Protein AF-0000000074204822 (afdb_homodimer)

Structure (mmCIF, N/CA/C/O backbone):
data_AF-0000000074204822-model_v1
#
loop_
_entity.id
_entity.type
_entity.pdbx_description
1 polymer 'TrmH family RNA methyltransferase'
#
loop_
_atom_site.group_PDB
_atom_site.id
_atom_site.type_symbol
_atom_site.label_atom_id
_atom_site.label_alt_id
_atom_site.label_comp_id
_atom_site.label_asym_id
_atom_site.label_entity_id
_atom_site.label_seq_id
_atom_site.pdbx_PDB_ins_code
_atom_site.Cartn_x
_atom_site.Cartn_y
_atom_site.Cartn_z
_atom_site.occupancy
_atom_site.B_iso_or_equiv
_atom_site.auth_seq_id
_atom_site.auth_comp_id
_atom_site.auth_asym_id
_atom_site.auth_atom_id
_atom_site.pdbx_PDB_model_num
ATOM 1 N N . MET A 1 1 ? 39.375 0.138 16.141 1 69.75 1 MET A N 1
ATOM 2 C CA . MET A 1 1 ? 38.844 1.223 16.969 1 69.75 1 MET A CA 1
ATOM 3 C C . MET A 1 1 ? 37.719 1.964 16.25 1 69.75 1 MET A C 1
ATOM 5 O O . MET A 1 1 ? 37.75 2.104 15.016 1 69.75 1 MET A O 1
ATOM 9 N N . ALA A 1 2 ? 36.625 2.158 16.969 1 81 2 ALA A N 1
ATOM 10 C CA . ALA A 1 2 ? 35.469 2.803 16.359 1 81 2 ALA A CA 1
ATOM 11 C C . ALA A 1 2 ? 35.656 4.316 16.297 1 81 2 ALA A C 1
ATOM 13 O O . ALA A 1 2 ? 36.188 4.918 17.234 1 81 2 ALA A O 1
ATOM 14 N N . THR A 1 3 ? 35.469 4.945 15.172 1 85.62 3 THR A N 1
ATOM 15 C CA . THR A 1 3 ? 35.406 6.395 15.047 1 85.62 3 THR A CA 1
ATOM 16 C C . THR A 1 3 ? 34.219 6.953 15.836 1 85.62 3 THR A C 1
ATOM 18 O O . THR A 1 3 ? 33.125 6.348 15.867 1 85.62 3 THR A O 1
ATOM 21 N N . ARG A 1 4 ? 34.375 8.094 16.484 1 90.94 4 ARG A N 1
ATOM 22 C CA . ARG A 1 4 ? 33.312 8.703 17.281 1 90.94 4 ARG A CA 1
ATOM 23 C C . ARG A 1 4 ? 32.75 9.945 16.594 1 90.94 4 ARG A C 1
ATOM 25 O O . ARG A 1 4 ? 33.5 10.758 16.062 1 90.94 4 ARG A O 1
ATOM 32 N N . ILE A 1 5 ? 31.438 10.031 16.547 1 92.31 5 ILE A N 1
ATOM 33 C CA . ILE A 1 5 ? 30.766 11.227 16.016 1 92.31 5 ILE A CA 1
ATOM 34 C C . ILE A 1 5 ? 29.766 11.742 17.047 1 92.31 5 ILE A C 1
ATOM 36 O O . ILE A 1 5 ? 28.719 11.125 17.25 1 92.31 5 ILE A O 1
ATOM 40 N N . SER A 1 6 ? 30.062 12.867 17.656 1 91.06 6 SER A N 1
ATOM 41 C CA . SER A 1 6 ? 29.203 13.43 18.703 1 91.06 6 SER A CA 1
ATOM 42 C C . SER A 1 6 ? 28.594 14.758 18.25 1 91.06 6 SER A C 1
ATOM 44 O O . SER A 1 6 ? 27.75 15.32 18.938 1 91.06 6 SER A O 1
ATOM 46 N N . GLN A 1 7 ? 29.141 15.227 17.156 1 92.31 7 GLN A N 1
ATOM 47 C CA . GLN A 1 7 ? 28.609 16.453 16.547 1 92.31 7 GLN A CA 1
ATOM 48 C C . GLN A 1 7 ? 28.484 16.312 15.039 1 92.31 7 GLN A C 1
ATOM 50 O O . GLN A 1 7 ? 29 15.359 14.453 1 92.31 7 GLN A O 1
ATOM 55 N N . ARG A 1 8 ? 27.75 17.297 14.5 1 93.5 8 ARG A N 1
ATOM 56 C CA . ARG A 1 8 ? 27.562 17.312 13.055 1 93.5 8 ARG A CA 1
ATOM 57 C C . ARG A 1 8 ? 28.859 17.672 12.328 1 93.5 8 ARG A C 1
ATOM 59 O O . ARG A 1 8 ? 29.094 18.844 12.008 1 93.5 8 ARG A O 1
ATOM 66 N N . ASN A 1 9 ? 29.625 16.719 12.031 1 94.31 9 ASN A N 1
ATOM 67 C CA . ASN A 1 9 ? 30.875 16.891 11.305 1 94.31 9 ASN A CA 1
ATOM 68 C C . ASN A 1 9 ? 30.734 16.484 9.844 1 94.31 9 ASN A C 1
ATOM 70 O O . ASN A 1 9 ? 29.625 16.25 9.359 1 94.31 9 ASN A O 1
ATOM 74 N N . ALA A 1 10 ? 31.859 16.469 9.156 1 94.19 10 ALA A N 1
ATOM 75 C CA . ALA A 1 10 ? 31.844 16.172 7.727 1 94.19 10 ALA A CA 1
ATOM 76 C C . ALA A 1 10 ? 31.344 14.766 7.453 1 94.19 10 ALA A C 1
ATOM 78 O O . ALA A 1 10 ? 30.578 14.539 6.504 1 94.19 10 ALA A O 1
ATOM 79 N N . ARG A 1 11 ? 31.766 13.922 8.297 1 94.81 11 ARG A N 1
ATOM 80 C CA . ARG A 1 11 ? 31.344 12.531 8.117 1 94.81 11 ARG A CA 1
ATOM 81 C C . ARG A 1 11 ? 29.828 12.383 8.328 1 94.81 11 ARG A C 1
ATOM 83 O O . ARG A 1 11 ? 29.156 11.688 7.562 1 94.81 11 ARG A O 1
ATOM 90 N N . PHE A 1 12 ? 29.297 12.977 9.336 1 96.5 12 PHE A N 1
ATOM 91 C CA . PHE A 1 12 ? 27.859 12.953 9.562 1 96.5 12 PHE A CA 1
ATOM 92 C C . PHE A 1 12 ? 27.109 13.516 8.359 1 96.5 12 PHE A C 1
ATOM 94 O O . PHE A 1 12 ? 26.109 12.953 7.93 1 96.5 12 PHE A O 1
ATOM 101 N N . GLN A 1 13 ? 27.578 14.57 7.84 1 96.44 13 GLN A N 1
ATOM 102 C CA . GLN A 1 13 ? 26.938 15.195 6.688 1 96.44 13 GLN A CA 1
ATOM 103 C C . GLN A 1 13 ? 26.922 14.258 5.488 1 96.44 13 GLN A C 1
ATOM 105 O O . GLN A 1 13 ? 25.938 14.195 4.754 1 96.44 13 GLN A O 1
ATOM 110 N N . GLN A 1 14 ? 28.047 13.586 5.316 1 95.88 14 GLN A N 1
ATOM 111 C CA . GLN A 1 14 ? 28.094 12.594 4.246 1 95.88 14 GLN A CA 1
ATOM 112 C C . GLN A 1 14 ? 27.047 11.516 4.445 1 95.88 14 GLN A C 1
ATOM 114 O O . GLN A 1 14 ? 26.344 11.133 3.5 1 95.88 14 GLN A O 1
ATOM 119 N N . LEU A 1 15 ? 26.891 11.062 5.648 1 96.88 15 LEU A N 1
ATOM 120 C CA . LEU A 1 15 ? 25.906 10.039 5.973 1 96.88 15 LEU A CA 1
ATOM 121 C C . LEU A 1 15 ? 24.5 10.562 5.781 1 96.88 15 LEU A C 1
ATOM 123 O O . LEU A 1 15 ? 23.625 9.852 5.277 1 96.88 15 LEU A O 1
ATOM 127 N N . GLN A 1 16 ? 24.281 11.75 6.156 1 96.81 16 GLN A N 1
ATOM 128 C CA . GLN A 1 16 ? 22.984 12.398 6.027 1 96.81 16 GLN A CA 1
ATOM 129 C C . GLN A 1 16 ? 22.547 12.484 4.566 1 96.81 16 GLN A C 1
ATOM 131 O O . GLN A 1 16 ? 21.375 12.344 4.25 1 96.81 16 GLN A O 1
ATOM 136 N N . THR A 1 17 ? 23.516 12.727 3.656 1 96.69 17 THR A N 1
ATOM 137 C CA . THR A 1 17 ? 23.203 12.82 2.236 1 96.69 17 THR A CA 1
ATOM 138 C C . THR A 1 17 ? 22.734 11.477 1.696 1 96.69 17 THR A C 1
ATOM 140 O O . THR A 1 17 ? 21.938 11.43 0.75 1 96.69 17 THR A O 1
ATOM 143 N N . LEU A 1 18 ? 23.188 10.32 2.23 1 97.12 18 LEU A N 1
ATOM 144 C CA . LEU A 1 18 ? 22.734 9 1.812 1 97.12 18 LEU A CA 1
ATOM 145 C C . LEU A 1 18 ? 21.25 8.828 2.078 1 97.12 18 LEU A C 1
ATOM 147 O O . LEU A 1 18 ? 20.578 8.055 1.394 1 97.12 18 LEU A O 1
ATOM 151 N N . VAL A 1 19 ? 20.703 9.586 3.031 1 96.62 19 VAL A N 1
ATOM 152 C CA . VAL A 1 19 ? 19.312 9.477 3.453 1 96.62 19 VAL A CA 1
ATOM 153 C C . VAL A 1 19 ? 18.453 10.445 2.646 1 96.62 19 VAL A C 1
ATOM 155 O O . VAL A 1 19 ? 17.359 10.086 2.203 1 96.62 19 VAL A O 1
ATOM 158 N N . THR A 1 20 ? 19.016 11.633 2.314 1 96 20 THR A N 1
ATOM 159 C CA . THR A 1 20 ? 18.141 12.719 1.89 1 96 20 THR A CA 1
ATOM 160 C C . THR A 1 20 ? 18.344 13.031 0.409 1 96 20 THR A C 1
ATOM 162 O O . THR A 1 20 ? 17.531 13.719 -0.203 1 96 20 THR A O 1
ATOM 165 N N . ASN A 1 21 ? 19.484 12.508 -0.163 1 97.25 21 ASN A N 1
ATOM 166 C CA . ASN A 1 21 ? 19.844 12.945 -1.509 1 97.25 21 ASN A CA 1
ATOM 167 C C . ASN A 1 21 ? 20.109 11.758 -2.426 1 97.25 21 ASN A C 1
ATOM 169 O O . ASN A 1 21 ? 21.172 11.141 -2.354 1 97.25 21 ASN A O 1
ATOM 173 N N . ARG A 1 22 ? 19.234 11.547 -3.346 1 96.75 22 ARG A N 1
ATOM 174 C CA . ARG A 1 22 ? 19.328 10.422 -4.27 1 96.75 22 ARG A CA 1
ATOM 175 C C . ARG A 1 22 ? 20.609 10.477 -5.086 1 96.75 22 ARG A C 1
ATOM 177 O O . ARG A 1 22 ? 21.312 9.469 -5.215 1 96.75 22 ARG A O 1
ATOM 184 N N . ASN A 1 23 ? 20.875 11.625 -5.625 1 97 23 ASN A N 1
ATOM 185 C CA . ASN A 1 23 ? 22.031 11.75 -6.5 1 97 23 ASN A CA 1
ATOM 186 C C . ASN A 1 23 ? 23.328 11.438 -5.766 1 97 23 ASN A C 1
ATOM 188 O O . ASN A 1 23 ? 24.172 10.703 -6.273 1 97 23 ASN A O 1
ATOM 192 N N . LYS A 1 24 ? 23.531 11.961 -4.656 1 97.25 24 LYS A N 1
ATOM 193 C CA . LYS A 1 24 ? 24.734 11.711 -3.867 1 97.25 24 LYS A CA 1
ATOM 194 C C . LYS A 1 24 ? 24.797 10.258 -3.404 1 97.25 24 LYS A C 1
ATOM 196 O O . LYS A 1 24 ? 25.875 9.664 -3.355 1 97.25 24 LYS A O 1
ATOM 201 N N . ARG A 1 25 ? 23.688 9.672 -3.082 1 97.38 25 ARG A N 1
ATOM 202 C CA . ARG A 1 25 ? 23.594 8.266 -2.709 1 97.38 25 ARG A CA 1
ATOM 203 C C . ARG A 1 25 ? 24.078 7.367 -3.836 1 97.38 25 ARG A C 1
ATOM 205 O O . ARG A 1 25 ? 24.906 6.473 -3.611 1 97.38 25 ARG A O 1
ATOM 212 N N . HIS A 1 26 ? 23.672 7.621 -5.027 1 97.06 26 HIS A N 1
ATOM 213 C CA . HIS A 1 26 ? 24.031 6.785 -6.168 1 97.06 26 HIS A CA 1
ATOM 214 C C . HIS A 1 26 ? 25.484 7.023 -6.582 1 97.06 26 HIS A C 1
ATOM 216 O O . HIS A 1 26 ? 26.172 6.098 -7.031 1 97.06 26 HIS A O 1
ATOM 222 N N . ARG A 1 27 ? 25.922 8.266 -6.48 1 97.38 27 ARG A N 1
ATOM 223 C CA . ARG A 1 27 ? 27.328 8.539 -6.754 1 97.38 27 ARG A CA 1
ATOM 224 C C . ARG A 1 27 ? 28.234 7.777 -5.789 1 97.38 27 ARG A C 1
ATOM 226 O O . ARG A 1 27 ? 29.266 7.227 -6.191 1 97.38 27 ARG A O 1
ATOM 233 N N . ALA A 1 28 ? 27.828 7.746 -4.555 1 97.5 28 ALA A N 1
ATOM 234 C CA . ALA A 1 28 ? 28.609 7.039 -3.533 1 97.5 28 ALA A CA 1
ATOM 235 C C . ALA A 1 28 ? 28.484 5.527 -3.707 1 97.5 28 ALA A C 1
ATOM 237 O O . ALA A 1 28 ? 29.359 4.777 -3.252 1 97.5 28 ALA A O 1
ATOM 238 N N . GLY A 1 29 ? 27.375 5.047 -4.297 1 98.19 29 GLY A N 1
ATOM 239 C CA . GLY A 1 29 ? 27.125 3.623 -4.469 1 98.19 29 GLY A CA 1
ATOM 240 C C . GLY A 1 29 ? 26.797 2.914 -3.168 1 98.19 29 GLY A C 1
ATOM 241 O O . GLY A 1 29 ? 27.156 1.753 -2.977 1 98.19 29 GLY A O 1
ATOM 242 N N . GLU A 1 30 ? 26.203 3.684 -2.254 1 98.19 30 GLU A N 1
ATOM 243 C CA . GLU A 1 30 ? 25.875 3.154 -0.937 1 98.19 30 GLU A CA 1
ATOM 244 C C . GLU A 1 30 ? 24.531 3.705 -0.445 1 98.19 30 GLU A C 1
ATOM 246 O O . GLU A 1 30 ? 24.047 4.715 -0.956 1 98.19 30 GLU A O 1
ATOM 251 N N . PHE A 1 31 ? 23.969 3.035 0.504 1 98.44 31 PHE A N 1
ATOM 252 C CA . PHE A 1 31 ? 22.719 3.496 1.107 1 98.44 31 PHE A CA 1
ATOM 253 C C . PHE A 1 31 ? 22.625 3.043 2.559 1 98.44 31 PHE A C 1
ATOM 255 O O . PHE A 1 31 ? 23.344 2.135 2.982 1 98.44 31 PHE A O 1
ATOM 262 N N . LEU A 1 32 ? 21.828 3.729 3.309 1 97.69 32 LEU A N 1
ATOM 263 C CA . LEU A 1 32 ? 21.688 3.471 4.738 1 97.69 32 LEU A CA 1
ATOM 264 C C . LEU A 1 32 ? 20.531 2.521 5.012 1 97.69 32 LEU A C 1
ATOM 266 O O . LEU A 1 32 ? 19.453 2.674 4.434 1 97.69 32 LEU A O 1
ATOM 270 N N . VAL A 1 33 ? 20.75 1.536 5.84 1 97.5 33 VAL A N 1
ATOM 271 C CA . VAL A 1 33 ? 19.75 0.542 6.203 1 97.5 33 VAL A CA 1
ATOM 272 C C . VAL A 1 33 ? 19.516 0.562 7.711 1 97.5 33 VAL A C 1
ATOM 274 O O . VAL A 1 33 ? 20.469 0.661 8.484 1 97.5 33 VAL A O 1
ATOM 277 N N . GLN A 1 34 ? 18.312 0.535 8.016 1 94.56 34 GLN A N 1
ATOM 278 C CA . GLN A 1 34 ? 17.938 0.514 9.422 1 94.56 34 GLN A CA 1
ATOM 279 C C . GLN A 1 34 ? 17.016 -0.658 9.727 1 94.56 34 GLN A C 1
ATOM 281 O O . GLN A 1 34 ? 16.312 -1.149 8.844 1 94.56 34 GLN A O 1
ATOM 286 N N . GLY A 1 35 ? 17 -1.109 10.984 1 93.12 35 GLY A N 1
ATOM 287 C CA . GLY A 1 35 ? 16.109 -2.15 11.453 1 93.12 35 GLY A CA 1
ATOM 288 C C . GLY A 1 35 ? 16.766 -3.51 11.562 1 93.12 35 GLY A C 1
ATOM 289 O O . GLY A 1 35 ? 17.609 -3.861 10.734 1 93.12 35 GLY A O 1
ATOM 290 N N . VAL A 1 36 ? 16.344 -4.273 12.5 1 93.69 36 VAL A N 1
ATOM 291 C CA . VAL A 1 36 ? 16.953 -5.562 12.812 1 93.69 36 VAL A CA 1
ATOM 292 C C . VAL A 1 36 ? 16.766 -6.52 11.633 1 93.69 36 VAL A C 1
ATOM 294 O O . VAL A 1 36 ? 17.75 -7.086 11.133 1 93.69 36 VAL A O 1
ATOM 297 N N . ARG A 1 37 ? 15.594 -6.598 11.125 1 93.75 37 ARG A N 1
ATOM 298 C CA . ARG A 1 37 ? 15.32 -7.598 10.102 1 93.75 37 ARG A CA 1
ATOM 299 C C . ARG A 1 37 ? 16 -7.234 8.789 1 93.75 37 ARG A C 1
ATOM 301 O O . ARG A 1 37 ? 16.703 -8.062 8.195 1 93.75 37 ARG A O 1
ATOM 308 N N . PRO A 1 38 ? 15.828 -6 8.32 1 95.94 38 PRO A N 1
ATOM 309 C CA . PRO A 1 38 ? 16.516 -5.656 7.078 1 95.94 38 PRO A CA 1
ATOM 310 C C . PRO A 1 38 ? 18.031 -5.863 7.164 1 95.94 38 PRO A C 1
ATOM 312 O O . PRO A 1 38 ? 18.641 -6.387 6.23 1 95.94 38 PRO A O 1
ATOM 315 N N . LEU A 1 39 ? 18.609 -5.535 8.289 1 96.81 39 LEU A N 1
ATOM 316 C CA . LEU A 1 39 ? 20.062 -5.684 8.438 1 96.81 39 LEU A CA 1
ATOM 317 C C . LEU A 1 39 ? 20.438 -7.16 8.484 1 96.81 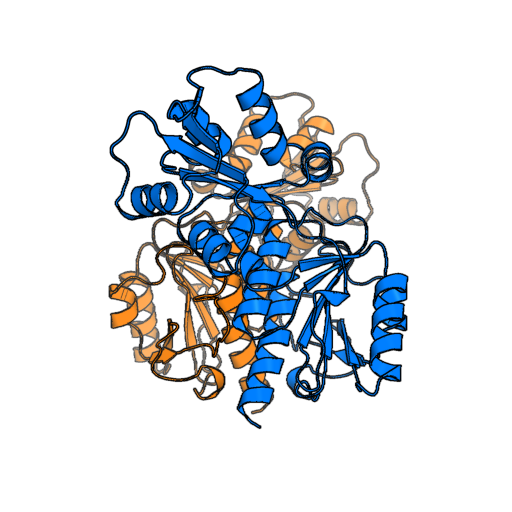39 LEU A C 1
ATOM 319 O O . LEU A 1 39 ? 21.438 -7.562 7.879 1 96.81 39 LEU A O 1
ATOM 323 N N . THR A 1 40 ? 19.688 -7.902 9.18 1 96.62 40 THR A N 1
ATOM 324 C CA . THR A 1 40 ? 19.938 -9.336 9.234 1 96.62 40 THR A CA 1
ATOM 325 C C . THR A 1 40 ? 19.844 -9.953 7.84 1 96.62 40 THR A C 1
ATOM 327 O O . THR A 1 40 ? 20.719 -10.742 7.449 1 96.62 40 THR A O 1
ATOM 330 N N . MET A 1 41 ? 18.859 -9.562 7.082 1 97.25 41 MET A N 1
ATOM 331 C CA . MET A 1 41 ? 18.688 -10.078 5.73 1 97.25 41 MET A CA 1
ATOM 332 C C . MET A 1 41 ? 19.828 -9.648 4.82 1 97.25 41 MET A C 1
ATOM 334 O O . MET A 1 41 ? 20.281 -10.422 3.984 1 97.25 41 MET A O 1
ATOM 338 N N . ALA A 1 42 ? 20.25 -8.414 4.98 1 98 42 ALA A N 1
ATOM 339 C CA . ALA A 1 42 ? 21.375 -7.926 4.18 1 98 42 ALA A CA 1
ATOM 340 C C . ALA A 1 42 ? 22.609 -8.789 4.383 1 98 42 ALA A C 1
ATOM 342 O O . ALA A 1 42 ? 23.25 -9.211 3.418 1 98 42 ALA A O 1
ATOM 343 N N . VAL A 1 43 ? 22.906 -9.07 5.617 1 97.56 43 VAL A N 1
ATOM 344 C CA . VAL A 1 43 ? 24.094 -9.859 5.957 1 97.56 43 VAL A CA 1
ATOM 345 C C . VAL A 1 43 ? 23.906 -11.289 5.461 1 97.56 43 VAL A C 1
ATOM 347 O O . VAL A 1 43 ? 24.812 -11.852 4.828 1 97.56 43 VAL A O 1
ATOM 350 N N . GLU A 1 44 ? 22.766 -11.836 5.734 1 97 44 GLU A N 1
ATOM 351 C CA . GLU A 1 44 ? 22.469 -13.219 5.359 1 97 44 GLU A CA 1
ATOM 352 C C . GLU A 1 44 ? 22.578 -13.414 3.848 1 97 44 GLU A C 1
ATOM 354 O O . GLU A 1 44 ? 22.969 -14.484 3.379 1 97 44 GLU A O 1
ATOM 359 N N . HIS A 1 45 ? 22.234 -12.438 3.092 1 97.5 45 HIS A N 1
ATOM 360 C CA . HIS A 1 45 ? 22.203 -12.562 1.64 1 97.5 45 HIS A CA 1
ATOM 361 C C . HIS A 1 45 ? 23.453 -11.992 1.005 1 97.5 45 HIS A C 1
ATOM 363 O O . HIS A 1 45 ? 23.5 -11.742 -0.202 1 97.5 45 HIS A O 1
ATOM 369 N N . GLY A 1 46 ? 24.422 -11.656 1.8 1 97.44 46 GLY A N 1
ATOM 370 C CA . GLY A 1 46 ? 25.781 -11.414 1.331 1 97.44 46 GLY A CA 1
ATOM 371 C C . GLY A 1 46 ? 25.984 -9.992 0.832 1 97.44 46 GLY A C 1
ATOM 372 O O . GLY A 1 46 ? 26.875 -9.742 0.015 1 97.44 46 GLY A O 1
ATOM 373 N N . TRP A 1 47 ? 25.203 -9.07 1.221 1 98.38 47 TRP A N 1
ATOM 374 C CA . TRP A 1 47 ? 25.453 -7.68 0.855 1 98.38 47 TRP A CA 1
ATOM 375 C C . TRP A 1 47 ? 26.672 -7.133 1.593 1 98.38 47 TRP A C 1
ATOM 377 O O . TRP A 1 47 ? 26.938 -7.516 2.734 1 98.38 47 TRP A O 1
ATOM 387 N N . GLU A 1 48 ? 27.359 -6.289 0.952 1 98.38 48 GLU A N 1
ATOM 388 C CA . GLU A 1 48 ? 28.594 -5.762 1.521 1 98.38 48 GLU A CA 1
ATOM 389 C C . GLU A 1 48 ? 28.312 -4.629 2.506 1 98.38 48 GLU A C 1
ATOM 391 O O . GLU A 1 48 ? 27.797 -3.578 2.119 1 98.38 48 GLU A O 1
ATOM 396 N N . VAL A 1 49 ? 28.688 -4.805 3.727 1 98.38 49 VAL A N 1
ATOM 397 C CA . VAL A 1 49 ? 28.547 -3.791 4.766 1 98.38 49 VAL A CA 1
ATOM 398 C C . VAL A 1 49 ? 29.781 -2.895 4.785 1 98.38 49 VAL A C 1
ATOM 400 O O . VAL A 1 49 ? 30.906 -3.371 4.996 1 98.38 49 VAL A O 1
ATOM 403 N N . ARG A 1 50 ? 29.547 -1.602 4.602 1 98.06 50 ARG A N 1
ATOM 404 C CA . ARG A 1 50 ? 30.656 -0.66 4.496 1 98.06 50 ARG A CA 1
ATOM 405 C C . ARG A 1 50 ? 30.906 0.026 5.832 1 98.06 50 ARG A C 1
ATOM 407 O O . ARG A 1 50 ? 32.062 0.396 6.137 1 98.06 50 ARG A O 1
ATOM 414 N N . ALA A 1 51 ? 29.906 0.236 6.652 1 98.19 51 ALA A N 1
ATOM 415 C CA . ALA A 1 51 ? 30.031 0.872 7.961 1 98.19 51 ALA A CA 1
ATOM 416 C C . ALA A 1 51 ? 28.906 0.454 8.891 1 98.19 51 ALA A C 1
ATOM 418 O O . ALA A 1 51 ? 27.797 0.135 8.43 1 98.19 51 ALA A O 1
ATOM 419 N N . LEU A 1 52 ? 29.172 0.37 10.117 1 98.06 52 LEU A N 1
ATOM 420 C CA . LEU A 1 52 ? 28.203 0.151 11.18 1 98.06 52 LEU A CA 1
ATOM 421 C C . LEU A 1 52 ? 28.156 1.336 12.141 1 98.06 52 LEU A C 1
ATOM 423 O O . LEU A 1 52 ? 29.188 1.691 12.734 1 98.06 52 LEU A O 1
ATOM 427 N N . LEU A 1 53 ? 27 1.996 12.211 1 97.88 53 LEU A N 1
ATOM 428 C CA . LEU A 1 53 ? 26.781 3.139 13.086 1 97.88 53 LEU A CA 1
ATOM 429 C C . LEU A 1 53 ? 25.953 2.736 14.305 1 97.88 53 LEU A C 1
ATOM 431 O O . LEU A 1 53 ? 24.875 2.145 14.164 1 97.88 53 LEU A O 1
ATOM 435 N N . TYR A 1 54 ? 26.359 3.008 15.453 1 96.62 54 TYR A N 1
ATOM 436 C CA . TYR A 1 54 ? 25.625 2.555 16.625 1 96.62 54 TYR A CA 1
ATOM 437 C C . TYR A 1 54 ? 25.688 3.586 17.734 1 96.62 54 TYR A C 1
ATOM 439 O O . TYR A 1 54 ? 26.531 4.48 17.719 1 96.62 54 TYR A O 1
ATOM 447 N N . ASP A 1 55 ? 24.719 3.465 18.547 1 92.06 55 ASP A N 1
ATOM 448 C CA . ASP A 1 55 ? 24.594 4.355 19.703 1 92.06 55 ASP A CA 1
ATOM 449 C C . ASP A 1 55 ? 25.734 4.133 20.688 1 92.06 55 ASP A C 1
ATOM 451 O O . ASP A 1 55 ? 25.891 3.037 21.234 1 92.06 55 ASP A O 1
ATOM 455 N N . GLY A 1 56 ? 26.453 5.172 21.016 1 85.12 56 GLY A N 1
ATOM 456 C CA . GLY A 1 56 ? 27.625 5.086 21.859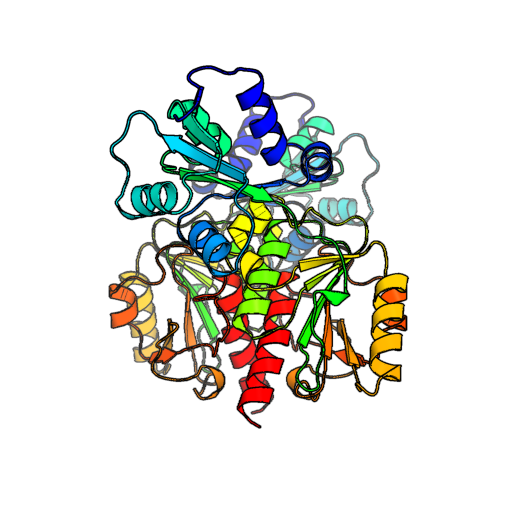 1 85.12 56 GLY A CA 1
ATOM 457 C C . GLY A 1 56 ? 27.297 5.215 23.344 1 85.12 56 GLY A C 1
ATOM 458 O O . GLY A 1 56 ? 28.188 5.059 24.188 1 85.12 56 GLY A O 1
ATOM 459 N N . GLU A 1 57 ? 26.125 5.457 23.594 1 88 57 GLU A N 1
ATOM 460 C CA . GLU A 1 57 ? 25.781 5.781 24.969 1 88 57 GLU A CA 1
ATOM 461 C C . GLU A 1 57 ? 24.891 4.715 25.594 1 88 57 GLU A C 1
ATOM 463 O O . GLU A 1 57 ? 24.578 4.773 26.781 1 88 57 GLU A O 1
ATOM 468 N N . ARG A 1 58 ? 24.469 3.838 24.859 1 88.31 58 ARG A N 1
ATOM 469 C CA . ARG A 1 58 ? 23.578 2.814 25.422 1 88.31 58 ARG A CA 1
ATOM 470 C C . ARG A 1 58 ? 24.203 1.428 25.297 1 88.31 58 ARG A C 1
ATOM 472 O O . ARG A 1 58 ? 25.141 1.229 24.516 1 88.31 58 ARG A O 1
ATOM 479 N N . ARG A 1 59 ? 23.672 0.545 26.266 1 91.25 59 ARG A N 1
ATOM 480 C CA . ARG A 1 59 ? 24.047 -0.86 26.141 1 91.25 59 ARG A CA 1
ATOM 481 C C . ARG A 1 59 ? 23.391 -1.495 24.922 1 91.25 59 ARG A C 1
ATOM 483 O O . ARG A 1 59 ? 22.156 -1.505 24.812 1 91.25 59 ARG A O 1
ATOM 490 N N . LEU A 1 60 ? 24.203 -1.975 24.062 1 94.81 60 LEU A N 1
ATOM 491 C CA . LEU A 1 60 ? 23.719 -2.57 22.828 1 94.81 60 LEU A CA 1
ATOM 492 C C . LEU A 1 60 ? 23.109 -3.945 23.078 1 94.81 60 LEU A C 1
ATOM 494 O O . LEU A 1 60 ? 23.531 -4.645 24.016 1 94.81 60 LEU A O 1
ATOM 498 N N . SER A 1 61 ? 22.125 -4.27 22.328 1 95.75 61 SER A N 1
ATOM 499 C CA . SER A 1 61 ? 21.562 -5.613 22.391 1 95.75 61 SER A CA 1
ATOM 500 C C . SER A 1 61 ? 22.594 -6.664 21.969 1 95.75 61 SER A C 1
ATOM 502 O O . SER A 1 61 ? 23.625 -6.332 21.391 1 95.75 61 SER A O 1
ATOM 504 N N . GLN A 1 62 ? 22.312 -7.895 22.297 1 96.69 62 GLN A N 1
ATOM 505 C CA . GLN A 1 62 ? 23.188 -8.984 21.875 1 96.69 62 GLN A CA 1
ATOM 506 C C . GLN A 1 62 ? 23.281 -9.055 20.359 1 96.69 62 GLN A C 1
ATOM 508 O O . GLN A 1 62 ? 24.375 -9.273 19.812 1 96.69 62 GLN A O 1
ATOM 513 N N . TRP A 1 63 ? 22.203 -8.875 19.672 1 95.75 63 TRP A N 1
ATOM 514 C CA . TRP A 1 63 ? 22.172 -8.867 18.203 1 95.75 63 TRP A CA 1
ATOM 515 C C . TRP A 1 63 ? 23.156 -7.84 17.656 1 95.75 63 TRP A C 1
ATOM 517 O O . TRP A 1 63 ? 23.938 -8.148 16.75 1 95.75 63 TRP A O 1
ATOM 527 N N . ALA A 1 64 ? 23.078 -6.684 18.141 1 96.44 64 ALA A N 1
ATOM 528 C CA . ALA A 1 64 ? 23.938 -5.602 17.672 1 96.44 64 ALA A CA 1
ATOM 529 C C . ALA A 1 64 ? 25.406 -5.918 17.938 1 96.44 64 ALA A C 1
ATOM 531 O O . ALA A 1 64 ? 26.266 -5.703 17.078 1 96.44 64 ALA A O 1
ATOM 532 N N . ARG A 1 65 ? 25.719 -6.441 19.094 1 96.56 65 ARG A N 1
ATOM 533 C CA . ARG A 1 65 ? 27.094 -6.801 19.453 1 96.56 65 ARG A CA 1
ATOM 534 C C . ARG A 1 65 ? 27.625 -7.906 18.531 1 96.56 65 ARG A C 1
ATOM 536 O O . ARG A 1 65 ? 28.766 -7.859 18.094 1 96.56 65 ARG A O 1
ATOM 543 N N . ASP A 1 66 ? 26.75 -8.805 18.312 1 97.12 66 ASP A N 1
ATOM 544 C CA . ASP A 1 66 ? 27.141 -9.898 17.422 1 97.12 66 ASP A CA 1
ATOM 545 C C . ASP A 1 66 ? 27.438 -9.383 16.016 1 97.12 66 ASP A C 1
ATOM 547 O O . ASP A 1 66 ? 28.391 -9.852 15.383 1 97.12 66 ASP A O 1
ATOM 551 N N . LEU A 1 67 ? 26.625 -8.5 15.555 1 97 67 LEU A N 1
ATOM 552 C CA . LEU A 1 67 ? 26.828 -7.941 14.227 1 97 67 LEU A CA 1
ATOM 553 C C . LEU A 1 67 ? 28.156 -7.195 14.141 1 97 67 LEU A C 1
ATOM 555 O O . LEU A 1 67 ? 28.906 -7.348 13.172 1 97 67 LEU A O 1
ATOM 559 N N . LEU A 1 68 ? 28.469 -6.398 15.117 1 96.56 68 LEU A N 1
ATOM 560 C CA . LEU A 1 68 ? 29.75 -5.691 15.172 1 96.56 68 LEU A CA 1
ATOM 561 C C . LEU A 1 68 ? 30.922 -6.668 15.188 1 96.56 68 LEU A C 1
ATOM 563 O O . LEU A 1 68 ? 31.891 -6.492 14.461 1 96.56 68 LEU A O 1
ATOM 567 N N . ALA A 1 69 ? 30.766 -7.652 15.984 1 96.81 69 ALA A N 1
ATOM 568 C CA . ALA A 1 69 ? 31.828 -8.648 16.125 1 96.81 69 ALA A CA 1
ATOM 569 C C . ALA A 1 69 ? 32.031 -9.422 14.828 1 96.81 69 ALA A C 1
ATOM 571 O O . ALA A 1 69 ? 33.156 -9.82 14.516 1 96.81 69 ALA A O 1
ATOM 572 N N . ALA A 1 70 ? 30.984 -9.602 14.141 1 96.94 70 ALA A N 1
ATOM 573 C CA . ALA A 1 70 ? 31.031 -10.375 12.898 1 96.94 70 ALA A CA 1
ATOM 574 C C . ALA A 1 70 ? 31.672 -9.562 11.773 1 96.94 70 ALA A C 1
ATOM 576 O O . ALA A 1 70 ? 32.031 -10.117 10.734 1 96.94 70 ALA A O 1
ATOM 577 N N . HIS A 1 71 ? 31.828 -8.25 11.969 1 97.06 71 HIS A N 1
ATOM 578 C CA . HIS A 1 71 ? 32.375 -7.383 10.938 1 97.06 71 HIS A CA 1
ATOM 579 C C . HIS A 1 71 ? 33.5 -6.516 11.484 1 97.06 71 HIS A C 1
ATOM 581 O O . HIS A 1 71 ? 33.438 -5.285 11.422 1 97.06 71 HIS A O 1
ATOM 587 N N . PRO A 1 72 ? 34.531 -7.094 11.883 1 94.81 72 PRO A N 1
ATOM 588 C CA . PRO A 1 72 ? 35.625 -6.352 12.547 1 94.81 72 PRO A CA 1
ATOM 589 C C . PRO A 1 72 ? 36.375 -5.445 11.594 1 94.81 72 PRO A C 1
ATOM 591 O O . PRO A 1 72 ? 37.031 -4.484 12.031 1 94.81 72 PRO A O 1
ATOM 594 N N . HIS A 1 73 ? 36.312 -5.691 10.375 1 94.38 73 HIS A N 1
ATOM 595 C CA . HIS A 1 73 ? 37.125 -4.949 9.43 1 94.38 73 HIS A CA 1
ATOM 596 C C . HIS A 1 73 ? 36.344 -3.807 8.789 1 94.38 73 HIS A C 1
ATOM 598 O O . HIS A 1 73 ? 36.906 -3.027 8.008 1 94.38 73 HIS A O 1
ATOM 604 N N . THR A 1 74 ? 35.062 -3.736 9.078 1 95.75 74 THR A N 1
ATOM 605 C CA . THR A 1 74 ? 34.219 -2.648 8.594 1 95.75 74 THR A CA 1
ATOM 606 C C . THR A 1 74 ? 34.344 -1.426 9.5 1 95.75 74 THR A C 1
ATOM 608 O O . THR A 1 74 ? 34.75 -1.544 10.656 1 95.75 74 THR A O 1
ATOM 611 N N . GLU A 1 75 ? 34.094 -0.268 8.922 1 96.69 75 GLU A N 1
ATOM 612 C CA . GLU A 1 75 ? 34.094 0.948 9.734 1 96.69 75 GLU A CA 1
ATOM 613 C C . GLU A 1 75 ? 33.062 0.896 10.844 1 96.69 75 GLU A C 1
ATOM 615 O O . GLU A 1 75 ? 31.891 0.621 10.578 1 96.69 75 GLU A O 1
ATOM 620 N N . HIS A 1 76 ? 33.5 1.063 12.016 1 97.12 76 HIS A N 1
ATOM 621 C CA . HIS A 1 76 ? 32.594 1.219 13.156 1 97.12 76 HIS A CA 1
ATOM 622 C C . HIS A 1 76 ? 32.531 2.676 13.602 1 97.12 76 HIS A C 1
ATOM 624 O O . HIS A 1 76 ? 33.562 3.311 13.844 1 97.12 76 HIS A O 1
ATOM 630 N N . VAL A 1 77 ? 31.328 3.184 13.672 1 96.75 77 VAL A N 1
ATOM 631 C CA . VAL A 1 77 ? 31.141 4.574 14.062 1 96.75 77 VAL A CA 1
ATOM 632 C C . VAL A 1 77 ? 30.25 4.645 15.305 1 96.75 77 VAL A C 1
ATOM 634 O O . VAL A 1 77 ? 29.062 4.316 15.242 1 96.75 77 VAL A O 1
ATOM 637 N N . LYS A 1 78 ? 30.828 5.066 16.375 1 96.12 78 LYS A N 1
ATOM 638 C CA . LYS A 1 78 ? 30.062 5.391 17.578 1 96.12 78 LYS A CA 1
ATOM 639 C C . LYS A 1 78 ? 29.453 6.785 17.484 1 96.12 78 LYS A C 1
ATOM 641 O O . LYS A 1 78 ? 30.172 7.781 17.406 1 96.12 78 LYS A O 1
ATOM 646 N N . MET A 1 79 ? 28.125 6.812 17.531 1 95.44 79 MET A N 1
ATOM 647 C CA . MET A 1 79 ? 27.469 8.078 17.234 1 95.44 79 MET A CA 1
ATOM 648 C C . MET A 1 79 ? 26.594 8.523 18.406 1 95.44 79 MET A C 1
ATOM 650 O O . MET A 1 79 ? 26.016 7.691 19.109 1 95.44 79 MET A O 1
ATOM 654 N N . ALA A 1 80 ? 26.484 9.883 18.562 1 95 80 ALA A N 1
ATOM 655 C CA . ALA A 1 80 ? 25.562 10.43 19.547 1 95 80 ALA A CA 1
ATOM 656 C C . ALA A 1 80 ? 24.125 9.984 19.25 1 95 80 ALA A C 1
ATOM 658 O O . ALA A 1 80 ? 23.703 9.938 18.094 1 95 80 ALA A O 1
ATOM 659 N N . PRO A 1 81 ? 23.359 9.727 20.297 1 93.69 81 PRO A N 1
ATOM 660 C CA . PRO A 1 81 ? 22.016 9.172 20.125 1 93.69 81 PRO A CA 1
ATOM 661 C C . PRO A 1 81 ? 21.109 10.055 19.266 1 93.69 81 PRO A C 1
ATOM 663 O O . PRO A 1 81 ? 20.359 9.547 18.422 1 93.69 81 PRO A O 1
ATOM 666 N N . ASP A 1 82 ? 21.172 11.312 19.469 1 93.81 82 ASP A N 1
ATOM 667 C CA . ASP A 1 82 ? 20.312 12.234 18.719 1 93.81 82 ASP A CA 1
ATOM 668 C C . ASP A 1 82 ? 20.672 12.242 17.234 1 93.81 82 ASP A C 1
ATOM 670 O O . ASP A 1 82 ? 19.781 12.344 16.391 1 93.81 82 ASP A O 1
ATOM 674 N N . LEU A 1 83 ? 21.953 12.172 16.969 1 95.5 83 LEU A N 1
ATOM 675 C CA . LEU A 1 83 ? 22.406 12.133 15.586 1 95.5 83 LEU A CA 1
ATOM 676 C C . LEU A 1 83 ? 22 10.828 14.914 1 95.5 83 LEU A C 1
ATOM 678 O O . LEU A 1 83 ? 21.562 10.828 13.758 1 95.5 83 LEU A O 1
ATOM 682 N N . LEU A 1 84 ? 22.156 9.766 15.656 1 96.25 84 LEU A N 1
ATOM 683 C CA . LEU A 1 84 ? 21.75 8.469 15.133 1 96.25 84 LEU A CA 1
ATOM 684 C C . LEU A 1 84 ? 20.25 8.445 14.844 1 96.25 84 LEU A C 1
ATOM 686 O O . LEU A 1 84 ? 19.828 7.957 13.797 1 96.25 84 LEU A O 1
ATOM 690 N N . ALA A 1 85 ? 19.469 8.984 15.734 1 94.56 85 ALA A N 1
ATOM 691 C CA . ALA A 1 85 ? 18.016 9.047 15.578 1 94.56 85 ALA A CA 1
ATOM 692 C C . ALA A 1 85 ? 17.641 9.867 14.352 1 94.56 85 ALA A C 1
ATOM 694 O O . ALA A 1 85 ? 16.672 9.531 13.648 1 94.56 85 ALA A O 1
ATOM 695 N N . GLU A 1 86 ? 18.375 10.891 14.117 1 94.44 86 GLU A N 1
ATOM 696 C CA . GLU A 1 86 ? 18.125 11.742 12.961 1 94.44 86 GLU A CA 1
ATOM 697 C C . GLU A 1 86 ? 18.328 10.977 11.656 1 94.44 86 GLU A C 1
ATOM 699 O O . GLU A 1 86 ? 17.516 11.086 10.734 1 94.44 86 GLU A O 1
ATOM 704 N N . LEU A 1 87 ? 19.438 10.188 11.602 1 95.12 87 LEU A N 1
ATOM 705 C CA . LEU A 1 87 ? 19.703 9.391 10.414 1 95.12 87 LEU A CA 1
ATOM 706 C C . LEU A 1 87 ? 18.641 8.305 10.234 1 95.12 87 LEU A C 1
ATOM 708 O O . LEU A 1 87 ? 18.219 8.023 9.117 1 95.12 87 LEU A O 1
ATOM 712 N N . ALA A 1 88 ? 18.203 7.711 11.289 1 93.25 88 ALA A N 1
ATOM 713 C CA . ALA A 1 88 ? 17.266 6.586 11.281 1 93.25 88 ALA A CA 1
ATOM 714 C C . ALA A 1 88 ? 15.836 7.059 11.094 1 93.25 88 ALA A C 1
ATOM 716 O O . ALA A 1 88 ? 14.945 6.262 10.773 1 93.25 88 ALA A O 1
ATOM 717 N N . GLU A 1 89 ? 15.594 8.25 11.297 1 86.38 89 GLU A N 1
ATOM 718 C CA . GLU A 1 89 ? 14.25 8.805 11.352 1 86.38 89 GLU A CA 1
ATOM 719 C C . GLU A 1 89 ? 13.391 8.07 12.375 1 86.38 89 GLU A C 1
ATOM 721 O O . GLU A 1 89 ? 12.219 7.773 12.117 1 86.38 89 GLU A O 1
ATOM 726 N N . LYS A 1 90 ? 13.992 7.578 13.445 1 83.69 90 LYS A N 1
ATOM 727 C CA . LYS A 1 90 ? 13.375 6.891 14.57 1 83.69 90 LYS A CA 1
ATOM 728 C C . LYS A 1 90 ? 14.156 7.125 15.859 1 83.69 90 LYS A C 1
ATOM 730 O O . LYS A 1 90 ? 15.391 7.098 15.852 1 83.69 90 LYS A O 1
ATOM 735 N N . GLU A 1 91 ? 13.484 7.262 16.906 1 80.06 91 GLU A N 1
ATOM 736 C CA . GLU A 1 91 ? 14.102 7.684 18.156 1 80.06 91 GLU A CA 1
ATOM 737 C C . GLU A 1 91 ? 14.906 6.551 18.797 1 80.06 91 GLU A C 1
ATOM 739 O O . GLU A 1 91 ? 15.93 6.785 19.422 1 80.06 91 GLU A O 1
ATOM 744 N N . ASP A 1 92 ? 14.531 5.289 18.562 1 83.25 92 ASP A N 1
ATOM 745 C CA . ASP A 1 92 ? 15.156 4.234 19.344 1 83.25 92 ASP A CA 1
ATOM 746 C C . ASP A 1 92 ? 16.016 3.324 18.469 1 83.25 92 ASP A C 1
ATOM 748 O O . ASP A 1 92 ? 16.203 2.146 18.781 1 83.25 92 ASP A O 1
ATOM 752 N N . ALA A 1 93 ? 16.562 3.949 17.516 1 89.12 93 ALA A N 1
ATOM 753 C CA . ALA A 1 93 ? 17.438 3.131 16.672 1 89.12 93 ALA A CA 1
ATOM 754 C C . ALA A 1 93 ? 18.719 2.758 17.391 1 89.12 93 ALA A C 1
ATOM 756 O O . ALA A 1 93 ? 19.359 3.611 18.016 1 89.12 93 ALA A O 1
ATOM 757 N N . GLU A 1 94 ? 19.078 1.508 17.328 1 92.31 94 GLU A N 1
ATOM 758 C CA . GLU A 1 94 ? 20.266 1.036 18.031 1 92.31 94 GLU A CA 1
ATOM 759 C C . GLU A 1 94 ? 21.453 0.94 17.078 1 92.31 94 GLU A C 1
ATOM 761 O O . GLU A 1 94 ? 22.609 1.157 17.484 1 92.31 94 GLU A O 1
ATOM 766 N N . LEU A 1 95 ? 21.203 0.584 15.914 1 95.69 95 LEU A N 1
ATOM 767 C CA . LEU A 1 95 ? 22.266 0.31 14.953 1 95.69 95 LEU A CA 1
ATOM 768 C C . LEU A 1 95 ? 21.781 0.525 13.523 1 95.69 95 LEU A C 1
ATOM 770 O O . LEU A 1 95 ? 20.656 0.127 13.18 1 95.69 95 LEU A O 1
ATOM 774 N N . LEU A 1 96 ? 22.609 1.242 12.727 1 97.44 96 LEU A N 1
ATOM 775 C CA . LEU A 1 96 ? 22.422 1.414 11.289 1 97.44 96 LEU A CA 1
ATOM 776 C C . LEU A 1 96 ? 23.594 0.843 10.516 1 97.44 96 LEU A C 1
ATOM 778 O O . LEU A 1 96 ? 24.688 0.682 11.062 1 97.44 96 LEU A O 1
ATOM 782 N N . ALA A 1 97 ? 23.391 0.601 9.312 1 98.12 97 ALA A N 1
ATOM 783 C CA . ALA A 1 97 ? 24.484 0.14 8.461 1 98.12 97 ALA A CA 1
ATOM 784 C C . ALA A 1 97 ? 24.516 0.901 7.141 1 98.12 97 ALA A C 1
ATOM 786 O O . ALA A 1 97 ? 23.469 1.287 6.621 1 98.12 97 ALA A O 1
ATOM 787 N N . VAL A 1 98 ? 25.656 1.168 6.676 1 98.38 98 VAL A N 1
ATOM 788 C CA . VAL A 1 98 ? 25.875 1.599 5.301 1 98.38 98 VAL A CA 1
ATOM 789 C C . VAL A 1 98 ? 26.188 0.387 4.426 1 98.38 98 VAL A C 1
ATOM 791 O O . VAL A 1 98 ? 27.125 -0.362 4.703 1 98.38 98 VAL A O 1
ATOM 794 N N . ILE A 1 99 ? 25.453 0.211 3.393 1 98.69 99 ILE A N 1
ATOM 795 C CA . ILE A 1 99 ? 25.562 -0.979 2.557 1 98.69 99 ILE A CA 1
ATOM 796 C C . ILE A 1 99 ? 25.891 -0.574 1.122 1 98.69 99 ILE A C 1
ATOM 798 O O . ILE A 1 99 ? 25.359 0.417 0.612 1 98.69 99 ILE A O 1
ATOM 802 N N . ALA A 1 100 ? 26.719 -1.354 0.453 1 98.69 100 ALA A N 1
ATOM 803 C CA . ALA A 1 100 ? 27.078 -1.096 -0.935 1 98.69 100 ALA A CA 1
ATOM 804 C C . ALA A 1 100 ? 25.953 -1.479 -1.887 1 98.69 100 ALA A C 1
ATOM 806 O O . ALA A 1 100 ? 25.312 -2.52 -1.715 1 98.69 100 ALA A O 1
ATOM 807 N N . MET A 1 101 ? 25.75 -0.651 -2.871 1 98.44 101 MET A N 1
ATOM 808 C CA . MET A 1 101 ? 24.766 -0.974 -3.896 1 98.44 101 MET A CA 1
ATOM 809 C C . MET A 1 101 ? 25.266 -2.074 -4.82 1 98.44 101 MET A C 1
ATOM 811 O O . MET A 1 101 ? 26.484 -2.234 -4.988 1 98.44 101 MET A O 1
ATOM 815 N N . ARG A 1 102 ? 24.375 -2.793 -5.336 1 98 102 ARG A N 1
ATOM 816 C CA . ARG A 1 102 ? 24.719 -3.764 -6.375 1 98 102 ARG A CA 1
ATOM 817 C C . ARG A 1 102 ? 24.438 -3.191 -7.762 1 98 102 ARG A C 1
ATOM 819 O O . ARG A 1 102 ? 23.625 -2.273 -7.914 1 98 102 ARG A O 1
ATOM 826 N N . PRO A 1 103 ? 25.094 -3.701 -8.766 1 96.88 103 PRO A N 1
ATOM 827 C CA . PRO A 1 103 ? 24.953 -3.137 -10.109 1 96.88 103 PRO A CA 1
ATOM 828 C C . PRO A 1 103 ? 23.547 -3.295 -10.68 1 96.88 103 PRO A C 1
ATOM 830 O O . PRO A 1 103 ? 22.859 -4.266 -10.359 1 96.88 103 PRO A O 1
ATOM 833 N N . ASP A 1 104 ? 23.172 -2.309 -11.477 1 96.06 104 ASP A N 1
ATOM 834 C CA . ASP A 1 104 ? 21.922 -2.404 -12.219 1 96.06 104 ASP A CA 1
ATOM 835 C C . ASP A 1 104 ? 22.094 -3.238 -13.492 1 96.06 104 ASP A C 1
ATOM 837 O O . ASP A 1 104 ? 22.188 -2.691 -14.594 1 96.06 104 ASP A O 1
ATOM 841 N N . ASP A 1 105 ? 22.203 -4.52 -13.305 1 96.62 105 ASP A N 1
ATOM 842 C CA . ASP A 1 105 ? 22.406 -5.52 -14.352 1 96.62 105 ASP A CA 1
ATOM 843 C C . ASP A 1 105 ? 21.25 -6.527 -14.367 1 96.62 105 ASP A C 1
ATOM 845 O O . ASP A 1 105 ? 21.062 -7.27 -13.406 1 96.62 105 ASP A O 1
ATOM 849 N N . LEU A 1 106 ? 20.547 -6.562 -15.5 1 97.56 106 LEU A N 1
ATOM 850 C CA . LEU A 1 106 ? 19.391 -7.453 -15.625 1 97.56 106 LEU A CA 1
ATOM 851 C C . LEU A 1 106 ? 19.812 -8.906 -15.453 1 97.56 106 LEU A C 1
ATOM 853 O O . LEU A 1 106 ? 18.984 -9.766 -15.117 1 97.56 106 LEU A O 1
ATOM 857 N N . ASP A 1 107 ? 21.062 -9.18 -15.594 1 95.62 107 ASP A N 1
ATOM 858 C CA . ASP A 1 107 ? 21.562 -10.547 -15.484 1 95.62 107 ASP A CA 1
ATOM 859 C C . ASP A 1 107 ? 21.562 -11.008 -14.023 1 95.62 107 ASP A C 1
ATOM 861 O O . ASP A 1 107 ? 21.719 -12.195 -13.75 1 95.62 107 ASP A O 1
ATOM 865 N N . ARG A 1 108 ? 21.359 -10.102 -13.125 1 97.5 108 ARG A N 1
ATOM 866 C CA . ARG A 1 108 ? 21.203 -10.469 -11.719 1 97.5 108 ARG A CA 1
ATOM 867 C C . ARG A 1 108 ? 19.875 -11.203 -11.492 1 97.5 108 ARG A C 1
ATOM 869 O O . ARG A 1 108 ? 19.672 -11.812 -10.445 1 97.5 108 ARG A O 1
ATOM 876 N N . ILE A 1 109 ? 18.984 -11.086 -12.391 1 98.25 109 ILE A N 1
ATOM 877 C CA . ILE A 1 109 ? 17.703 -11.773 -12.305 1 98.25 109 ILE A CA 1
ATOM 878 C C . ILE A 1 109 ? 17.766 -13.078 -13.094 1 98.25 109 ILE A C 1
ATOM 880 O O . ILE A 1 109 ? 17.828 -13.07 -14.32 1 98.25 109 ILE A O 1
ATOM 884 N N . GLU A 1 110 ? 17.703 -14.148 -12.383 1 96.75 110 GLU A N 1
ATOM 885 C CA . GLU A 1 110 ? 17.75 -15.461 -13.016 1 96.75 110 GLU A CA 1
ATOM 886 C C . GLU A 1 110 ? 16.391 -15.828 -13.609 1 96.75 110 GLU A C 1
ATOM 888 O O . GLU A 1 110 ? 15.359 -15.734 -12.93 1 96.75 110 GLU A O 1
ATOM 893 N N . ALA A 1 111 ? 16.406 -16.203 -14.875 1 97.38 111 ALA A N 1
ATOM 894 C CA . ALA A 1 111 ? 15.164 -16.547 -15.555 1 97.38 111 ALA A CA 1
ATOM 895 C C . ALA A 1 111 ? 15.203 -17.984 -16.078 1 97.38 111 ALA A C 1
ATOM 897 O O . ALA A 1 111 ? 15.945 -18.281 -17.016 1 97.38 111 ALA A O 1
ATOM 898 N N . GLY A 1 112 ? 14.5 -18.844 -15.398 1 97.38 112 GLY A N 1
ATOM 899 C CA . GLY A 1 112 ? 14.32 -20.219 -15.828 1 97.38 112 GLY A CA 1
ATOM 900 C C . GLY A 1 112 ? 12.875 -20.562 -16.156 1 97.38 112 GLY A C 1
ATOM 901 O O . GLY A 1 112 ? 12.047 -19.672 -16.328 1 97.38 112 GLY A O 1
ATOM 902 N N . PRO A 1 113 ? 12.531 -21.828 -16.234 1 97.19 113 PRO A N 1
ATOM 903 C CA . PRO A 1 113 ? 11.203 -22.266 -16.656 1 97.19 113 PRO A CA 1
ATOM 904 C C . PRO A 1 113 ? 10.102 -21.844 -15.672 1 97.19 113 PRO A C 1
ATOM 906 O O . PRO A 1 113 ? 8.938 -21.75 -16.047 1 97.19 113 PRO A O 1
ATOM 909 N N . ASP A 1 114 ? 10.453 -21.609 -14.453 1 97.19 114 ASP A N 1
ATOM 910 C CA . ASP A 1 114 ? 9.477 -21.203 -13.453 1 97.19 114 ASP A CA 1
ATOM 911 C C . ASP A 1 114 ? 9.562 -19.703 -13.172 1 97.19 114 ASP A C 1
ATOM 913 O O . ASP A 1 114 ? 9.094 -19.234 -12.133 1 97.19 114 ASP A O 1
ATOM 917 N N . PHE A 1 115 ? 10.109 -18.969 -14.109 1 98.62 115 PHE A N 1
ATOM 918 C CA . PHE A 1 115 ? 10.406 -17.547 -13.914 1 98.62 115 PHE A CA 1
ATOM 919 C C . PHE A 1 115 ? 9.133 -16.766 -13.609 1 98.62 115 PHE A C 1
ATOM 921 O O . PHE A 1 115 ? 8.117 -16.953 -14.281 1 98.62 115 PHE A O 1
ATOM 928 N N . LEU A 1 116 ? 9.227 -16.031 -12.609 1 98.75 116 LEU A N 1
ATOM 929 C CA . LEU A 1 116 ? 8.266 -14.992 -12.258 1 98.75 116 LEU A CA 1
ATOM 930 C C . LEU A 1 116 ? 8.977 -13.672 -11.938 1 98.75 116 LEU A C 1
ATOM 932 O O . LEU A 1 116 ? 9.82 -13.617 -11.047 1 98.75 116 LEU A O 1
ATOM 936 N N . GLY A 1 117 ? 8.75 -12.625 -12.719 1 98.81 117 GLY A N 1
ATOM 937 C CA . GLY A 1 117 ? 9.359 -11.32 -12.508 1 98.81 117 GLY A CA 1
ATOM 938 C C . GLY A 1 117 ? 8.359 -10.18 -12.578 1 98.81 117 GLY A C 1
ATOM 939 O O . GLY A 1 117 ? 7.23 -10.367 -13.031 1 98.81 117 GLY A O 1
ATOM 940 N N . VAL A 1 118 ? 8.734 -9.047 -12.117 1 98.81 118 VAL A N 1
ATOM 941 C CA . VAL A 1 118 ? 7.871 -7.871 -12.125 1 98.81 118 VAL A CA 1
ATOM 942 C C . VAL A 1 118 ? 8.633 -6.68 -12.711 1 98.81 118 VAL A C 1
ATOM 944 O O . VAL A 1 118 ? 9.789 -6.445 -12.367 1 98.81 118 VAL A O 1
ATOM 947 N N . VAL A 1 119 ? 8.016 -6.039 -13.586 1 98.81 119 VAL A N 1
ATOM 948 C CA . VAL A 1 119 ? 8.445 -4.703 -13.992 1 98.81 119 VAL A CA 1
ATOM 949 C C . VAL A 1 119 ? 7.52 -3.652 -13.383 1 98.81 119 VAL A C 1
ATOM 951 O O . VAL A 1 119 ? 6.297 -3.742 -13.516 1 98.81 119 VAL A O 1
ATOM 954 N N . PHE A 1 120 ? 8.023 -2.762 -12.68 1 98.44 120 PHE A N 1
ATOM 955 C CA . PHE A 1 120 ? 7.301 -1.59 -12.203 1 98.44 120 PHE A CA 1
ATOM 956 C C . PHE A 1 120 ? 7.727 -0.34 -12.961 1 98.44 120 PHE A C 1
ATOM 958 O O . PHE A 1 120 ? 8.789 0.221 -12.703 1 98.44 120 PHE A O 1
ATOM 965 N N . ASP A 1 121 ? 6.859 0.086 -13.852 1 98.06 121 ASP A N 1
ATOM 966 C CA . ASP A 1 121 ? 7.211 1.156 -14.781 1 98.06 121 ASP A CA 1
ATOM 967 C C . ASP A 1 121 ? 6.953 2.527 -14.156 1 98.06 121 ASP A C 1
ATOM 969 O O . ASP A 1 121 ? 5.816 2.855 -13.812 1 98.06 121 ASP A O 1
ATOM 973 N N . ARG A 1 122 ? 7.98 3.293 -14 1 97.44 122 ARG A N 1
ATOM 974 C CA . ARG A 1 122 ? 8.016 4.68 -13.555 1 97.44 122 ARG A CA 1
ATOM 975 C C . ARG A 1 122 ? 7.25 4.855 -12.242 1 97.44 122 ARG A C 1
ATOM 977 O O . ARG A 1 122 ? 6.406 5.742 -12.125 1 97.44 122 ARG A O 1
ATOM 984 N N . PRO A 1 123 ? 7.57 3.92 -11.281 1 97.94 123 PRO A N 1
ATOM 985 C CA . PRO A 1 123 ? 6.938 4.16 -9.984 1 97.94 123 PRO A CA 1
ATOM 986 C C . PRO A 1 123 ? 7.324 5.504 -9.375 1 97.94 123 PRO A C 1
ATOM 988 O O . PRO A 1 123 ? 8.477 5.934 -9.5 1 97.94 123 PRO A O 1
ATOM 991 N N . THR A 1 124 ? 6.41 6.148 -8.719 1 97.25 124 THR A N 1
ATOM 992 C CA . THR A 1 124 ? 6.684 7.465 -8.156 1 97.25 124 THR A CA 1
ATOM 993 C C . THR A 1 124 ? 6.773 7.391 -6.633 1 97.25 124 THR A C 1
ATOM 995 O O . THR A 1 124 ? 7.355 8.273 -6 1 97.25 124 THR A O 1
ATOM 998 N N . GLN A 1 125 ? 6.211 6.418 -6.031 1 96.69 125 GLN A N 1
ATOM 999 C CA . GLN A 1 125 ? 6.191 6.301 -4.578 1 96.69 125 GLN A CA 1
ATOM 1000 C C . GLN A 1 125 ? 7.156 5.215 -4.102 1 96.69 125 GLN A C 1
ATOM 1002 O O . GLN A 1 125 ? 6.93 4.027 -4.34 1 96.69 125 GLN A O 1
ATOM 1007 N N . PRO A 1 126 ? 8.203 5.582 -3.344 1 97.56 126 PRO A N 1
ATOM 1008 C CA . PRO A 1 126 ? 9.156 4.582 -2.85 1 97.56 126 PRO A CA 1
ATOM 1009 C C . PRO A 1 126 ? 8.484 3.49 -2.02 1 97.56 126 PRO A C 1
ATOM 1011 O O . PRO A 1 126 ? 8.875 2.322 -2.098 1 97.56 126 PRO A O 1
ATOM 1014 N N . GLY A 1 127 ? 7.496 3.842 -1.255 1 97 127 GLY A N 1
ATOM 1015 C CA . GLY A 1 127 ? 6.777 2.861 -0.45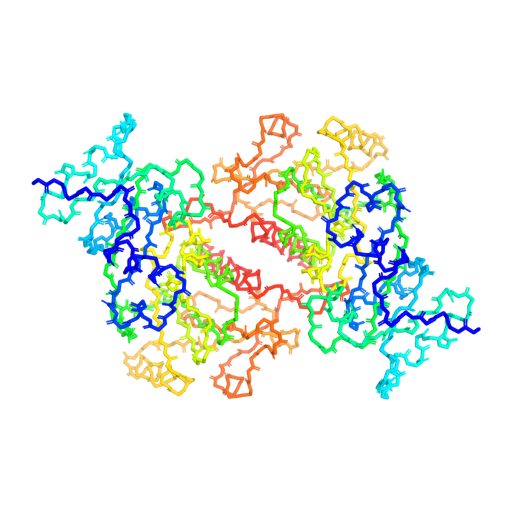8 1 97 127 GLY A CA 1
ATOM 1016 C C . GLY A 1 127 ? 6.152 1.757 -1.29 1 97 127 GLY A C 1
ATOM 1017 O O . GLY A 1 127 ? 6.164 0.59 -0.891 1 97 127 GLY A O 1
ATOM 1018 N N . ASN A 1 128 ? 5.609 2.131 -2.438 1 98 128 ASN A N 1
ATOM 1019 C CA . ASN A 1 128 ? 5.027 1.142 -3.338 1 98 128 ASN A CA 1
ATOM 1020 C C . ASN A 1 128 ? 6.09 0.196 -3.893 1 98 128 ASN A C 1
ATOM 1022 O O . ASN A 1 128 ? 5.832 -0.995 -4.078 1 98 128 ASN A O 1
ATOM 1026 N N . ILE A 1 129 ? 7.254 0.74 -4.172 1 98.56 129 ILE A N 1
ATOM 1027 C CA . ILE A 1 129 ? 8.344 -0.105 -4.641 1 98.56 129 ILE A CA 1
ATOM 1028 C C . ILE A 1 129 ? 8.656 -1.177 -3.596 1 98.56 129 ILE A C 1
ATOM 1030 O O . ILE A 1 129 ? 8.688 -2.367 -3.91 1 98.56 129 ILE A O 1
ATOM 1034 N N . GLY A 1 130 ? 8.828 -0.718 -2.328 1 98.31 130 GLY A N 1
ATOM 1035 C CA . GLY A 1 130 ? 9.094 -1.665 -1.259 1 98.31 130 GLY A CA 1
ATOM 1036 C C . GLY A 1 130 ? 8.008 -2.711 -1.102 1 98.31 130 GLY A C 1
ATOM 1037 O O . GLY A 1 130 ? 8.297 -3.895 -0.917 1 98.31 130 GLY A O 1
ATOM 1038 N N . ALA A 1 131 ? 6.762 -2.283 -1.19 1 98.31 131 ALA A N 1
ATOM 1039 C CA . ALA A 1 131 ? 5.629 -3.193 -1.045 1 98.31 131 ALA A CA 1
ATOM 1040 C C . ALA A 1 131 ? 5.605 -4.227 -2.166 1 98.31 131 ALA A C 1
ATOM 1042 O O . ALA A 1 131 ? 5.32 -5.402 -1.93 1 98.31 131 ALA A O 1
ATOM 1043 N N . VAL A 1 132 ? 5.914 -3.797 -3.381 1 98.75 132 VAL A N 1
ATOM 1044 C CA . VAL A 1 132 ? 5.945 -4.711 -4.52 1 98.75 132 VAL A CA 1
ATOM 1045 C C . VAL A 1 132 ? 7.082 -5.715 -4.344 1 98.75 132 VAL A C 1
ATOM 1047 O O . VAL A 1 132 ? 6.902 -6.91 -4.582 1 98.75 132 VAL A O 1
ATOM 1050 N N . VAL A 1 133 ? 8.234 -5.238 -3.908 1 98.69 133 VAL A N 1
ATOM 1051 C CA . VAL A 1 133 ? 9.375 -6.113 -3.672 1 98.69 133 VAL A CA 1
ATOM 1052 C C . VAL A 1 133 ? 9.023 -7.145 -2.602 1 98.69 133 VAL A C 1
ATOM 1054 O O . VAL A 1 133 ? 9.352 -8.328 -2.744 1 98.69 133 VAL A O 1
ATOM 1057 N N . ARG A 1 134 ? 8.383 -6.656 -1.587 1 98.38 134 ARG A N 1
ATOM 1058 C CA . ARG A 1 134 ? 7.961 -7.539 -0.501 1 98.38 134 ARG A CA 1
ATOM 1059 C C . ARG A 1 134 ? 6.996 -8.609 -1.004 1 98.38 134 ARG A C 1
ATOM 1061 O O . ARG A 1 134 ? 7.148 -9.789 -0.684 1 98.38 134 ARG A O 1
ATOM 1068 N N . SER A 1 135 ? 6.023 -8.258 -1.797 1 98.62 135 SER A N 1
ATOM 1069 C CA . SER A 1 135 ? 5.09 -9.219 -2.389 1 98.62 135 SER A CA 1
ATOM 1070 C C . SER A 1 135 ? 5.805 -10.164 -3.346 1 98.62 135 SER A C 1
ATOM 1072 O O . SER A 1 135 ? 5.508 -11.359 -3.377 1 98.62 135 SER A O 1
ATOM 1074 N N . ALA A 1 136 ? 6.711 -9.609 -4.133 1 98.75 136 ALA A N 1
ATOM 1075 C CA . ALA A 1 136 ? 7.492 -10.43 -5.055 1 98.75 136 ALA A CA 1
ATOM 1076 C C . ALA A 1 136 ? 8.242 -11.531 -4.305 1 98.75 136 ALA A C 1
ATOM 1078 O O . ALA A 1 136 ? 8.172 -12.703 -4.68 1 98.75 136 ALA A O 1
ATOM 1079 N N . ASP A 1 137 ? 8.883 -11.172 -3.26 1 98.38 137 ASP A N 1
ATOM 1080 C CA . ASP A 1 137 ? 9.594 -12.133 -2.418 1 98.38 137 ASP A CA 1
ATOM 1081 C C . ASP A 1 137 ? 8.641 -13.164 -1.834 1 98.38 137 ASP A C 1
ATOM 1083 O O . ASP A 1 137 ? 8.867 -14.367 -1.956 1 98.38 137 ASP A O 1
ATOM 1087 N N . ALA A 1 138 ? 7.547 -12.688 -1.3 1 97.62 138 ALA A N 1
ATOM 1088 C CA . ALA A 1 138 ? 6.586 -13.531 -0.598 1 97.62 138 ALA A CA 1
ATOM 1089 C C . ALA A 1 138 ? 5.988 -14.578 -1.534 1 97.62 138 ALA A C 1
ATOM 1091 O O . ALA A 1 138 ? 5.664 -15.688 -1.107 1 97.62 138 ALA A O 1
ATOM 1092 N N . PHE A 1 139 ? 5.852 -14.211 -2.785 1 98.06 139 PHE A N 1
ATOM 1093 C CA . PHE A 1 139 ? 5.145 -15.109 -3.689 1 98.06 139 PHE A CA 1
ATOM 1094 C C . PHE A 1 139 ? 6.109 -15.773 -4.664 1 98.06 139 PHE A C 1
ATOM 1096 O O . PHE A 1 139 ? 5.688 -16.359 -5.66 1 98.06 139 PHE A O 1
ATOM 1103 N N . GLY A 1 140 ? 7.387 -15.602 -4.438 1 97.38 140 GLY A N 1
ATOM 1104 C CA . GLY A 1 140 ? 8.398 -16.406 -5.102 1 97.38 140 GLY A CA 1
ATOM 1105 C C . GLY A 1 140 ? 8.867 -15.812 -6.414 1 97.38 140 GLY A C 1
ATOM 1106 O O . GLY A 1 140 ? 9.305 -16.547 -7.309 1 97.38 140 GLY A O 1
ATOM 1107 N N . ALA A 1 141 ? 8.688 -14.555 -6.605 1 98.44 141 ALA A N 1
ATOM 1108 C CA . ALA A 1 141 ? 9.227 -13.914 -7.797 1 98.44 141 ALA A CA 1
ATOM 1109 C C . ALA A 1 141 ? 10.75 -13.875 -7.758 1 98.44 141 ALA A C 1
ATOM 1111 O O . ALA A 1 141 ? 11.352 -13.859 -6.68 1 98.44 141 ALA A O 1
ATOM 1112 N N . HIS A 1 142 ? 11.344 -13.773 -8.945 1 98.56 142 HIS A N 1
ATOM 1113 C CA . HIS A 1 142 ? 12.789 -13.922 -9.07 1 98.56 142 HIS A CA 1
ATOM 1114 C C . HIS A 1 142 ? 13.477 -12.57 -9.141 1 98.56 142 HIS A C 1
ATOM 1116 O O . HIS A 1 142 ? 14.703 -12.484 -9.07 1 98.56 142 HIS A O 1
ATOM 1122 N N . GLY A 1 143 ? 12.703 -11.516 -9.297 1 98.62 143 GLY A N 1
ATOM 1123 C CA . GLY A 1 143 ? 13.281 -10.18 -9.328 1 98.62 143 GLY A CA 1
ATOM 1124 C C . GLY A 1 143 ? 12.273 -9.102 -9.68 1 98.62 143 GLY A C 1
ATOM 1125 O O . GLY A 1 143 ? 11.172 -9.398 -10.141 1 98.62 143 GLY A O 1
ATOM 1126 N N . VAL A 1 144 ? 12.664 -7.875 -9.438 1 98.81 144 VAL A N 1
ATOM 1127 C CA . VAL A 1 144 ? 11.875 -6.688 -9.758 1 98.81 144 VAL A CA 1
ATOM 1128 C C . VAL A 1 144 ? 12.727 -5.707 -10.562 1 98.81 144 VAL A C 1
ATOM 1130 O O . VAL A 1 144 ? 13.883 -5.445 -10.219 1 98.81 144 VAL A O 1
ATOM 1133 N N . ILE A 1 145 ? 12.148 -5.219 -11.625 1 98.81 145 ILE A N 1
ATOM 1134 C CA . ILE A 1 145 ? 12.797 -4.223 -12.477 1 98.81 145 ILE A CA 1
ATOM 1135 C C . ILE A 1 145 ? 12.031 -2.902 -12.398 1 98.81 145 ILE A C 1
ATOM 1137 O O . ILE A 1 145 ? 10.82 -2.865 -12.609 1 98.81 145 ILE A O 1
ATOM 1141 N N . THR A 1 146 ? 12.688 -1.859 -12.031 1 98.44 146 THR A N 1
ATOM 1142 C CA . THR A 1 146 ? 12.094 -0.535 -12.164 1 98.44 146 THR A CA 1
ATOM 1143 C C . THR A 1 146 ? 12.594 0.156 -13.43 1 98.44 146 THR A C 1
ATOM 1145 O O . THR A 1 146 ? 13.773 0.047 -13.781 1 98.44 146 THR A O 1
ATOM 1148 N N . THR A 1 147 ? 11.672 0.85 -14.125 1 97.88 147 THR A N 1
ATOM 1149 C CA . THR A 1 147 ? 12.086 1.446 -15.391 1 97.88 147 THR A CA 1
ATOM 1150 C C . THR A 1 147 ? 11.844 2.953 -15.383 1 97.88 147 THR A C 1
ATOM 1152 O O . THR A 1 147 ? 11.023 3.451 -14.602 1 97.88 147 THR A O 1
ATOM 1155 N N . GLY A 1 148 ? 12.625 3.654 -16.219 1 95.12 148 GLY A N 1
ATOM 1156 C CA . GLY A 1 148 ? 12.43 5.07 -16.469 1 95.12 148 GLY A CA 1
ATOM 1157 C C . GLY A 1 148 ? 12.781 5.953 -15.297 1 95.12 148 GLY A C 1
ATOM 1158 O O . GLY A 1 148 ? 13.641 5.598 -14.484 1 95.12 148 GLY A O 1
ATOM 1159 N N . HIS A 1 149 ? 12.219 7.188 -15.297 1 93.56 149 HIS A N 1
ATOM 1160 C CA . HIS A 1 149 ? 12.414 8.094 -14.172 1 93.56 149 HIS A CA 1
ATOM 1161 C C . HIS A 1 149 ? 11.57 7.68 -12.977 1 93.56 149 HIS A C 1
ATOM 1163 O O . HIS A 1 149 ? 10.562 8.32 -12.664 1 93.56 149 HIS A O 1
ATOM 1169 N N . ALA A 1 150 ? 12.023 6.703 -12.305 1 95 150 ALA A N 1
ATOM 1170 C CA . ALA A 1 150 ? 11.312 6.074 -11.195 1 95 150 ALA A CA 1
ATOM 1171 C C . ALA A 1 150 ? 11.812 6.602 -9.852 1 95 150 ALA A C 1
ATOM 1173 O O . ALA A 1 150 ? 12.93 7.109 -9.75 1 95 150 ALA A O 1
ATOM 1174 N N . ALA A 1 151 ? 10.922 6.535 -8.898 1 96.94 151 ALA A N 1
ATOM 1175 C CA . ALA A 1 151 ? 11.406 6.672 -7.523 1 96.94 151 ALA A CA 1
ATOM 1176 C C . ALA A 1 151 ? 12.578 5.73 -7.254 1 96.94 151 ALA A C 1
ATOM 1178 O O . ALA A 1 151 ? 12.742 4.723 -7.949 1 96.94 151 ALA A O 1
ATOM 1179 N N . ASP A 1 152 ? 13.375 6.109 -6.293 1 97.56 152 ASP A N 1
ATOM 1180 C CA . ASP A 1 152 ? 14.625 5.41 -5.992 1 97.56 152 ASP A CA 1
ATOM 1181 C C . ASP A 1 152 ? 14.359 4.156 -5.16 1 97.56 152 ASP A C 1
ATOM 1183 O O . ASP A 1 152 ? 13.891 4.246 -4.023 1 97.56 152 ASP A O 1
ATOM 1187 N N . ALA A 1 153 ? 14.695 2.938 -5.676 1 97.75 153 ALA A N 1
ATOM 1188 C CA . ALA A 1 153 ? 14.516 1.687 -4.945 1 97.75 153 ALA A CA 1
ATOM 1189 C C . ALA A 1 153 ? 15.391 1.654 -3.693 1 97.75 153 ALA A C 1
ATOM 1191 O O . ALA A 1 153 ? 15.07 0.954 -2.729 1 97.75 153 ALA A O 1
ATOM 1192 N N . TYR A 1 154 ? 16.453 2.453 -3.672 1 98.12 154 TYR A N 1
ATOM 1193 C CA . TYR A 1 154 ? 17.391 2.463 -2.557 1 98.12 154 TYR A CA 1
ATOM 1194 C C . TYR A 1 154 ? 17.016 3.545 -1.547 1 98.12 154 TYR A C 1
ATOM 1196 O O . TYR A 1 154 ? 17.719 3.725 -0.542 1 98.12 154 TYR A O 1
ATOM 1204 N N . ASP A 1 155 ? 15.969 4.25 -1.85 1 97.5 155 ASP A N 1
ATOM 1205 C CA . ASP A 1 155 ? 15.438 5.188 -0.861 1 97.5 155 ASP A CA 1
ATOM 1206 C C . ASP A 1 155 ? 15.133 4.484 0.458 1 97.5 155 ASP A C 1
ATOM 1208 O O . ASP A 1 155 ? 14.586 3.381 0.465 1 97.5 155 ASP A O 1
ATOM 1212 N N . PRO A 1 156 ? 15.5 5.141 1.578 1 96 156 PRO A N 1
ATOM 1213 C CA . PRO A 1 156 ? 15.219 4.512 2.873 1 96 156 PRO A CA 1
ATOM 1214 C C . PRO A 1 156 ? 13.766 4.086 3.021 1 96 156 PRO A C 1
ATOM 1216 O O . PRO A 1 156 ? 13.477 3.039 3.607 1 96 156 PRO A O 1
ATOM 1219 N N . LYS A 1 157 ? 12.883 4.832 2.463 1 95.31 157 LYS A N 1
ATOM 1220 C CA . LYS A 1 157 ? 11.461 4.504 2.549 1 95.31 157 LYS A CA 1
ATOM 1221 C C . LYS A 1 157 ? 11.148 3.219 1.786 1 95.31 157 LYS A C 1
ATOM 1223 O O . LYS A 1 157 ? 10.336 2.404 2.236 1 95.31 157 LYS A O 1
ATOM 1228 N N . SER A 1 158 ? 11.742 3.053 0.633 1 97.62 158 SER A N 1
ATOM 1229 C CA . SER A 1 158 ? 11.555 1.839 -0.154 1 97.62 158 SER A CA 1
ATOM 1230 C C . SER A 1 158 ? 12.125 0.621 0.566 1 97.62 158 SER A C 1
ATOM 1232 O O . SER A 1 158 ? 11.453 -0.407 0.683 1 97.62 158 SER A O 1
ATOM 1234 N N . VAL A 1 159 ? 13.297 0.757 1.054 1 97.62 159 VAL A N 1
ATOM 1235 C CA . VAL A 1 159 ? 13.984 -0.335 1.729 1 97.62 159 VAL A CA 1
ATOM 1236 C C . VAL A 1 159 ? 13.219 -0.737 2.986 1 97.62 159 VAL A C 1
ATOM 1238 O O . VAL A 1 159 ? 12.977 -1.924 3.223 1 97.62 159 VAL A O 1
ATOM 1241 N N . ARG A 1 160 ? 12.773 0.233 3.723 1 95.06 160 ARG A N 1
ATOM 1242 C CA . ARG A 1 160 ? 12 -0.038 4.93 1 95.06 160 ARG A CA 1
ATOM 1243 C C . ARG A 1 160 ? 10.688 -0.746 4.598 1 95.06 160 ARG A C 1
ATOM 1245 O O . ARG A 1 160 ? 10.305 -1.7 5.277 1 95.06 160 ARG A O 1
ATOM 1252 N N . ALA A 1 161 ? 10.039 -0.333 3.555 1 95.88 161 ALA A N 1
ATOM 1253 C CA . ALA A 1 161 ? 8.742 -0.883 3.168 1 95.88 161 ALA A CA 1
ATOM 1254 C C . ALA A 1 161 ? 8.875 -2.332 2.709 1 95.88 161 ALA A C 1
ATOM 1256 O O . ALA A 1 161 ? 7.906 -3.094 2.75 1 95.88 161 ALA A O 1
ATOM 1257 N N . SER A 1 162 ? 10.047 -2.746 2.311 1 97.38 162 SER A N 1
ATOM 1258 C CA . SER A 1 162 ? 10.266 -4.113 1.852 1 97.38 162 SER A CA 1
ATOM 1259 C C . SER A 1 162 ? 10.406 -5.078 3.027 1 97.38 162 SER A C 1
ATOM 1261 O O . SER A 1 162 ? 10.328 -6.293 2.852 1 97.38 162 SER A O 1
ATOM 1263 N N . THR A 1 163 ? 10.781 -4.508 4.246 1 95.44 163 THR A N 1
ATOM 1264 C CA . THR A 1 163 ? 10.961 -5.27 5.477 1 95.44 163 THR A CA 1
ATOM 1265 C C . THR A 1 163 ? 11.984 -6.383 5.273 1 95.44 163 THR A C 1
ATOM 1267 O O . THR A 1 163 ? 11.766 -7.52 5.695 1 95.44 163 THR A O 1
ATOM 1270 N N . GLY A 1 164 ? 12.992 -6.059 4.535 1 97.25 164 GLY A N 1
ATOM 1271 C CA . GLY A 1 164 ? 14.086 -7 4.363 1 97.25 164 GLY A CA 1
ATOM 1272 C C . GLY A 1 164 ? 14.047 -7.727 3.031 1 97.25 164 GLY A C 1
ATOM 1273 O O . GLY A 1 164 ? 15.07 -8.227 2.559 1 97.25 164 GLY A O 1
ATOM 1274 N N . SER A 1 165 ? 12.922 -7.809 2.334 1 98.19 165 SER A N 1
ATOM 1275 C CA . SER A 1 165 ? 12.781 -8.523 1.072 1 98.19 165 SER A CA 1
ATOM 1276 C C . SER A 1 165 ? 13.688 -7.938 -0.005 1 98.19 165 SER A C 1
ATOM 1278 O O . SER A 1 165 ? 14.07 -8.633 -0.947 1 98.19 165 SER A O 1
ATOM 1280 N N . PHE A 1 166 ? 14.039 -6.699 0.138 1 98.31 166 PHE A N 1
ATOM 1281 C CA . PHE A 1 166 ? 14.93 -6.012 -0.786 1 98.31 166 PHE A CA 1
ATOM 1282 C C . PHE A 1 166 ? 16.266 -6.738 -0.895 1 98.31 166 PHE A C 1
ATOM 1284 O O . PHE A 1 166 ? 16.891 -6.742 -1.957 1 98.31 166 PHE A O 1
ATOM 1291 N N . PHE A 1 167 ? 16.641 -7.363 0.118 1 98.38 167 PHE A N 1
ATOM 1292 C CA . PHE A 1 167 ? 17.969 -7.969 0.17 1 98.38 167 PHE A CA 1
ATOM 1293 C C . PHE A 1 167 ? 17.922 -9.414 -0.312 1 98.38 167 PHE A C 1
ATOM 1295 O O . PHE A 1 167 ? 18.969 -10 -0.611 1 98.38 167 PHE A O 1
ATOM 1302 N N . ALA A 1 168 ? 16.766 -9.984 -0.401 1 97.75 168 ALA A N 1
ATOM 1303 C CA . ALA A 1 168 ? 16.594 -11.375 -0.806 1 97.75 168 ALA A CA 1
ATOM 1304 C C . ALA A 1 168 ? 16.188 -11.484 -2.271 1 97.75 168 ALA A C 1
ATOM 1306 O O . ALA A 1 168 ? 16.359 -12.523 -2.9 1 97.75 168 ALA A O 1
ATOM 1307 N N . THR A 1 169 ? 15.625 -10.453 -2.811 1 97.75 169 THR A N 1
ATOM 1308 C CA . THR A 1 169 ? 15.102 -10.406 -4.172 1 97.75 169 THR A CA 1
ATOM 1309 C C . THR A 1 169 ? 15.852 -9.375 -5.008 1 97.75 169 THR A C 1
ATOM 1311 O O . THR A 1 169 ? 15.875 -8.188 -4.664 1 97.75 169 THR A O 1
ATOM 1314 N N . PRO A 1 170 ? 16.422 -9.797 -6.129 1 98.38 170 PRO A N 1
ATOM 1315 C CA . PRO A 1 170 ? 17.109 -8.805 -6.965 1 98.38 170 PRO A CA 1
ATOM 1316 C C . PRO A 1 170 ? 16.188 -7.676 -7.418 1 98.38 170 PRO A C 1
ATOM 1318 O O . PRO A 1 170 ? 15.109 -7.934 -7.945 1 98.38 170 PRO A O 1
ATOM 1321 N N . VAL A 1 171 ? 16.594 -6.469 -7.176 1 98.62 171 VAL A N 1
ATOM 1322 C CA . VAL A 1 171 ? 15.953 -5.266 -7.68 1 98.62 171 VAL A CA 1
ATOM 1323 C C . VAL A 1 171 ? 16.906 -4.508 -8.594 1 98.62 171 VAL A C 1
ATOM 1325 O O . VAL A 1 171 ? 17.984 -4.094 -8.164 1 98.62 171 VAL A O 1
ATOM 1328 N N . VAL A 1 172 ? 16.5 -4.344 -9.836 1 98.25 172 VAL A N 1
ATOM 1329 C CA . VAL A 1 172 ? 17.391 -3.756 -10.836 1 98.25 172 VAL A CA 1
ATOM 1330 C C . VAL A 1 172 ? 16.688 -2.594 -11.531 1 98.25 172 VAL A C 1
ATOM 1332 O O . VAL A 1 172 ? 15.492 -2.66 -11.805 1 98.25 172 VAL A O 1
ATOM 1335 N N . ARG A 1 173 ? 17.469 -1.569 -11.773 1 97.38 173 ARG A N 1
ATOM 1336 C CA . ARG A 1 173 ? 16.938 -0.428 -12.516 1 97.38 173 ARG A CA 1
ATOM 1337 C C . ARG A 1 173 ? 17.312 -0.519 -13.992 1 97.38 173 ARG A C 1
ATOM 1339 O O . ARG A 1 173 ? 18.438 -0.911 -14.328 1 97.38 173 ARG A O 1
ATOM 1346 N N . SER A 1 174 ? 16.344 -0.23 -14.805 1 97.06 174 SER A N 1
ATOM 1347 C CA . SER A 1 174 ? 16.562 -0.147 -16.25 1 97.06 174 SER A CA 1
ATOM 1348 C C . SER A 1 174 ? 16.062 1.183 -16.797 1 97.06 174 SER A C 1
ATOM 1350 O O . SER A 1 174 ? 15.016 1.676 -16.406 1 97.06 174 SER A O 1
ATOM 1352 N N . PRO A 1 175 ? 16.812 1.768 -17.719 1 92.5 175 PRO A N 1
ATOM 1353 C CA . PRO A 1 175 ? 16.453 3.113 -18.188 1 92.5 175 PRO A CA 1
ATOM 1354 C C . PRO A 1 175 ? 15.164 3.141 -18.984 1 92.5 175 PRO A C 1
ATOM 1356 O O . PRO A 1 175 ? 14.477 4.164 -19.031 1 92.5 175 PRO A O 1
ATOM 1359 N N . SER A 1 176 ? 14.875 1.943 -19.703 1 90.81 176 SER A N 1
ATOM 1360 C CA . SER A 1 176 ? 13.734 2.066 -20.609 1 90.81 176 SER A CA 1
ATOM 1361 C C . SER A 1 176 ? 13.086 0.713 -20.859 1 90.81 176 SER A C 1
ATOM 1363 O O . SER A 1 176 ? 13.664 -0.33 -20.562 1 90.81 176 SER A O 1
ATOM 1365 N N . THR A 1 177 ? 11.867 0.878 -21.531 1 92.81 177 THR A N 1
ATOM 1366 C CA . THR A 1 177 ? 11.125 -0.285 -21.984 1 92.81 177 THR A CA 1
ATOM 1367 C C . THR A 1 177 ? 11.945 -1.096 -22.984 1 92.81 177 THR A C 1
ATOM 1369 O O . THR A 1 177 ? 11.953 -2.328 -22.938 1 92.81 177 THR A O 1
ATOM 1372 N N . ALA A 1 178 ? 12.695 -0.409 -23.797 1 95.56 178 ALA A N 1
ATOM 1373 C CA . ALA A 1 178 ? 13.453 -1.05 -24.859 1 95.56 178 ALA A CA 1
ATOM 1374 C C . ALA A 1 178 ? 14.508 -1.998 -24.297 1 95.56 178 ALA A C 1
ATOM 1376 O O . ALA A 1 178 ? 14.672 -3.117 -24.797 1 95.56 178 ALA A O 1
ATOM 1377 N N . GLU A 1 179 ? 15.203 -1.544 -23.297 1 96.94 179 GLU A N 1
ATOM 1378 C CA . GLU A 1 179 ? 16.25 -2.359 -22.703 1 96.94 179 GLU A CA 1
ATOM 1379 C C . GLU A 1 179 ? 15.68 -3.623 -22.062 1 96.94 179 GLU A C 1
ATOM 1381 O O . GLU A 1 179 ? 16.25 -4.703 -22.188 1 96.94 179 GLU A O 1
ATOM 1386 N N . VAL A 1 180 ? 14.578 -3.521 -21.422 1 98.25 180 VAL A N 1
ATOM 1387 C CA . VAL A 1 180 ? 13.938 -4.676 -20.797 1 98.25 180 VAL A CA 1
ATOM 1388 C C . VAL A 1 180 ? 13.469 -5.652 -21.875 1 98.25 180 VAL A C 1
ATOM 1390 O O . VAL A 1 180 ? 13.648 -6.863 -21.75 1 98.25 180 VAL A O 1
ATOM 1393 N N . MET A 1 181 ? 12.914 -5.094 -22.953 1 98.25 181 MET A N 1
ATOM 1394 C CA . MET A 1 181 ? 12.398 -5.953 -24.016 1 98.25 181 MET A CA 1
ATOM 1395 C C . MET A 1 181 ? 13.539 -6.637 -24.766 1 98.25 181 MET A C 1
ATOM 1397 O O . MET A 1 181 ? 13.383 -7.758 -25.25 1 98.25 181 MET A O 1
ATOM 1401 N N . GLU A 1 182 ? 14.664 -5.957 -24.875 1 98.06 182 GLU A N 1
ATOM 1402 C CA . GLU A 1 182 ? 15.844 -6.621 -25.422 1 98.06 182 GLU A CA 1
ATOM 1403 C C . GLU A 1 182 ? 16.25 -7.816 -24.562 1 98.06 182 GLU A C 1
ATOM 1405 O O . GLU A 1 182 ? 16.609 -8.875 -25.094 1 98.06 182 GLU A O 1
ATOM 1410 N N . TRP A 1 183 ? 16.234 -7.633 -23.312 1 98.19 183 TRP A N 1
ATOM 1411 C CA . TRP A 1 183 ? 16.516 -8.719 -22.375 1 98.19 183 TRP A CA 1
ATOM 1412 C C . TRP A 1 183 ? 15.523 -9.859 -22.547 1 98.19 183 TRP A C 1
ATOM 1414 O O . TRP A 1 183 ? 15.914 -11.031 -22.594 1 98.19 183 TRP A O 1
ATOM 1424 N N . VAL A 1 184 ? 14.227 -9.57 -22.656 1 98.56 184 VAL A N 1
ATOM 1425 C CA . VAL A 1 184 ? 13.18 -10.555 -22.875 1 98.56 184 VAL A CA 1
ATOM 1426 C C . VAL A 1 184 ? 13.445 -11.32 -24.172 1 98.56 184 VAL A C 1
ATOM 1428 O O . VAL A 1 184 ? 13.383 -12.555 -24.188 1 98.56 184 VAL A O 1
ATOM 1431 N N . THR A 1 185 ? 13.758 -10.555 -25.203 1 98.19 185 THR A N 1
ATOM 1432 C CA . THR A 1 185 ? 14.023 -11.148 -26.516 1 98.19 185 THR A CA 1
ATOM 1433 C C . THR A 1 185 ? 15.195 -12.133 -26.422 1 98.19 185 THR A C 1
ATOM 1435 O O . THR A 1 185 ? 15.141 -13.219 -27 1 98.19 185 THR A O 1
ATOM 1438 N N . ALA A 1 186 ? 16.188 -11.734 -25.734 1 98.12 186 ALA A N 1
ATOM 1439 C CA . ALA A 1 186 ? 17.359 -12.586 -25.578 1 98.12 186 ALA A CA 1
ATOM 1440 C C . ALA A 1 186 ? 17 -13.875 -24.828 1 98.12 186 ALA A C 1
ATOM 1442 O O . ALA A 1 186 ? 17.5 -14.953 -25.172 1 98.12 186 ALA A O 1
ATOM 1443 N N . ARG A 1 187 ? 16.188 -13.82 -23.812 1 98 187 ARG A N 1
ATOM 1444 C CA . ARG A 1 187 ? 15.758 -15 -23.078 1 98 187 ARG A CA 1
ATOM 1445 C C . ARG A 1 187 ? 14.914 -15.922 -23.953 1 98 187 ARG A C 1
ATOM 1447 O O . ARG A 1 187 ? 15.062 -17.141 -23.891 1 98 187 ARG A O 1
ATOM 1454 N N . ARG A 1 188 ? 14.055 -15.305 -24.703 1 98.31 188 ARG A N 1
ATOM 1455 C CA . ARG A 1 188 ? 13.234 -16.078 -25.625 1 98.31 188 ARG A CA 1
ATOM 1456 C C . ARG A 1 188 ? 14.102 -16.797 -26.656 1 98.31 188 ARG A C 1
ATOM 1458 O O . ARG A 1 188 ? 13.891 -17.969 -26.953 1 98.31 188 ARG A O 1
ATOM 1465 N N . ALA A 1 189 ? 15.031 -16.078 -27.156 1 98.25 189 ALA A N 1
ATOM 1466 C CA . ALA A 1 189 ? 15.945 -16.656 -28.141 1 98.25 189 ALA A CA 1
ATOM 1467 C C . ALA A 1 189 ? 16.719 -17.828 -27.547 1 98.25 189 ALA A C 1
ATOM 1469 O O . ALA A 1 189 ? 17.078 -18.766 -28.266 1 98.25 189 ALA A O 1
ATOM 1470 N N . ALA A 1 190 ? 16.938 -17.75 -26.297 1 97.62 190 ALA A N 1
ATOM 1471 C CA . ALA A 1 190 ? 17.672 -18.797 -25.609 1 97.62 190 ALA A CA 1
ATOM 1472 C C . ALA A 1 190 ? 16.75 -19.953 -25.234 1 97.62 190 ALA A C 1
ATOM 1474 O O . ALA A 1 190 ? 17.172 -20.906 -24.578 1 97.62 190 ALA A O 1
ATOM 1475 N N . GLY A 1 191 ? 15.469 -19.844 -25.562 1 98 191 GLY A N 1
ATOM 1476 C CA . GLY A 1 191 ? 14.57 -20.984 -25.422 1 98 191 GLY A CA 1
ATOM 1477 C C . GLY A 1 191 ? 13.57 -20.828 -24.297 1 98 191 GLY A C 1
ATOM 1478 O O . GLY A 1 191 ? 12.828 -21.766 -24 1 98 191 GLY A O 1
ATOM 1479 N N . LEU A 1 192 ? 13.562 -19.734 -23.641 1 98.25 192 LEU A N 1
ATOM 1480 C CA . LEU A 1 192 ? 12.602 -19.5 -22.562 1 98.25 192 LEU A CA 1
ATOM 1481 C C . LEU A 1 192 ? 11.328 -18.859 -23.094 1 98.25 192 LEU A C 1
ATOM 1483 O O . LEU A 1 192 ? 11.352 -17.719 -23.578 1 98.25 192 LEU A O 1
ATOM 1487 N N . PRO A 1 193 ? 10.219 -19.547 -23.016 1 98.19 193 PRO A N 1
ATOM 1488 C CA . PRO A 1 193 ? 8.977 -18.969 -23.516 1 98.19 193 PRO A CA 1
ATOM 1489 C C . PRO A 1 193 ? 8.375 -17.938 -22.562 1 98.19 193 PRO A C 1
ATOM 1491 O O . PRO A 1 193 ? 7.246 -18.109 -22.094 1 98.19 193 PRO A O 1
ATOM 1494 N N . LEU A 1 194 ? 9.062 -16.922 -22.406 1 98.38 194 LEU A N 1
ATOM 1495 C CA . LEU A 1 194 ? 8.703 -15.867 -21.469 1 98.38 194 LEU A CA 1
ATOM 1496 C C . LEU A 1 194 ? 7.531 -15.047 -22 1 98.38 194 LEU A C 1
ATOM 1498 O O . LEU A 1 194 ? 7.555 -14.578 -23.141 1 98.38 194 LEU A O 1
ATOM 1502 N N . VAL A 1 195 ? 6.477 -14.93 -21.188 1 98.44 195 VAL A N 1
ATOM 1503 C CA . VAL A 1 195 ? 5.312 -14.141 -21.562 1 98.44 195 VAL A CA 1
ATOM 1504 C C . VAL A 1 195 ? 5.305 -12.828 -20.781 1 98.44 195 VAL A C 1
ATOM 1506 O O . VAL A 1 195 ? 5.496 -12.82 -19.562 1 98.44 195 VAL A O 1
ATOM 1509 N N . VAL A 1 196 ? 5.129 -11.734 -21.5 1 98.69 196 VAL A N 1
ATOM 1510 C CA . VAL A 1 196 ? 5 -10.414 -20.891 1 98.69 196 VAL A CA 1
ATOM 1511 C C . VAL A 1 196 ? 3.525 -10.094 -20.656 1 98.69 196 VAL A C 1
ATOM 1513 O O . VAL A 1 196 ? 2.738 -10.031 -21.609 1 98.69 196 VAL A O 1
ATOM 1516 N N . VAL A 1 197 ? 3.191 -9.852 -19.391 1 98.38 197 VAL A N 1
ATOM 1517 C CA . VAL A 1 197 ? 1.791 -9.75 -18.984 1 98.38 197 VAL A CA 1
ATOM 1518 C C . VAL A 1 197 ? 1.498 -8.344 -18.469 1 98.38 197 VAL A C 1
ATOM 1520 O O . VAL A 1 197 ? 2.139 -7.879 -17.531 1 98.38 197 VAL A O 1
ATOM 1523 N N . ALA A 1 198 ? 0.58 -7.656 -19.062 1 97.25 198 ALA A N 1
ATOM 1524 C CA . ALA A 1 198 ? 0.056 -6.387 -18.562 1 97.25 198 ALA A CA 1
ATOM 1525 C C . ALA A 1 198 ? -1.27 -6.586 -17.844 1 97.25 198 ALA A C 1
ATOM 1527 O O . ALA A 1 198 ? -1.899 -7.641 -17.953 1 97.25 198 ALA A O 1
ATOM 1528 N N . THR A 1 199 ? -1.619 -5.633 -17.016 1 90.31 199 THR A N 1
ATOM 1529 C CA . THR A 1 199 ? -2.932 -5.645 -16.375 1 90.31 199 THR A CA 1
ATOM 1530 C C . THR A 1 199 ? -3.713 -4.383 -16.719 1 90.31 199 THR A C 1
ATOM 1532 O O . THR A 1 199 ? -3.137 -3.297 -16.828 1 90.31 199 THR A O 1
ATOM 1535 N N . ASP A 1 200 ? -4.918 -4.59 -16.922 1 85.12 200 ASP A N 1
ATOM 1536 C CA . ASP A 1 200 ? -5.848 -3.502 -17.203 1 85.12 200 ASP A CA 1
ATOM 1537 C C . ASP A 1 200 ? -7.281 -3.896 -16.859 1 85.12 200 ASP A C 1
ATOM 1539 O O . ASP A 1 200 ? -7.625 -5.082 -16.875 1 85.12 200 ASP A O 1
ATOM 1543 N N . GLU A 1 201 ? -8.07 -2.9 -16.484 1 78.69 201 GLU A N 1
ATOM 1544 C CA . GLU A 1 201 ? -9.469 -3.178 -16.172 1 78.69 201 GLU A CA 1
ATOM 1545 C C . GLU A 1 201 ? -10.18 -3.852 -17.328 1 78.69 201 GLU A C 1
ATOM 1547 O O . GLU A 1 201 ? -11.086 -4.664 -17.125 1 78.69 201 GLU A O 1
ATOM 1552 N N . HIS A 1 202 ? -9.781 -3.471 -18.547 1 79.31 202 HIS A N 1
ATOM 1553 C CA . HIS A 1 202 ? -10.43 -3.992 -19.75 1 79.31 202 HIS A CA 1
ATOM 1554 C C . HIS A 1 202 ? -9.523 -4.988 -20.469 1 79.31 202 HIS A C 1
ATOM 1556 O O . HIS A 1 202 ? -9.547 -5.074 -21.703 1 79.31 202 HIS A O 1
ATOM 1562 N N . GLY A 1 203 ? -8.867 -5.723 -19.672 1 83.5 203 GLY A N 1
ATOM 1563 C CA . GLY A 1 203 ? -7.926 -6.68 -20.234 1 83.5 203 GLY A CA 1
ATOM 1564 C C . GLY A 1 203 ? -8.602 -7.781 -21.031 1 83.5 203 GLY A C 1
ATOM 1565 O O . GLY A 1 203 ? -9.82 -7.938 -20.984 1 83.5 203 GLY A O 1
ATOM 1566 N N . ASP A 1 204 ? -7.867 -8.57 -21.75 1 83.25 204 ASP A N 1
ATOM 1567 C CA . ASP A 1 204 ? -8.266 -9.617 -22.688 1 83.25 204 ASP A CA 1
ATOM 1568 C C . ASP A 1 204 ? -8.844 -10.82 -21.953 1 83.25 204 ASP A C 1
ATOM 1570 O O . ASP A 1 204 ? -9.656 -11.562 -22.516 1 83.25 204 ASP A O 1
ATOM 1574 N N . ALA A 1 205 ? -8.281 -11.031 -20.797 1 89.25 205 ALA A N 1
ATOM 1575 C CA . ALA A 1 205 ? -8.68 -12.195 -20 1 89.25 205 ALA A CA 1
ATOM 1576 C C . ALA A 1 205 ? -8.609 -11.891 -18.5 1 89.25 205 ALA A C 1
ATOM 1578 O O . ALA A 1 205 ? -7.871 -11 -18.078 1 89.25 205 ALA A O 1
ATOM 1579 N N . ASP A 1 206 ? -9.359 -12.727 -17.797 1 94.19 206 ASP A N 1
ATOM 1580 C CA . ASP A 1 206 ? -9.273 -12.648 -16.344 1 94.19 206 ASP A CA 1
ATOM 1581 C C . ASP A 1 206 ? -7.969 -13.258 -15.828 1 94.19 206 ASP A C 1
ATOM 1583 O O . ASP A 1 206 ? -7.523 -14.289 -16.328 1 94.19 206 ASP A O 1
ATOM 1587 N N . VAL A 1 207 ? -7.418 -12.664 -14.891 1 96.69 207 VAL A N 1
ATOM 1588 C CA . VAL A 1 207 ? -6.133 -13.086 -14.344 1 96.69 207 VAL A CA 1
ATOM 1589 C C . VAL A 1 207 ? -6.219 -14.539 -13.883 1 96.69 207 VAL A C 1
ATOM 1591 O O . VAL A 1 207 ? -5.262 -15.305 -14.039 1 96.69 207 VAL A O 1
ATOM 1594 N N . SER A 1 208 ? -7.375 -14.945 -13.352 1 95.62 208 SER A N 1
ATOM 1595 C CA . SER A 1 208 ? -7.516 -16.297 -12.812 1 95.62 208 SER A CA 1
ATOM 1596 C C . SER A 1 208 ? -7.695 -17.312 -13.93 1 95.62 208 SER A C 1
ATOM 1598 O O . SER A 1 208 ? -7.527 -18.516 -13.711 1 95.62 208 SER A O 1
ATOM 1600 N N . ALA A 1 209 ? -8.039 -16.891 -15.086 1 95.31 209 ALA A N 1
ATOM 1601 C CA . ALA A 1 209 ? -8.305 -17.797 -16.203 1 95.31 209 ALA A CA 1
ATOM 1602 C C . ALA A 1 209 ? -7.07 -17.953 -17.094 1 95.31 209 ALA A C 1
ATOM 1604 O O . ALA A 1 209 ? -7.051 -18.797 -17.984 1 95.31 209 ALA A O 1
ATOM 1605 N N . TYR A 1 210 ? -6.09 -17.156 -16.906 1 96.94 210 TYR A N 1
ATOM 1606 C CA . TYR A 1 210 ? -4.855 -17.219 -17.688 1 96.94 210 TYR A CA 1
ATOM 1607 C C . TYR A 1 210 ? -3.82 -18.109 -17 1 96.94 210 TYR A C 1
ATOM 1609 O O . TYR A 1 210 ? -3.715 -18.109 -15.773 1 96.94 210 TYR A O 1
ATOM 1617 N N . ASP A 1 211 ? -3.023 -18.844 -17.797 1 97.81 211 ASP A N 1
ATOM 1618 C CA . ASP A 1 211 ? -2.008 -19.75 -17.25 1 97.81 211 ASP A CA 1
ATOM 1619 C C . ASP A 1 211 ? -0.779 -18.969 -16.781 1 97.81 211 ASP A C 1
ATOM 1621 O O . ASP A 1 211 ? 0.098 -18.641 -17.594 1 97.81 211 ASP A O 1
ATOM 1625 N N . LEU A 1 212 ? -0.659 -18.812 -15.477 1 98.12 212 LEU A N 1
ATOM 1626 C CA . LEU A 1 212 ? 0.456 -18.062 -14.906 1 98.12 212 LEU A CA 1
ATOM 1627 C C . LEU A 1 212 ? 1.541 -19 -14.398 1 98.12 212 LEU A C 1
ATOM 1629 O O . LEU A 1 212 ? 2.463 -18.578 -13.703 1 98.12 212 LEU A O 1
ATOM 1633 N N . THR A 1 213 ? 1.427 -20.25 -14.742 1 98 213 THR A N 1
ATOM 1634 C CA . THR A 1 213 ? 2.459 -21.203 -14.344 1 98 213 THR A CA 1
ATOM 1635 C C . THR A 1 213 ? 3.627 -21.172 -15.328 1 98 213 THR A C 1
ATOM 1637 O O . THR A 1 213 ? 4.699 -21.703 -15.039 1 98 213 THR A O 1
ATOM 1640 N N . GLN A 1 214 ? 3.439 -20.625 -16.5 1 98.12 214 GLN A N 1
ATOM 1641 C CA . GLN A 1 214 ? 4.523 -20.406 -17.438 1 98.12 214 GLN A CA 1
ATOM 1642 C C . GLN A 1 214 ? 5.449 -19.281 -16.969 1 98.12 214 GLN A C 1
ATOM 1644 O O . GLN A 1 214 ? 5.145 -18.578 -16 1 98.12 214 GLN A O 1
ATOM 1649 N N . PRO A 1 215 ? 6.656 -19.156 -17.641 1 98.75 215 PRO A N 1
ATOM 1650 C CA . PRO A 1 215 ? 7.5 -18.031 -17.266 1 98.75 215 PRO A CA 1
ATOM 1651 C C . PRO A 1 215 ? 6.844 -16.672 -17.562 1 98.75 215 PRO A C 1
ATOM 1653 O O . PRO A 1 215 ? 6.453 -16.422 -18.703 1 98.75 215 PRO A O 1
ATOM 1656 N N . VAL A 1 216 ? 6.789 -15.82 -16.531 1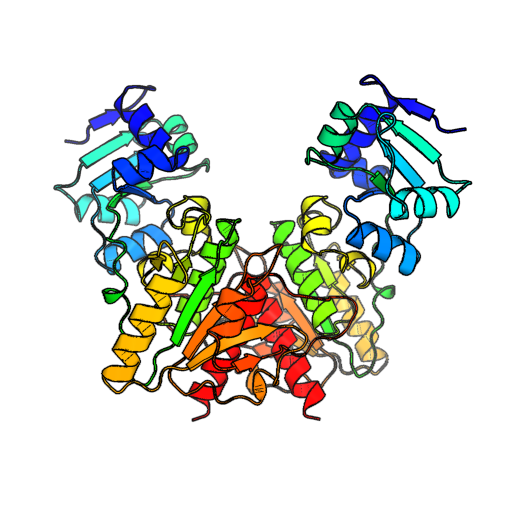 98.81 216 VAL A N 1
ATOM 1657 C CA . VAL A 1 216 ? 5.969 -14.617 -16.656 1 98.81 216 VAL A CA 1
ATOM 1658 C C . VAL A 1 216 ? 6.781 -13.398 -16.219 1 98.81 216 VAL A C 1
ATOM 1660 O O . VAL A 1 216 ? 7.492 -13.445 -15.211 1 98.81 216 VAL A O 1
ATOM 1663 N N . LEU A 1 217 ? 6.734 -12.375 -17 1 98.88 217 LEU A N 1
ATOM 1664 C CA . LEU A 1 217 ? 7.133 -11.023 -16.594 1 98.88 217 LEU A CA 1
ATOM 1665 C C . LEU A 1 217 ? 5.914 -10.109 -16.484 1 98.88 217 LEU A C 1
ATOM 1667 O O . LEU A 1 217 ? 5.305 -9.75 -17.484 1 98.88 217 LEU A O 1
ATOM 1671 N N . LEU A 1 218 ? 5.582 -9.773 -15.289 1 98.81 218 LEU A N 1
ATOM 1672 C CA . LEU A 1 218 ? 4.402 -8.969 -14.992 1 98.81 218 LEU A CA 1
ATOM 1673 C C . LEU A 1 218 ? 4.727 -7.48 -15.094 1 98.81 218 LEU A C 1
ATOM 1675 O O . LEU A 1 218 ? 5.688 -7.008 -14.477 1 98.81 218 LEU A O 1
ATOM 1679 N N . LEU A 1 219 ? 3.922 -6.777 -15.805 1 98.44 219 LEU A N 1
ATOM 1680 C CA . LEU A 1 219 ? 4.074 -5.332 -15.93 1 98.44 219 LEU A CA 1
ATOM 1681 C C . LEU A 1 219 ? 3.139 -4.609 -14.961 1 98.44 219 LEU A C 1
ATOM 1683 O O . LEU A 1 219 ? 1.933 -4.863 -14.953 1 98.44 219 LEU A O 1
ATOM 1687 N N . VAL A 1 220 ? 3.674 -3.771 -14.172 1 96.88 220 VAL A N 1
ATOM 1688 C CA . VAL A 1 220 ? 2.939 -2.865 -13.297 1 96.88 220 VAL A CA 1
ATOM 1689 C C . VAL A 1 220 ? 3.189 -1.42 -13.727 1 96.88 220 VAL A C 1
ATOM 1691 O O . VAL A 1 220 ? 4.34 -0.999 -13.867 1 96.88 220 VAL A O 1
ATOM 1694 N N . GLY A 1 221 ? 2.191 -0.656 -13.93 1 96.06 221 GLY A N 1
ATOM 1695 C CA . GLY A 1 221 ? 2.334 0.69 -14.461 1 96.06 221 GLY A CA 1
ATOM 1696 C C . GLY A 1 221 ? 2.465 1.747 -13.383 1 96.06 221 GLY A C 1
ATOM 1697 O O . GLY A 1 221 ? 2.373 1.44 -12.195 1 96.06 221 GLY A O 1
ATOM 1698 N N . ASN A 1 222 ? 2.652 2.963 -13.867 1 96.12 222 ASN A N 1
ATOM 1699 C CA . ASN A 1 222 ? 2.686 4.141 -13.008 1 96.12 222 ASN A CA 1
ATOM 1700 C C . ASN A 1 222 ? 1.411 4.258 -12.172 1 96.12 222 ASN A C 1
ATOM 1702 O O . ASN A 1 222 ? 0.313 4.008 -12.672 1 96.12 222 ASN A O 1
ATOM 1706 N N . GLU A 1 223 ? 1.521 4.75 -10.922 1 94.12 223 GLU A N 1
ATOM 1707 C CA . GLU A 1 223 ? 0.425 4.793 -9.953 1 94.12 223 GLU A CA 1
ATOM 1708 C C . GLU A 1 223 ? -0.69 5.719 -10.43 1 94.12 223 GLU A C 1
ATOM 1710 O O . GLU A 1 223 ? -1.857 5.52 -10.086 1 94.12 223 GLU A O 1
ATOM 1715 N N . THR A 1 224 ? -0.311 6.723 -11.227 1 90.56 224 THR A N 1
ATOM 1716 C CA . THR A 1 224 ? -1.285 7.711 -11.672 1 90.56 224 THR A CA 1
ATOM 1717 C C . THR A 1 224 ? -1.693 7.457 -13.117 1 90.56 224 THR A C 1
ATOM 1719 O O . THR A 1 224 ? -2.883 7.398 -13.438 1 90.56 224 THR A O 1
ATOM 1722 N N . THR A 1 225 ? -0.716 7.113 -13.992 1 92.81 225 THR A N 1
ATOM 1723 C CA . THR A 1 225 ? -0.978 7.133 -15.43 1 92.81 225 THR A CA 1
ATOM 1724 C C . THR A 1 225 ? -1.066 5.715 -15.984 1 92.81 225 THR A C 1
ATOM 1726 O O . THR A 1 225 ? -1.486 5.512 -17.125 1 92.81 225 THR A O 1
ATOM 1729 N N . GLY A 1 226 ? -0.719 4.699 -15.156 1 94.06 226 GLY A N 1
ATOM 1730 C CA . GLY A 1 226 ? -0.724 3.33 -15.648 1 94.06 226 GLY A CA 1
ATOM 1731 C C . GLY A 1 226 ? 0.376 3.051 -16.656 1 94.06 226 GLY A C 1
ATOM 1732 O O . GLY A 1 226 ? 1.437 3.678 -16.609 1 94.06 226 GLY A O 1
ATOM 1733 N N . LEU A 1 227 ? 0.182 2.061 -17.438 1 95.56 227 LEU A N 1
ATOM 1734 C CA . LEU A 1 227 ? 1.163 1.658 -18.438 1 95.56 227 LEU A CA 1
ATOM 1735 C C . LEU A 1 227 ? 1.072 2.547 -19.688 1 95.56 227 LEU A C 1
ATOM 1737 O O . LEU A 1 227 ? -0.025 2.828 -20.172 1 95.56 227 LEU A O 1
ATOM 1741 N N . PRO A 1 228 ? 2.166 2.979 -20.188 1 95.12 228 PRO A N 1
ATOM 1742 C CA . PRO A 1 228 ? 2.135 3.686 -21.469 1 95.12 228 PRO A CA 1
ATOM 1743 C C . PRO A 1 228 ? 1.874 2.752 -22.641 1 95.12 228 PRO A C 1
ATOM 1745 O O . PRO A 1 228 ? 1.928 1.529 -22.5 1 95.12 228 PRO A O 1
ATOM 1748 N N . GLN A 1 229 ? 1.638 3.303 -23.75 1 95 229 GLN A N 1
ATOM 1749 C CA . GLN A 1 229 ? 1.311 2.535 -24.953 1 95 229 GLN A CA 1
ATOM 1750 C C . GLN A 1 229 ? 2.465 1.618 -25.344 1 95 229 GLN A C 1
ATOM 1752 O O . GLN A 1 229 ? 2.242 0.518 -25.859 1 95 229 GLN A O 1
ATOM 1757 N N . SER A 1 230 ? 3.662 2.039 -25.188 1 95.56 230 SER A N 1
ATOM 1758 C CA . SER A 1 230 ? 4.828 1.238 -25.547 1 95.56 230 SER A CA 1
ATOM 1759 C C . SER A 1 230 ? 4.797 -0.12 -24.844 1 95.56 230 SER A C 1
ATOM 1761 O O . SER A 1 230 ? 5.078 -1.147 -25.469 1 95.56 230 SER A O 1
ATOM 1763 N N . TRP A 1 231 ? 4.449 -0.143 -23.594 1 96.25 231 TRP A N 1
ATOM 1764 C CA . TRP A 1 231 ? 4.359 -1.395 -22.859 1 96.25 231 TRP A CA 1
ATOM 1765 C C . TRP A 1 231 ? 3.15 -2.207 -23.297 1 96.25 231 TRP A C 1
ATOM 1767 O O . TRP A 1 231 ? 3.209 -3.438 -23.359 1 96.25 231 TRP A O 1
ATOM 1777 N N . ARG A 1 232 ? 2.07 -1.541 -23.531 1 94.31 232 ARG A N 1
ATOM 1778 C CA . ARG A 1 232 ? 0.874 -2.234 -24 1 94.31 232 ARG A CA 1
ATOM 1779 C C . ARG A 1 232 ? 1.139 -2.955 -25.312 1 94.31 232 ARG A C 1
ATOM 1781 O O . ARG A 1 232 ? 0.652 -4.07 -25.531 1 94.31 232 ARG A O 1
ATOM 1788 N N . ASP A 1 233 ? 1.921 -2.301 -26.141 1 95.44 233 ASP A N 1
ATOM 1789 C CA . ASP A 1 233 ? 2.291 -2.893 -27.438 1 95.44 233 ASP A CA 1
ATOM 1790 C C . ASP A 1 233 ? 3.25 -4.066 -27.234 1 95.44 233 ASP A C 1
ATOM 1792 O O . ASP A 1 233 ? 3.244 -5.016 -28.031 1 95.44 233 ASP A O 1
ATOM 1796 N N . ALA A 1 234 ? 4.066 -3.992 -26.25 1 96.5 234 ALA A N 1
ATOM 1797 C CA . ALA A 1 234 ? 5.098 -5 -26 1 96.5 234 ALA A CA 1
ATOM 1798 C C . ALA A 1 234 ? 4.516 -6.215 -25.281 1 96.5 234 ALA A C 1
ATOM 1800 O O . ALA A 1 234 ? 5.094 -7.305 -25.328 1 96.5 234 ALA A O 1
ATOM 1801 N N . ALA A 1 235 ? 3.428 -6.027 -24.625 1 97.31 235 ALA A N 1
ATOM 1802 C CA . ALA A 1 235 ? 2.82 -7.102 -23.844 1 97.31 235 ALA A CA 1
ATOM 1803 C C . ALA A 1 235 ? 2.279 -8.203 -24.75 1 97.31 235 ALA A C 1
ATOM 1805 O O . ALA A 1 235 ? 1.757 -7.926 -25.828 1 97.31 235 ALA A O 1
ATOM 1806 N N . ASP A 1 236 ? 2.424 -9.406 -24.297 1 97.56 236 ASP A N 1
ATOM 1807 C CA . ASP A 1 236 ? 1.865 -10.539 -25.031 1 97.56 236 ASP A CA 1
ATOM 1808 C C . ASP A 1 236 ? 0.377 -10.711 -24.734 1 97.56 236 ASP A C 1
ATOM 1810 O O . ASP A 1 236 ? -0.374 -11.227 -25.562 1 97.56 236 ASP A O 1
ATOM 1814 N N . VAL A 1 237 ? -0.022 -10.336 -23.531 1 97.12 237 VAL A N 1
ATOM 1815 C CA . VAL A 1 237 ? -1.411 -10.438 -23.094 1 97.12 237 VAL A CA 1
ATOM 1816 C C . VAL A 1 237 ? -1.714 -9.344 -22.078 1 97.12 237 VAL A C 1
ATOM 1818 O O . VAL A 1 237 ? -0.822 -8.906 -21.344 1 97.12 237 VAL A O 1
ATOM 1821 N N . THR A 1 238 ? -2.912 -8.852 -22.078 1 96.75 238 THR A N 1
ATOM 1822 C CA . THR A 1 238 ? -3.422 -7.945 -21.062 1 96.75 238 THR A CA 1
ATOM 1823 C C . THR A 1 238 ? -4.52 -8.617 -20.234 1 96.75 238 THR A C 1
ATOM 1825 O O . THR A 1 238 ? -5.535 -9.055 -20.797 1 96.75 238 THR A O 1
ATOM 1828 N N . LEU A 1 239 ? -4.227 -8.68 -18.953 1 96.25 239 LEU A N 1
ATOM 1829 C CA . LEU A 1 239 ? -5.164 -9.367 -18.078 1 96.25 239 LEU A CA 1
ATOM 1830 C C . LEU A 1 239 ? -5.965 -8.367 -17.234 1 96.25 239 LEU A C 1
ATOM 1832 O O . LEU A 1 239 ? -5.531 -7.23 -17.047 1 96.25 239 LEU A O 1
ATOM 1836 N N . SER A 1 240 ? -7.086 -8.828 -16.812 1 94.81 240 SER A N 1
ATOM 1837 C CA . SER A 1 240 ? -7.914 -8.016 -15.922 1 94.81 240 SER A CA 1
ATOM 1838 C C . SER A 1 240 ? -8.109 -8.703 -14.57 1 94.81 240 SER A C 1
ATOM 1840 O O . SER A 1 240 ? -8.227 -9.93 -14.5 1 94.81 240 SER A O 1
ATOM 1842 N N . ILE A 1 241 ? -8.023 -7.957 -13.57 1 95.31 241 ILE A N 1
ATOM 1843 C CA . ILE A 1 241 ? -8.461 -8.383 -12.242 1 95.31 241 ILE A CA 1
ATOM 1844 C C . ILE A 1 241 ? -9.953 -8.125 -12.086 1 95.31 241 ILE A C 1
ATOM 1846 O O . ILE A 1 241 ? -10.422 -7.004 -12.297 1 95.31 241 ILE A O 1
ATOM 1850 N N . PRO A 1 242 ? -10.664 -9.086 -11.82 1 91.5 242 PRO A N 1
ATOM 1851 C CA . PRO A 1 242 ? -12.109 -8.867 -11.727 1 91.5 242 PRO A CA 1
ATOM 1852 C C . PRO A 1 242 ? -12.492 -7.922 -10.586 1 91.5 242 PRO A C 1
ATOM 1854 O O . PRO A 1 242 ? -12.297 -8.258 -9.414 1 91.5 242 PRO A O 1
ATOM 1857 N N . MET A 1 243 ? -13.016 -6.832 -10.891 1 92.44 243 MET A N 1
ATOM 1858 C CA . MET A 1 243 ? -13.398 -5.824 -9.914 1 92.44 243 MET A CA 1
ATOM 1859 C C . MET A 1 243 ? -14.883 -5.488 -10.031 1 92.44 243 MET A C 1
ATOM 1861 O O . MET A 1 243 ? -15.523 -5.844 -11.023 1 92.44 243 MET A O 1
ATOM 1865 N N . THR A 1 244 ? -15.352 -4.957 -9.047 1 91.25 244 THR A N 1
ATOM 1866 C CA . THR A 1 244 ? -16.703 -4.422 -8.984 1 91.25 244 THR A CA 1
ATOM 1867 C C . THR A 1 244 ? -16.734 -3.109 -8.211 1 91.25 244 THR A C 1
ATOM 1869 O O . THR A 1 244 ? -15.711 -2.438 -8.078 1 91.25 244 THR A O 1
ATOM 1872 N N . GLY A 1 245 ? -17.859 -2.742 -7.801 1 85.44 245 GLY A N 1
ATOM 1873 C CA . GLY A 1 245 ? -17.984 -1.503 -7.051 1 85.44 245 GLY A CA 1
ATOM 1874 C C . GLY A 1 245 ? -17.719 -0.268 -7.887 1 85.44 245 GLY A C 1
ATOM 1875 O O . GLY A 1 245 ? -18.016 -0.247 -9.086 1 85.44 245 GLY A O 1
ATOM 1876 N N . SER A 1 246 ? -17.219 0.774 -7.148 1 87.12 246 SER A N 1
ATOM 1877 C CA . SER A 1 246 ? -16.969 2.053 -7.809 1 87.12 246 SER A CA 1
ATOM 1878 C C . SER A 1 246 ? -15.5 2.234 -8.148 1 87.12 246 SER A C 1
ATOM 1880 O O . SER A 1 246 ? -15.133 3.162 -8.875 1 87.12 246 SER A O 1
ATOM 1882 N N . ALA A 1 247 ? -14.734 1.314 -7.59 1 84.25 247 ALA A N 1
ATOM 1883 C CA . ALA A 1 247 ? -13.305 1.429 -7.852 1 84.25 247 ALA A CA 1
ATOM 1884 C C . ALA A 1 247 ? -12.984 1.098 -9.305 1 84.25 247 ALA A C 1
ATOM 1886 O O . ALA A 1 247 ? -13.492 0.113 -9.852 1 84.25 247 ALA A O 1
ATOM 1887 N N . SER A 1 248 ? -12.227 1.979 -9.914 1 81.56 248 SER A N 1
ATOM 1888 C CA . SER A 1 248 ? -11.844 1.73 -11.305 1 81.56 248 SER A CA 1
ATOM 1889 C C . SER A 1 248 ? -10.469 1.074 -11.391 1 81.56 248 SER A C 1
ATOM 1891 O O . SER A 1 248 ? -10.07 0.579 -12.445 1 81.56 248 SER A O 1
ATOM 1893 N N . SER A 1 249 ? -9.773 1.126 -10.328 1 90.69 249 SER A N 1
ATOM 1894 C CA . SER A 1 249 ? -8.445 0.511 -10.289 1 90.69 249 SER A CA 1
ATOM 1895 C C . SER A 1 249 ? -8.008 0.248 -8.852 1 90.69 249 SER A C 1
ATOM 1897 O O . SER A 1 249 ? -8.625 0.743 -7.902 1 90.69 249 SER A O 1
ATOM 1899 N N . LEU A 1 250 ? -6.996 -0.542 -8.734 1 95.62 250 LEU A N 1
ATOM 1900 C CA . LEU A 1 250 ? -6.363 -0.824 -7.449 1 95.62 250 LEU A CA 1
ATOM 1901 C C . LEU A 1 250 ? -5.086 -0.011 -7.285 1 95.62 250 LEU A C 1
ATOM 1903 O O . LEU A 1 250 ? -4.57 0.548 -8.258 1 95.62 250 LEU A O 1
ATOM 1907 N N . ASN A 1 251 ? -4.676 0.168 -6.02 1 96 251 ASN A N 1
ATOM 1908 C CA . ASN A 1 251 ? -3.303 0.6 -5.781 1 96 251 ASN A CA 1
ATOM 1909 C C . ASN A 1 251 ? -2.301 -0.275 -6.527 1 96 251 ASN A C 1
ATOM 1911 O O . ASN A 1 251 ? -2.457 -1.497 -6.582 1 96 251 ASN A O 1
ATOM 1915 N N . ALA A 1 252 ? -1.29 0.332 -7.066 1 96.44 252 ALA A N 1
ATOM 1916 C CA . ALA A 1 252 ? -0.355 -0.379 -7.934 1 96.44 252 ALA A CA 1
ATOM 1917 C C . ALA A 1 252 ? 0.246 -1.586 -7.219 1 96.44 252 ALA A C 1
ATOM 1919 O O . ALA A 1 252 ? 0.36 -2.668 -7.805 1 96.44 252 ALA A O 1
ATOM 1920 N N . ALA A 1 253 ? 0.673 -1.384 -5.945 1 98.06 253 ALA A N 1
ATOM 1921 C CA . ALA A 1 253 ? 1.261 -2.49 -5.195 1 98.06 253 ALA A CA 1
ATOM 1922 C C . ALA A 1 253 ? 0.226 -3.576 -4.918 1 98.06 253 ALA A C 1
ATOM 1924 O O . ALA A 1 253 ? 0.547 -4.766 -4.926 1 98.06 253 ALA A O 1
ATOM 1925 N N . ASN A 1 254 ? -1.04 -3.178 -4.656 1 98.12 254 ASN A N 1
ATOM 1926 C CA . ASN A 1 254 ? -2.115 -4.141 -4.453 1 98.12 254 ASN A CA 1
ATOM 1927 C C . ASN A 1 254 ? -2.402 -4.941 -5.723 1 98.12 254 ASN A C 1
ATOM 1929 O O . ASN A 1 254 ? -2.605 -6.152 -5.664 1 98.12 254 ASN A O 1
ATOM 1933 N N . ALA A 1 255 ? -2.426 -4.266 -6.883 1 97.5 255 ALA A N 1
ATOM 1934 C CA . ALA A 1 255 ? -2.658 -4.941 -8.156 1 97.5 255 ALA A CA 1
ATOM 1935 C C . ALA A 1 255 ? -1.566 -5.969 -8.438 1 97.5 255 ALA A C 1
ATOM 1937 O O . ALA A 1 255 ? -1.858 -7.113 -8.797 1 97.5 255 ALA A O 1
ATOM 1938 N N . ALA A 1 256 ? -0.309 -5.527 -8.266 1 98.25 256 ALA A N 1
ATOM 1939 C CA . ALA A 1 256 ? 0.812 -6.449 -8.445 1 98.25 256 ALA A CA 1
ATOM 1940 C C . ALA A 1 256 ? 0.68 -7.656 -7.52 1 98.25 256 ALA A C 1
ATOM 1942 O O . ALA A 1 256 ? 0.899 -8.797 -7.945 1 98.25 256 ALA A O 1
ATOM 1943 N N . THR A 1 257 ? 0.319 -7.418 -6.273 1 98.56 257 THR A N 1
ATOM 1944 C CA . THR A 1 257 ? 0.206 -8.453 -5.254 1 98.56 257 THR A CA 1
ATOM 1945 C C . THR A 1 257 ? -0.851 -9.484 -5.648 1 98.56 257 THR A C 1
ATOM 1947 O O . THR A 1 257 ? -0.646 -10.688 -5.48 1 98.56 257 THR A O 1
ATOM 1950 N N . VAL A 1 258 ? -1.971 -9.047 -6.234 1 98.44 258 VAL A N 1
ATOM 1951 C CA . VAL A 1 258 ? -3.051 -9.93 -6.652 1 98.44 258 VAL A CA 1
ATOM 1952 C C . VAL A 1 258 ? -2.543 -10.891 -7.727 1 98.44 258 VAL A C 1
ATOM 1954 O O . VAL A 1 258 ? -2.768 -12.102 -7.645 1 98.44 258 VAL A O 1
ATOM 1957 N N . VAL A 1 259 ? -1.854 -10.367 -8.695 1 98.56 259 VAL A N 1
ATOM 1958 C CA . VAL A 1 259 ? -1.399 -11.188 -9.812 1 98.56 259 VAL A CA 1
ATOM 1959 C C . VAL A 1 259 ? -0.316 -12.156 -9.328 1 98.56 259 VAL A C 1
ATOM 1961 O O . VAL A 1 259 ? -0.306 -13.328 -9.711 1 98.56 259 VAL A O 1
ATOM 1964 N N . LEU A 1 260 ? 0.559 -11.688 -8.477 1 98.62 260 LEU A N 1
ATOM 1965 C CA . LEU A 1 260 ? 1.6 -12.539 -7.906 1 98.62 260 LEU A CA 1
ATOM 1966 C C . LEU A 1 260 ? 0.991 -13.664 -7.074 1 98.62 260 LEU A C 1
ATOM 1968 O O . LEU A 1 260 ? 1.438 -14.805 -7.148 1 98.62 260 LEU A O 1
ATOM 1972 N N . TYR A 1 261 ? -0.033 -13.328 -6.301 1 98.5 261 TYR A N 1
ATOM 1973 C CA . TYR A 1 261 ? -0.752 -14.328 -5.52 1 98.5 261 TYR A CA 1
ATOM 1974 C C . TYR A 1 261 ? -1.375 -15.383 -6.426 1 98.5 261 TYR A C 1
ATOM 1976 O O . TYR A 1 261 ? -1.248 -16.578 -6.172 1 98.5 261 TYR A O 1
ATOM 1984 N N . GLU A 1 262 ? -2.043 -14.883 -7.469 1 98.38 262 GLU A N 1
ATOM 1985 C CA . GLU A 1 262 ? -2.691 -15.805 -8.398 1 98.38 262 GLU A CA 1
ATOM 1986 C C . GLU A 1 262 ? -1.675 -16.734 -9.062 1 98.38 262 GLU A C 1
ATOM 1988 O O . GLU A 1 262 ? -1.926 -17.922 -9.219 1 98.38 262 GLU A O 1
ATOM 1993 N N . ALA A 1 263 ? -0.542 -16.172 -9.461 1 98.31 263 ALA A N 1
ATOM 1994 C CA . ALA A 1 263 ? 0.525 -16.984 -10.039 1 98.31 263 ALA A CA 1
ATOM 1995 C C . ALA A 1 263 ? 0.972 -18.078 -9.062 1 98.31 263 ALA A C 1
ATOM 1997 O O . ALA A 1 263 ? 1.114 -19.234 -9.438 1 98.31 263 ALA A O 1
ATOM 1998 N N . ARG A 1 264 ? 1.17 -17.688 -7.805 1 97.31 264 ARG A N 1
ATOM 1999 C CA . ARG A 1 264 ? 1.596 -18.641 -6.785 1 97.31 264 ARG A CA 1
ATOM 2000 C C . ARG A 1 264 ? 0.536 -19.703 -6.562 1 97.31 264 ARG A C 1
ATOM 2002 O O . ARG A 1 264 ? 0.855 -20.891 -6.484 1 97.31 264 ARG A O 1
ATOM 2009 N N . ARG A 1 265 ? -0.665 -19.281 -6.434 1 96.88 265 ARG A N 1
ATOM 2010 C CA . ARG A 1 265 ? -1.774 -20.203 -6.23 1 96.88 265 ARG A CA 1
ATOM 2011 C C . ARG A 1 265 ? -1.826 -21.266 -7.336 1 96.88 265 ARG A C 1
ATOM 2013 O O . ARG A 1 265 ? -1.958 -22.453 -7.062 1 96.88 265 ARG A O 1
ATOM 2020 N N . GLN A 1 266 ? -1.69 -20.812 -8.57 1 97.5 266 GLN A N 1
ATOM 2021 C CA . GLN A 1 266 ? -1.728 -21.719 -9.719 1 97.5 266 GLN A CA 1
ATOM 2022 C C . GLN A 1 266 ? -0.534 -22.672 -9.703 1 97.5 266 GLN A C 1
ATOM 2024 O O . GLN A 1 266 ? -0.675 -23.844 -10 1 97.5 266 GLN A O 1
ATOM 2029 N N . ARG A 1 267 ? 0.588 -22.203 -9.336 1 96.75 267 ARG A N 1
ATOM 2030 C CA . ARG A 1 267 ? 1.818 -22.984 -9.352 1 96.75 267 ARG A CA 1
ATOM 2031 C C . ARG A 1 267 ? 1.805 -24.047 -8.258 1 96.75 267 ARG A C 1
ATOM 2033 O O . ARG A 1 267 ? 2.418 -25.094 -8.406 1 96.75 267 ARG A O 1
ATOM 2040 N N . LEU A 1 268 ? 1.091 -23.766 -7.168 1 94.62 268 LEU A N 1
ATOM 2041 C CA . LEU A 1 268 ? 0.971 -24.719 -6.078 1 94.62 268 LEU A CA 1
ATOM 2042 C C . LEU A 1 268 ? -0.057 -25.797 -6.414 1 94.62 268 LEU A C 1
ATOM 2044 O O . LEU A 1 268 ? 0.008 -26.906 -5.883 1 94.62 268 LEU A O 1
ATOM 2048 N N . ALA A 1 269 ? -1.045 -25.438 -7.223 1 90.06 269 ALA A N 1
ATOM 2049 C CA . ALA A 1 269 ? -2.09 -26.391 -7.609 1 90.06 269 ALA A CA 1
ATOM 2050 C C . ALA A 1 269 ? -1.585 -27.359 -8.664 1 90.06 269 ALA A C 1
ATOM 2052 O O . ALA A 1 269 ? -2.164 -28.438 -8.852 1 90.06 269 ALA A O 1
ATOM 2053 N N . LYS A 1 270 ? -0.496 -27.062 -9.32 1 78.81 270 LYS A N 1
ATOM 2054 C CA . LYS A 1 270 ? 0.082 -27.953 -10.312 1 78.81 270 LYS A CA 1
ATOM 2055 C C . LYS A 1 270 ? 1.069 -28.922 -9.672 1 78.81 270 LYS A C 1
ATOM 2057 O O . LYS A 1 270 ? 1.95 -28.516 -8.914 1 78.81 270 LYS A O 1
ATOM 2062 N N . MET B 1 1 ? -23.547 34.656 -2.734 1 70.75 1 MET B N 1
ATOM 2063 C CA . MET B 1 1 ? -22.281 35.344 -2.887 1 70.75 1 MET B CA 1
ATOM 2064 C C . MET B 1 1 ? -21.156 34.594 -2.193 1 70.75 1 MET B C 1
ATOM 2066 O O . MET B 1 1 ? -21.375 33.969 -1.158 1 70.75 1 MET B O 1
ATOM 2070 N N . ALA B 1 2 ? -20.016 34.344 -2.955 1 80.81 2 ALA B N 1
ATOM 2071 C CA . ALA B 1 2 ? -18.906 33.562 -2.396 1 80.81 2 ALA B CA 1
ATOM 2072 C C . ALA B 1 2 ? -18.078 34.406 -1.438 1 80.81 2 ALA B C 1
ATOM 2074 O O . ALA B 1 2 ? -17.859 35.594 -1.682 1 80.81 2 ALA B O 1
ATOM 2075 N N . THR B 1 3 ? -17.812 33.969 -0.234 1 85.5 3 THR B N 1
ATOM 2076 C CA . THR B 1 3 ? -16.859 34.562 0.679 1 85.5 3 THR B CA 1
ATOM 2077 C C . THR B 1 3 ? -15.453 34.531 0.095 1 85.5 3 THR B C 1
ATOM 2079 O O . THR B 1 3 ? -15.062 33.531 -0.534 1 85.5 3 THR B O 1
ATOM 2082 N N . ARG B 1 4 ? -14.664 35.594 0.288 1 91.06 4 ARG B N 1
ATOM 2083 C CA . ARG B 1 4 ? -13.312 35.656 -0.248 1 91.06 4 ARG B CA 1
ATOM 2084 C C . ARG B 1 4 ? -12.273 35.531 0.863 1 91.06 4 ARG B C 1
ATOM 2086 O O . ARG B 1 4 ? -12.422 36.125 1.931 1 91.06 4 ARG B O 1
ATOM 2093 N N . ILE B 1 5 ? -11.273 34.688 0.64 1 92.25 5 ILE B N 1
ATOM 2094 C CA . ILE B 1 5 ? -10.164 34.531 1.569 1 92.25 5 ILE B CA 1
ATOM 2095 C C . ILE B 1 5 ? -8.844 34.719 0.823 1 92.25 5 ILE B C 1
ATOM 2097 O O . ILE B 1 5 ? -8.43 33.875 0.043 1 92.25 5 ILE B O 1
ATOM 2101 N N . SER B 1 6 ? -8.188 35.844 1.057 1 91.06 6 SER B N 1
ATOM 2102 C CA . SER B 1 6 ? -6.945 36.156 0.364 1 91.06 6 SER B CA 1
ATOM 2103 C C . SER B 1 6 ? -5.762 36.156 1.323 1 91.06 6 SER B C 1
ATOM 2105 O O . SER B 1 6 ? -4.609 36.281 0.897 1 91.06 6 SER B O 1
ATOM 2107 N N . GLN B 1 7 ? -6.133 36.125 2.584 1 92.38 7 GLN B N 1
ATOM 2108 C CA . GLN B 1 7 ? -5.109 36.062 3.621 1 92.38 7 GLN B CA 1
ATOM 2109 C C . GLN B 1 7 ? -5.48 35.031 4.688 1 92.38 7 GLN B C 1
ATOM 2111 O O . GLN B 1 7 ? -6.625 34.562 4.742 1 92.38 7 GLN B O 1
ATOM 2116 N N . ARG B 1 8 ? -4.445 34.75 5.496 1 93.56 8 ARG B N 1
ATOM 2117 C CA . ARG B 1 8 ? -4.664 33.781 6.586 1 93.56 8 ARG B CA 1
ATOM 2118 C C . ARG B 1 8 ? -5.543 34.406 7.676 1 93.56 8 ARG B C 1
ATOM 2120 O O . ARG B 1 8 ? -5.035 35 8.617 1 93.56 8 ARG B O 1
ATOM 2127 N N . ASN B 1 9 ? -6.789 34.219 7.566 1 94.31 9 ASN B N 1
ATOM 2128 C CA . ASN B 1 9 ? -7.754 34.688 8.547 1 94.31 9 ASN B CA 1
ATOM 2129 C C . ASN B 1 9 ? -8.297 33.562 9.406 1 94.31 9 ASN B C 1
ATOM 2131 O O . ASN B 1 9 ? -7.77 32.438 9.367 1 94.31 9 ASN B O 1
ATOM 2135 N N . ALA B 1 10 ? -9.273 33.875 10.203 1 94.25 10 ALA B N 1
ATOM 2136 C CA . ALA B 1 10 ? -9.812 32.906 11.148 1 94.25 10 ALA B CA 1
ATOM 2137 C C . ALA B 1 10 ? -10.43 31.719 10.414 1 94.25 10 ALA B C 1
ATOM 2139 O O . ALA B 1 10 ? -10.273 30.578 10.836 1 94.25 10 ALA B O 1
ATOM 2140 N N . ARG B 1 11 ? -11.078 32.062 9.375 1 94.88 11 ARG B N 1
ATOM 2141 C CA . ARG B 1 11 ? -11.719 31 8.602 1 94.88 11 ARG B CA 1
ATOM 2142 C C . ARG B 1 11 ? -10.68 30.078 7.98 1 94.88 11 ARG B C 1
ATOM 2144 O O . ARG B 1 11 ? -10.836 28.844 7.996 1 94.88 11 ARG B O 1
ATOM 2151 N N . PHE B 1 12 ? -9.648 30.609 7.402 1 96.5 12 PHE B N 1
ATOM 2152 C CA . PHE B 1 12 ? -8.57 29.797 6.855 1 96.5 12 PHE B CA 1
ATOM 2153 C C . PHE B 1 12 ? -7.977 28.891 7.926 1 96.5 12 PHE B C 1
ATOM 2155 O O . PHE B 1 12 ? -7.723 27.703 7.68 1 96.5 12 PHE B O 1
ATOM 2162 N N . GLN B 1 13 ? -7.766 29.406 9.062 1 96.5 13 GLN B N 1
ATOM 2163 C CA . GLN B 1 13 ? -7.188 28.641 10.156 1 96.5 13 GLN B CA 1
ATOM 2164 C C . GLN B 1 13 ? -8.086 27.469 10.539 1 96.5 13 GLN B C 1
ATOM 2166 O O . GLN B 1 13 ? -7.594 26.375 10.828 1 96.5 13 GLN B O 1
ATOM 2171 N N . GLN B 1 14 ? -9.367 27.766 10.57 1 95.94 14 GLN B N 1
ATOM 2172 C CA . GLN B 1 14 ? -10.312 26.688 10.836 1 95.94 14 GLN B CA 1
ATOM 2173 C C . GLN B 1 14 ? -10.203 25.578 9.797 1 95.94 14 GLN B C 1
ATOM 2175 O O . GLN B 1 14 ? -10.188 24.391 10.133 1 95.94 14 GLN B O 1
ATOM 2180 N N . LEU B 1 15 ? -10.094 25.953 8.555 1 96.94 15 LEU B N 1
ATOM 2181 C CA . LEU B 1 15 ? -9.961 24.984 7.465 1 96.94 15 LEU B CA 1
ATOM 2182 C C . LEU B 1 15 ? -8.648 24.234 7.57 1 96.94 15 LEU B C 1
ATOM 2184 O O . LEU B 1 15 ? -8.609 23.016 7.328 1 96.94 15 LEU B O 1
ATOM 2188 N N . GLN B 1 16 ? -7.633 24.906 7.906 1 96.88 16 GLN B N 1
ATOM 2189 C CA . GLN B 1 16 ? -6.309 24.312 8.062 1 96.88 16 GLN B CA 1
ATOM 2190 C C . GLN B 1 16 ? -6.312 23.234 9.141 1 96.88 16 GLN B C 1
ATOM 2192 O O . GLN B 1 16 ? -5.633 22.203 9.016 1 96.88 16 GLN B O 1
ATOM 2197 N N . THR B 1 17 ? -7.082 23.453 10.234 1 96.75 17 THR B N 1
ATOM 2198 C CA . THR B 1 17 ? -7.145 22.484 11.312 1 96.75 17 THR B CA 1
ATOM 2199 C C . THR B 1 17 ? -7.812 21.188 10.836 1 96.75 17 THR B C 1
ATOM 2201 O O . THR B 1 17 ? -7.516 20.109 11.344 1 96.75 17 THR B O 1
ATOM 2204 N N . LEU B 1 18 ? -8.758 21.219 9.875 1 97.12 18 LEU B N 1
ATOM 2205 C CA . LEU B 1 18 ? -9.398 20.031 9.32 1 97.12 18 LEU B CA 1
ATOM 2206 C C . LEU B 1 18 ? -8.367 19.141 8.648 1 97.12 18 LEU B C 1
ATOM 2208 O O . LEU B 1 18 ? -8.562 17.922 8.57 1 97.12 18 LEU B O 1
ATOM 2212 N N . VAL B 1 19 ? -7.258 19.719 8.211 1 96.62 19 VAL B N 1
ATOM 2213 C CA . VAL B 1 19 ? -6.223 19 7.473 1 96.62 19 VAL B CA 1
ATOM 2214 C C . VAL B 1 19 ? -5.176 18.453 8.445 1 96.62 19 VAL B C 1
ATOM 2216 O O . VAL B 1 19 ? -4.734 17.312 8.32 1 96.62 19 VAL B O 1
ATOM 2219 N N . THR B 1 20 ? -4.891 19.234 9.516 1 96 20 THR B N 1
ATOM 2220 C CA . THR B 1 20 ? -3.664 18.969 10.258 1 96 20 THR B CA 1
ATOM 2221 C C . THR B 1 20 ? -3.979 18.391 11.633 1 96 20 THR B C 1
ATOM 2223 O O . THR B 1 20 ? -3.094 17.844 12.305 1 96 20 THR B O 1
ATOM 2226 N N . ASN B 1 21 ? -5.27 18.531 12.062 1 97.19 21 ASN B N 1
ATOM 2227 C CA . ASN B 1 21 ? -5.582 18.203 13.445 1 97.19 21 ASN B CA 1
ATOM 2228 C C . ASN B 1 21 ? -6.777 17.266 13.547 1 97.19 21 ASN B C 1
ATOM 2230 O O . ASN B 1 21 ? -7.926 17.688 13.406 1 97.19 21 ASN B O 1
ATOM 2234 N N . ARG B 1 22 ? -6.512 16.062 13.922 1 96.69 22 ARG B N 1
ATOM 2235 C CA . ARG B 1 22 ? -7.535 15.023 14.016 1 96.69 22 ARG B CA 1
ATOM 2236 C C . ARG B 1 22 ? -8.625 15.414 15.008 1 96.69 22 ARG B C 1
ATOM 2238 O O . ARG B 1 22 ? -9.82 15.297 14.703 1 96.69 22 ARG B O 1
ATOM 2245 N N . ASN B 1 23 ? -8.211 15.844 16.156 1 97 23 ASN B N 1
ATOM 2246 C CA . ASN B 1 23 ? -9.172 16.156 17.203 1 97 23 ASN B CA 1
ATOM 2247 C C . ASN B 1 23 ? -10.125 17.266 16.781 1 97 23 ASN B C 1
ATOM 2249 O O . ASN B 1 23 ? -11.336 17.156 16.953 1 97 23 ASN B O 1
ATOM 2253 N N . LYS B 1 24 ? -9.648 18.297 16.266 1 97.31 24 LYS B N 1
ATOM 2254 C CA . LYS B 1 24 ? -10.477 19.406 15.812 1 97.31 24 LYS B CA 1
ATOM 2255 C C . LYS B 1 24 ? -11.352 18.984 14.633 1 97.31 24 LYS B C 1
ATOM 2257 O O . LYS B 1 24 ? -12.5 19.422 14.516 1 97.31 24 LYS B O 1
ATOM 2262 N N . ARG B 1 25 ? -10.852 18.172 13.766 1 97.38 25 ARG B N 1
ATOM 2263 C CA . ARG B 1 25 ? -11.602 17.625 12.633 1 97.38 25 ARG B CA 1
ATOM 2264 C C . ARG B 1 25 ? -12.82 16.844 13.117 1 97.38 25 ARG B C 1
ATOM 2266 O O . ARG B 1 25 ? -13.938 17.062 12.625 1 97.38 25 ARG B O 1
ATOM 2273 N N . HIS B 1 26 ? -12.656 16.031 14.086 1 97 26 HIS B N 1
ATOM 2274 C CA . HIS B 1 26 ? -13.75 15.188 14.578 1 97 26 HIS B CA 1
ATOM 2275 C C . HIS B 1 26 ? -14.742 16 15.398 1 97 26 HIS B C 1
ATOM 2277 O O . HIS B 1 26 ? -15.938 15.727 15.383 1 97 26 HIS B O 1
ATOM 2283 N N . ARG B 1 27 ? -14.227 16.953 16.156 1 97.38 27 ARG B N 1
ATOM 2284 C CA . ARG B 1 27 ? -15.125 17.844 16.875 1 97.38 27 ARG B CA 1
ATOM 2285 C C . ARG B 1 27 ? -16.031 18.625 15.914 1 97.38 27 ARG B C 1
ATOM 2287 O O . ARG B 1 27 ? -17.219 18.781 16.172 1 97.38 27 ARG B O 1
ATOM 2294 N N . ALA B 1 28 ? -15.445 19.062 14.836 1 97.5 28 ALA B N 1
ATOM 2295 C CA . ALA B 1 28 ? -16.203 19.797 13.828 1 97.5 28 ALA B CA 1
ATOM 2296 C C . ALA B 1 28 ? -17.141 18.875 13.062 1 97.5 28 ALA B C 1
ATOM 2298 O O . ALA B 1 28 ? -18.141 19.328 12.492 1 97.5 28 ALA B O 1
ATOM 2299 N N . GLY B 1 29 ? -16.812 17.562 12.969 1 98.19 29 GLY B N 1
ATOM 2300 C CA . GLY B 1 29 ? -17.609 16.594 12.219 1 98.19 29 GLY B CA 1
ATOM 2301 C C . GLY B 1 29 ? -17.5 16.781 10.719 1 98.19 29 GLY B C 1
ATOM 2302 O O . GLY B 1 29 ? -18.469 16.562 9.992 1 98.19 29 GLY B O 1
ATOM 2303 N N . GLU B 1 30 ? -16.344 17.297 10.297 1 98.19 30 GLU B N 1
ATOM 2304 C CA . GLU B 1 30 ? -16.125 17.578 8.875 1 98.19 30 GLU B CA 1
ATOM 2305 C C . GLU B 1 30 ? -14.68 17.266 8.477 1 98.19 30 GLU B C 1
ATOM 2307 O O . GLU B 1 30 ? -13.805 17.156 9.336 1 98.19 30 GLU B O 1
ATOM 2312 N N . PHE B 1 31 ? -14.469 17.109 7.219 1 98.44 31 PHE B N 1
ATOM 2313 C CA . PHE B 1 31 ? -13.125 16.891 6.703 1 98.44 31 PHE B CA 1
ATOM 2314 C C . PHE B 1 31 ? -12.984 17.438 5.289 1 98.44 31 PHE B C 1
ATOM 2316 O O . PHE B 1 31 ? -13.984 17.703 4.617 1 98.44 31 PHE B O 1
ATOM 2323 N N . LEU B 1 32 ? -11.781 17.688 4.891 1 97.69 32 LEU B N 1
ATOM 2324 C CA . LEU B 1 32 ? -11.492 18.297 3.596 1 97.69 32 LEU B CA 1
ATOM 2325 C C . LEU B 1 32 ? -11.211 17.219 2.547 1 97.69 32 LE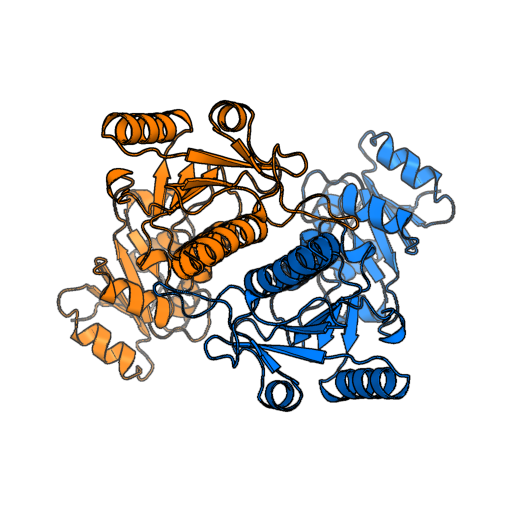U B C 1
ATOM 2327 O O . LEU B 1 32 ? -10.484 16.266 2.811 1 97.69 32 LEU B O 1
ATOM 2331 N N . VAL B 1 33 ? -11.805 17.359 1.398 1 97.5 33 VAL B N 1
ATOM 2332 C CA . VAL B 1 33 ? -11.641 16.422 0.292 1 97.5 33 VAL B CA 1
ATOM 2333 C C . VAL B 1 33 ? -11.086 17.156 -0.927 1 97.5 33 VAL B C 1
ATOM 2335 O O . VAL B 1 33 ? -11.5 18.266 -1.233 1 97.5 33 VAL B O 1
ATOM 2338 N N . GLN B 1 34 ? -10.164 16.531 -1.488 1 94.75 34 GLN B N 1
ATOM 2339 C CA . GLN B 1 34 ? -9.555 17.094 -2.688 1 94.75 34 GLN B CA 1
ATOM 2340 C C . GLN B 1 34 ? -9.57 16.078 -3.834 1 94.75 34 GLN B C 1
ATOM 2342 O O . GLN B 1 34 ? -9.633 14.875 -3.605 1 94.75 34 GLN B O 1
ATOM 2347 N N . GLY B 1 35 ? -9.516 16.562 -5.059 1 93.19 35 GLY B N 1
ATOM 2348 C CA . GLY B 1 35 ? -9.43 15.734 -6.25 1 93.19 35 GLY B CA 1
ATOM 2349 C C . GLY B 1 35 ? -10.766 15.562 -6.953 1 93.19 35 GLY B C 1
ATOM 2350 O O . GLY B 1 35 ? -11.805 15.461 -6.301 1 93.19 35 GLY B O 1
ATOM 2351 N N . VAL B 1 36 ? -10.734 15.453 -8.25 1 93.75 36 VAL B N 1
ATOM 2352 C CA . VAL B 1 36 ? -11.93 15.391 -9.078 1 93.75 36 VAL B CA 1
ATOM 2353 C C . VAL B 1 36 ? -12.719 14.117 -8.75 1 93.75 36 VAL B C 1
ATOM 2355 O O . VAL B 1 36 ? -13.906 14.188 -8.445 1 93.75 36 VAL B O 1
ATOM 2358 N N . ARG B 1 37 ? -12.055 13.016 -8.695 1 93.81 37 ARG B N 1
ATOM 2359 C CA . ARG B 1 37 ? -12.773 11.75 -8.539 1 93.81 37 ARG B CA 1
ATOM 2360 C C . ARG B 1 37 ? -13.352 11.617 -7.133 1 93.81 37 ARG B C 1
ATOM 2362 O O . ARG B 1 37 ? -14.539 11.328 -6.977 1 93.81 37 ARG B O 1
ATOM 2369 N N . PRO B 1 38 ? -12.531 11.852 -6.105 1 95.94 38 PRO B N 1
ATOM 2370 C CA . PRO B 1 38 ? -13.117 11.758 -4.766 1 95.94 38 PRO B CA 1
ATOM 2371 C C . PRO B 1 38 ? -14.312 12.688 -4.578 1 95.94 38 PRO B C 1
ATOM 2373 O O . PRO B 1 38 ? -15.328 12.289 -4 1 95.94 38 PRO B O 1
ATOM 2376 N N . LEU B 1 39 ? -14.234 13.883 -5.113 1 96.88 39 LEU B N 1
ATOM 2377 C CA . LEU B 1 39 ? -15.336 14.828 -4.953 1 96.88 39 LEU B CA 1
ATOM 2378 C C . LEU B 1 39 ? -16.562 14.383 -5.742 1 96.88 39 LEU B C 1
ATOM 2380 O O . LEU B 1 39 ? -17.688 14.477 -5.258 1 96.88 39 LEU B O 1
ATOM 2384 N N . THR B 1 40 ? -16.328 13.922 -6.902 1 96.62 40 THR B N 1
ATOM 2385 C CA . THR B 1 40 ? -17.422 13.398 -7.715 1 96.62 40 THR B CA 1
ATOM 2386 C C . THR B 1 40 ? -18.109 12.234 -7.008 1 96.62 40 THR B C 1
ATOM 2388 O O . THR B 1 40 ? -19.344 12.18 -6.941 1 96.62 40 THR B O 1
ATOM 2391 N N . MET B 1 41 ? -17.359 11.352 -6.441 1 97.25 41 MET B N 1
ATOM 2392 C CA . MET B 1 41 ? -17.891 10.195 -5.73 1 97.25 41 MET B CA 1
ATOM 2393 C C . MET B 1 41 ? -18.656 10.625 -4.484 1 97.25 41 MET B C 1
ATOM 2395 O O . MET B 1 41 ? -19.703 10.062 -4.168 1 97.25 41 MET B O 1
ATOM 2399 N N . ALA B 1 42 ? -18.125 11.609 -3.797 1 98 42 ALA B N 1
ATOM 2400 C CA . ALA B 1 42 ? -18.812 12.117 -2.611 1 98 42 ALA B CA 1
ATOM 2401 C C . ALA B 1 42 ? -20.219 12.609 -2.957 1 98 42 ALA B C 1
ATOM 2403 O O . ALA B 1 42 ? -21.188 12.258 -2.285 1 98 42 ALA B O 1
ATOM 2404 N N . VAL B 1 43 ? -20.297 13.375 -3.998 1 97.56 43 VAL B N 1
ATOM 2405 C CA . VAL B 1 43 ? -21.562 13.945 -4.426 1 97.56 43 VAL B CA 1
ATOM 2406 C C . VAL B 1 43 ? -22.5 12.836 -4.906 1 97.56 43 VAL B C 1
ATOM 2408 O O . VAL B 1 43 ? -23.656 12.773 -4.512 1 97.56 43 VAL B O 1
ATOM 2411 N N . GLU B 1 44 ? -21.953 11.977 -5.73 1 97 44 GLU B N 1
ATOM 2412 C CA . GLU B 1 44 ? -22.75 10.891 -6.309 1 97 44 GLU B CA 1
ATOM 2413 C C . GLU B 1 44 ? -23.328 9.984 -5.223 1 97 44 GLU B C 1
ATOM 2415 O O . GLU B 1 44 ? -24.422 9.445 -5.375 1 97 44 GLU B O 1
ATOM 2420 N N . HIS B 1 45 ? -22.625 9.812 -4.148 1 97.5 45 HIS B N 1
ATOM 2421 C CA . HIS B 1 45 ? -23.047 8.891 -3.104 1 97.5 45 HIS B CA 1
ATOM 2422 C C . HIS B 1 45 ? -23.75 9.625 -1.962 1 97.5 45 HIS B C 1
ATOM 2424 O O . HIS B 1 45 ? -23.906 9.078 -0.868 1 97.5 45 HIS B O 1
ATOM 2430 N N . GLY B 1 46 ? -24.016 10.875 -2.146 1 97.44 46 GLY B N 1
ATOM 2431 C CA . GLY B 1 46 ? -24.938 11.609 -1.299 1 97.44 46 GLY B CA 1
ATOM 2432 C C . GLY B 1 46 ? -24.297 12.156 -0.041 1 97.44 46 GLY B C 1
ATOM 2433 O O . GLY B 1 46 ? -24.969 12.391 0.961 1 97.44 46 GLY B O 1
ATOM 2434 N N . TRP B 1 47 ? -23.047 12.328 -0.001 1 98.38 47 TRP B N 1
ATOM 2435 C CA . TRP B 1 47 ? -22.406 12.969 1.146 1 98.38 47 TRP B CA 1
ATOM 2436 C C . TRP B 1 47 ? -22.734 14.453 1.188 1 98.38 47 TRP B C 1
ATOM 2438 O O . TRP B 1 47 ? -22.891 15.094 0.143 1 98.38 47 TRP B O 1
ATOM 2448 N N . GLU B 1 48 ? -22.844 14.945 2.336 1 98.38 48 GLU B N 1
ATOM 2449 C CA . GLU B 1 48 ? -23.25 16.344 2.504 1 98.38 48 GLU B CA 1
ATOM 2450 C C . GLU B 1 48 ? -22.062 17.281 2.32 1 98.38 48 GLU B C 1
ATOM 2452 O O . GLU B 1 48 ? -21.109 17.25 3.1 1 98.38 48 GLU B O 1
ATOM 2457 N N . VAL B 1 49 ? -22.141 18.156 1.37 1 98.38 49 VAL B N 1
ATOM 2458 C CA . VAL B 1 49 ? -21.125 19.156 1.11 1 98.38 49 VAL B CA 1
ATOM 2459 C C . VAL B 1 49 ? -21.422 20.422 1.922 1 98.38 49 VAL B C 1
ATOM 2461 O O . VAL B 1 49 ? -22.469 21.031 1.76 1 98.38 49 VAL B O 1
ATOM 2464 N N . ARG B 1 50 ? -20.453 20.812 2.748 1 98.06 50 ARG B N 1
ATOM 2465 C CA . ARG B 1 50 ? -20.656 21.938 3.648 1 98.06 50 ARG B CA 1
ATOM 2466 C C . ARG B 1 50 ? -20.062 23.219 3.066 1 98.06 50 ARG B C 1
ATOM 2468 O O . ARG B 1 50 ? -20.578 24.312 3.324 1 98.06 50 ARG B O 1
ATOM 2475 N N . ALA B 1 51 ? -19 23.125 2.301 1 98.19 51 ALA B N 1
ATOM 2476 C CA . ALA B 1 51 ? -18.359 24.281 1.682 1 98.19 51 ALA B CA 1
ATOM 2477 C C . ALA B 1 51 ? -17.578 23.875 0.434 1 98.19 51 ALA B C 1
ATOM 2479 O O . ALA B 1 51 ? -17.109 22.734 0.333 1 98.19 51 ALA B O 1
ATOM 2480 N N . LEU B 1 52 ? -17.531 24.719 -0.506 1 98.06 52 LEU B N 1
ATOM 2481 C CA . LEU B 1 52 ? -16.703 24.578 -1.702 1 98.06 52 LEU B CA 1
ATOM 2482 C C . LEU B 1 52 ? -15.664 25.703 -1.774 1 98.06 52 LEU B C 1
ATOM 2484 O O . LEU B 1 52 ? -16.016 26.875 -1.778 1 98.06 52 LEU B O 1
ATOM 2488 N N . LEU B 1 53 ? -14.391 25.312 -1.743 1 97.81 53 LEU B N 1
ATOM 2489 C CA . LEU B 1 53 ? -13.266 26.234 -1.82 1 97.81 53 LEU B CA 1
ATOM 2490 C C . LEU B 1 53 ? -12.625 26.203 -3.205 1 97.81 53 LEU B C 1
ATOM 2492 O O . LEU B 1 53 ? -12.273 25.125 -3.705 1 97.81 53 LEU B O 1
ATOM 2496 N N . TYR B 1 54 ? -12.469 27.266 -3.83 1 96.62 54 TYR B N 1
ATOM 2497 C CA . TYR B 1 54 ? -11.93 27.234 -5.188 1 96.62 54 TYR B CA 1
ATOM 2498 C C . TYR B 1 54 ? -11.031 28.438 -5.449 1 96.62 54 TYR B C 1
ATOM 2500 O O . TYR B 1 54 ? -11.062 29.422 -4.703 1 96.62 54 TYR B O 1
ATOM 2508 N N . ASP B 1 55 ? -10.211 28.219 -6.395 1 92.06 55 ASP B N 1
ATOM 2509 C CA . ASP B 1 55 ? -9.258 29.25 -6.805 1 92.06 55 ASP B CA 1
ATOM 2510 C C . ASP B 1 55 ? -9.977 30.453 -7.41 1 92.06 55 ASP B C 1
ATOM 2512 O O . ASP B 1 55 ? -10.664 30.328 -8.422 1 92.06 55 ASP B O 1
ATOM 2516 N N . GLY B 1 56 ? -9.727 31.609 -6.887 1 85.25 56 GLY B N 1
ATOM 2517 C CA . GLY B 1 56 ? -10.414 32.812 -7.305 1 85.25 56 GLY B CA 1
ATOM 2518 C C . GLY B 1 56 ? -9.734 33.531 -8.453 1 85.25 56 GLY B C 1
ATOM 2519 O O . GLY B 1 56 ? -10.25 34.5 -8.977 1 85.25 56 GLY B O 1
ATOM 2520 N N . GLU B 1 57 ? -8.664 33.031 -8.812 1 87.88 57 GLU B N 1
ATOM 2521 C CA . GLU B 1 57 ? -7.863 33.75 -9.781 1 87.88 57 GLU B CA 1
ATOM 2522 C C . GLU B 1 57 ? -7.758 33 -11.102 1 87.88 57 GLU B C 1
ATOM 2524 O O . GLU B 1 57 ? -7.199 33.531 -12.078 1 87.88 57 GLU B O 1
ATOM 2529 N N . ARG B 1 58 ? -8.195 31.859 -11.141 1 88.25 58 ARG B N 1
ATOM 2530 C CA . ARG B 1 58 ? -8.086 31.094 -12.375 1 88.25 58 ARG B CA 1
ATOM 2531 C C . ARG B 1 58 ? -9.469 30.734 -12.922 1 88.25 58 ARG B C 1
ATOM 2533 O O . ARG B 1 58 ? -10.461 30.797 -12.195 1 88.25 58 ARG B O 1
ATOM 2540 N N . ARG B 1 59 ? -9.414 30.516 -14.312 1 91 59 ARG B N 1
ATOM 2541 C CA . ARG B 1 59 ? -10.625 30 -14.938 1 91 59 ARG B CA 1
ATOM 2542 C C . ARG B 1 59 ? -10.867 28.547 -14.516 1 91 59 ARG B C 1
ATOM 2544 O O . ARG B 1 59 ? -10.023 27.688 -14.734 1 91 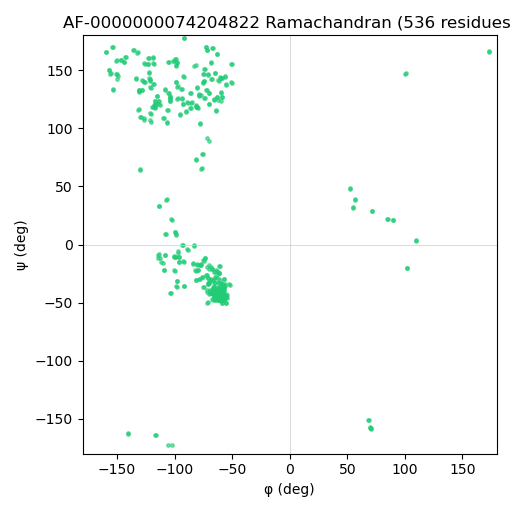59 ARG B O 1
ATOM 2551 N N . LEU B 1 60 ? -11.984 28.359 -13.93 1 94.81 60 LEU B N 1
ATOM 2552 C CA . LEU B 1 60 ? -12.336 27.031 -13.43 1 94.81 60 LEU B CA 1
ATOM 2553 C C . LEU B 1 60 ? -12.727 26.109 -14.578 1 94.81 60 LEU B C 1
ATOM 2555 O O . LEU B 1 60 ? -13.242 26.562 -15.602 1 94.81 60 LEU B O 1
ATOM 2559 N N . SER B 1 61 ? -12.422 24.875 -14.422 1 95.75 61 SER B N 1
ATOM 2560 C CA . SER B 1 61 ? -12.875 23.875 -15.383 1 95.75 61 SER B CA 1
ATOM 2561 C C . SER B 1 61 ? -14.398 23.781 -15.414 1 95.75 61 SER B C 1
ATOM 2563 O O . SER B 1 61 ? -15.07 24.281 -14.508 1 95.75 61 SER B O 1
ATOM 2565 N N . GLN B 1 62 ? -14.922 23.172 -16.453 1 96.69 62 GLN B N 1
ATOM 2566 C CA . GLN B 1 62 ? -16.359 22.969 -16.531 1 96.69 62 GLN B CA 1
ATOM 2567 C C . GLN B 1 62 ? -16.859 22.125 -15.367 1 96.69 62 GLN B C 1
ATOM 2569 O O . GLN B 1 62 ? -17.922 22.406 -14.797 1 96.69 62 GLN B O 1
ATOM 2574 N N . TRP B 1 63 ? -16.141 21.109 -15.008 1 95.75 63 TRP B N 1
ATOM 2575 C CA . TRP B 1 63 ? -16.484 20.25 -13.875 1 95.75 63 TRP B CA 1
ATOM 2576 C C . TRP B 1 63 ? -16.656 21.078 -12.602 1 95.75 63 TRP B C 1
ATOM 2578 O O . TRP B 1 63 ? -17.641 20.906 -11.883 1 95.75 63 TRP B O 1
ATOM 2588 N N . ALA B 1 64 ? -15.727 21.875 -12.344 1 96.44 64 ALA B N 1
ATOM 2589 C CA . ALA B 1 64 ? -15.766 22.703 -11.133 1 96.44 64 ALA B CA 1
ATOM 2590 C C . ALA B 1 64 ? -16.953 23.656 -11.148 1 96.44 64 ALA B C 1
ATOM 2592 O O . ALA B 1 64 ? -17.641 23.812 -10.141 1 96.44 64 ALA B O 1
ATOM 2593 N N . ARG B 1 65 ? -17.219 24.266 -12.273 1 96.5 65 ARG B N 1
ATOM 2594 C CA . ARG B 1 65 ? -18.359 25.188 -12.406 1 96.5 65 ARG B CA 1
ATOM 2595 C C . ARG B 1 65 ? -19.672 24.453 -12.203 1 96.5 65 ARG B C 1
ATOM 2597 O O . ARG B 1 65 ? -20.594 24.969 -11.555 1 96.5 65 ARG B O 1
ATOM 2604 N N . ASP B 1 66 ? -19.703 23.328 -12.781 1 97.19 66 ASP B N 1
ATOM 2605 C CA . ASP B 1 66 ? -20.906 22.516 -12.625 1 97.19 66 ASP B CA 1
ATOM 2606 C C . ASP B 1 66 ? -21.156 22.156 -11.164 1 97.19 66 ASP B C 1
ATOM 2608 O O . ASP B 1 66 ? -22.297 22.172 -10.695 1 97.19 66 ASP B O 1
ATOM 2612 N N . LEU B 1 67 ? -20.109 21.797 -10.492 1 97 67 LEU B N 1
ATOM 2613 C CA . LEU B 1 67 ? -20.234 21.438 -9.086 1 97 67 LEU B CA 1
ATOM 2614 C C . LEU B 1 67 ? -20.719 22.625 -8.258 1 97 67 LEU B C 1
ATOM 2616 O O . LEU B 1 67 ? -21.594 22.469 -7.406 1 97 67 LEU B O 1
ATOM 2620 N N . LEU B 1 68 ? -20.188 23.781 -8.469 1 96.56 68 LEU B N 1
ATOM 2621 C CA . LEU B 1 68 ? -20.625 25 -7.789 1 96.56 68 LEU B CA 1
ATOM 2622 C C . LEU B 1 68 ? -22.094 25.281 -8.07 1 96.56 68 LEU B C 1
ATOM 2624 O O . LEU B 1 68 ? -22.859 25.578 -7.156 1 96.56 68 LEU B O 1
ATOM 2628 N N . ALA B 1 69 ? -22.422 25.156 -9.289 1 96.81 69 ALA B N 1
ATOM 2629 C CA . ALA B 1 69 ? -23.781 25.438 -9.719 1 96.81 69 ALA B CA 1
ATOM 2630 C C . ALA B 1 69 ? -24.766 24.438 -9.102 1 96.81 69 ALA B C 1
ATOM 2632 O O . ALA B 1 69 ? -25.906 24.797 -8.797 1 96.81 69 ALA B O 1
ATOM 2633 N N . ALA B 1 70 ? -24.297 23.266 -8.938 1 97 70 ALA B N 1
ATOM 2634 C CA . ALA B 1 70 ? -25.141 22.188 -8.406 1 97 70 ALA B CA 1
ATOM 2635 C C . ALA B 1 70 ? -25.359 22.359 -6.902 1 97 70 ALA B C 1
ATOM 2637 O O . ALA B 1 70 ? -26.234 21.719 -6.32 1 97 70 ALA B O 1
ATOM 2638 N N . HIS B 1 71 ? -24.562 23.234 -6.258 1 97.06 71 HIS B N 1
ATOM 2639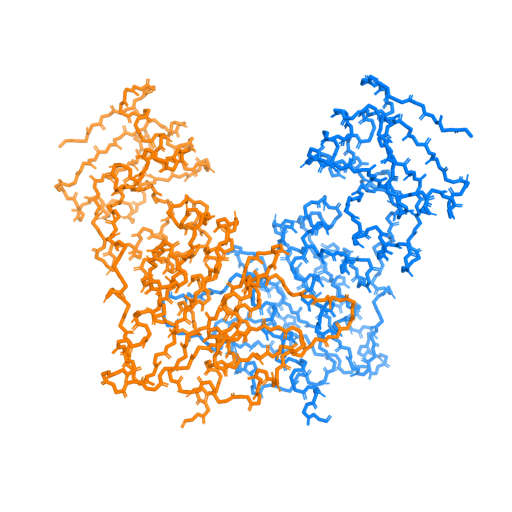 C CA . HIS B 1 71 ? -24.656 23.422 -4.816 1 97.06 71 HIS B CA 1
ATOM 2640 C C . HIS B 1 71 ? -24.766 24.906 -4.457 1 97.06 71 HIS B C 1
ATOM 2642 O O . HIS B 1 71 ? -23.938 25.422 -3.719 1 97.06 71 HIS B O 1
ATOM 2648 N N . PRO B 1 72 ? -25.797 25.516 -4.84 1 94.81 72 PRO B N 1
ATOM 2649 C CA . PRO B 1 72 ? -25.906 26.969 -4.66 1 94.81 72 PRO B CA 1
ATOM 2650 C C . PRO B 1 72 ? -26.109 27.375 -3.201 1 94.81 72 PRO B C 1
ATOM 2652 O O . PRO B 1 72 ? -25.828 28.516 -2.826 1 94.81 72 PRO B O 1
ATOM 2655 N N . HIS B 1 73 ? -26.531 26.5 -2.418 1 94.44 73 HIS B N 1
ATOM 2656 C CA . HIS B 1 73 ? -26.875 26.859 -1.047 1 94.44 73 HIS B CA 1
ATOM 2657 C C . HIS B 1 73 ? -25.719 26.547 -0.093 1 94.44 73 HIS B C 1
ATOM 2659 O O . HIS B 1 73 ? -25.812 26.828 1.103 1 94.44 73 HIS B O 1
ATOM 2665 N N . THR B 1 74 ? -24.703 25.906 -0.592 1 95.75 74 THR B N 1
ATOM 2666 C CA . THR B 1 74 ? -23.5 25.609 0.197 1 95.75 74 THR B CA 1
ATOM 2667 C C . THR B 1 74 ? -22.578 26.812 0.235 1 95.75 74 THR B C 1
ATOM 2669 O O . THR B 1 74 ? -22.641 27.688 -0.634 1 95.75 74 THR B O 1
ATOM 2672 N N . GLU B 1 75 ? -21.766 26.891 1.28 1 96.75 75 GLU B N 1
ATOM 2673 C CA . GLU B 1 75 ? -20.797 27.969 1.361 1 96.75 75 GLU B CA 1
ATOM 2674 C C . GLU B 1 75 ? -19.797 27.906 0.207 1 96.75 75 GLU B C 1
ATOM 2676 O O . GLU B 1 75 ? -19.203 26.859 -0.046 1 96.75 75 GLU B O 1
ATOM 2681 N N . HIS B 1 76 ? -19.703 28.953 -0.501 1 97.12 76 HIS B N 1
ATOM 2682 C CA . HIS B 1 76 ? -18.688 29.109 -1.524 1 97.12 76 HIS B CA 1
ATOM 2683 C C . HIS B 1 76 ? -17.562 30.031 -1.05 1 97.12 76 HIS B C 1
ATOM 2685 O O . HIS B 1 76 ? -17.844 31.156 -0.61 1 97.12 76 HIS B O 1
ATOM 2691 N N . VAL B 1 77 ? -16.359 29.547 -1.111 1 96.75 77 VAL B N 1
ATOM 2692 C CA . VAL B 1 77 ? -15.219 30.328 -0.662 1 96.75 77 VAL B CA 1
ATOM 2693 C C . VAL B 1 77 ? -14.227 30.516 -1.812 1 96.75 77 VAL B C 1
ATOM 2695 O O . VAL B 1 77 ? -13.602 29.547 -2.258 1 96.75 77 VAL B O 1
ATOM 2698 N N . LYS B 1 78 ? -14.109 31.719 -2.254 1 96.06 78 LYS B N 1
ATOM 2699 C CA . LYS B 1 78 ? -13.055 32.094 -3.195 1 96.06 78 LYS B CA 1
ATOM 2700 C C . LYS B 1 78 ? -11.727 32.312 -2.471 1 96.06 78 LYS B C 1
ATOM 2702 O O . LYS B 1 78 ? -11.617 33.25 -1.66 1 96.06 78 LYS B O 1
ATOM 2707 N N . MET B 1 79 ? -10.75 31.5 -2.818 1 95.44 79 MET B N 1
ATOM 2708 C CA . MET B 1 79 ? -9.531 31.531 -2.018 1 95.44 79 MET B CA 1
ATOM 2709 C C . MET B 1 79 ? -8.312 31.859 -2.885 1 95.44 79 MET B C 1
ATOM 2711 O O . MET B 1 79 ? -8.266 31.484 -4.059 1 95.44 79 MET B O 1
ATOM 2715 N N . ALA B 1 80 ? -7.32 32.562 -2.252 1 95 80 ALA B N 1
ATOM 2716 C CA . ALA B 1 80 ? -6.047 32.812 -2.932 1 95 80 ALA B CA 1
ATOM 2717 C C . ALA B 1 80 ? -5.383 31.484 -3.314 1 95 80 ALA B C 1
ATOM 2719 O O . ALA B 1 80 ? -5.402 30.516 -2.541 1 95 80 ALA B O 1
ATOM 2720 N N . PRO B 1 81 ? -4.73 31.453 -4.473 1 93.62 81 PRO B N 1
ATOM 2721 C CA . PRO B 1 81 ? -4.168 30.203 -4.988 1 93.62 81 PRO B CA 1
ATOM 2722 C C . PRO B 1 81 ? -3.162 29.562 -4.031 1 93.62 81 PRO B C 1
ATOM 2724 O O . PRO B 1 81 ? -3.156 28.344 -3.857 1 93.62 81 PRO B O 1
ATOM 2727 N N . ASP B 1 82 ? -2.342 30.359 -3.445 1 93.88 82 ASP B N 1
ATOM 2728 C CA . ASP B 1 82 ? -1.312 29.828 -2.555 1 93.88 82 ASP B CA 1
ATOM 2729 C C . ASP B 1 82 ? -1.931 29.203 -1.304 1 93.88 82 ASP B C 1
ATOM 2731 O O . ASP B 1 82 ? -1.441 28.203 -0.797 1 93.88 82 ASP B O 1
ATOM 2735 N N . LEU B 1 83 ? -2.979 29.859 -0.827 1 95.5 83 LEU B N 1
ATOM 2736 C CA . LEU B 1 83 ? -3.674 29.328 0.344 1 95.5 83 LEU B CA 1
ATOM 2737 C C . LEU B 1 83 ? -4.391 28.031 0.011 1 95.5 83 LEU B C 1
ATOM 2739 O O . LEU B 1 83 ? -4.367 27.078 0.801 1 95.5 83 LEU B O 1
ATOM 2743 N N . LEU B 1 84 ? -4.996 28.031 -1.131 1 96.25 84 LEU B N 1
ATOM 2744 C CA . LEU B 1 84 ? -5.672 26.812 -1.574 1 96.25 84 LEU B CA 1
ATOM 2745 C C . LEU B 1 84 ? -4.68 25.656 -1.731 1 96.25 84 LEU B C 1
ATOM 2747 O O . LEU B 1 84 ? -4.953 24.531 -1.304 1 96.25 84 LEU B O 1
ATOM 2751 N N . ALA B 1 85 ? -3.559 25.938 -2.307 1 94.56 85 ALA B N 1
ATOM 2752 C CA . ALA B 1 85 ? -2.51 24.953 -2.512 1 94.56 85 ALA B CA 1
ATOM 2753 C C . ALA B 1 85 ? -2.01 24.391 -1.18 1 94.56 85 ALA B C 1
ATOM 2755 O O . ALA B 1 85 ? -1.71 23.203 -1.067 1 94.56 85 ALA B O 1
ATOM 2756 N N . GLU B 1 86 ? -1.934 25.25 -0.227 1 94.44 86 GLU B N 1
ATOM 2757 C CA . GLU B 1 86 ? -1.493 24.844 1.104 1 94.44 86 GLU B CA 1
ATOM 2758 C C . GLU B 1 86 ? -2.465 23.844 1.724 1 94.44 86 GLU B C 1
ATOM 2760 O O . GLU B 1 86 ? -2.047 22.844 2.301 1 94.44 86 GLU B O 1
ATOM 2765 N N . LEU B 1 87 ? -3.781 24.141 1.584 1 95.19 87 LEU B N 1
ATOM 2766 C CA . LEU B 1 87 ? -4.789 23.234 2.115 1 95.19 87 LEU B CA 1
ATOM 2767 C C . LEU B 1 87 ? -4.773 21.906 1.362 1 95.19 87 LEU B C 1
ATOM 2769 O O . LEU B 1 87 ? -4.926 20.844 1.966 1 95.19 87 LEU B O 1
ATOM 2773 N N . ALA B 1 88 ? -4.578 21.922 0.09 1 93.31 88 ALA B N 1
ATOM 2774 C CA . ALA B 1 88 ? -4.637 20.75 -0.787 1 93.31 88 ALA B CA 1
ATOM 2775 C C . ALA B 1 88 ? -3.344 19.953 -0.718 1 93.31 88 ALA B C 1
ATOM 2777 O O . ALA B 1 88 ? -3.303 18.797 -1.142 1 93.31 88 ALA B O 1
ATOM 2778 N N . GLU B 1 89 ? -2.352 20.516 -0.254 1 86.69 89 GLU B N 1
ATOM 2779 C CA . GLU B 1 89 ? -1.008 19.953 -0.302 1 86.69 89 GLU B CA 1
ATOM 2780 C C . GLU B 1 89 ? -0.599 19.609 -1.734 1 86.69 89 GLU B C 1
ATOM 2782 O O . GLU B 1 89 ? -0.002 18.562 -1.988 1 86.69 89 GLU B O 1
ATOM 2787 N N . LYS B 1 90 ? -1.093 20.359 -2.699 1 84.31 90 LYS B N 1
ATOM 2788 C CA . LYS B 1 90 ? -0.781 20.281 -4.121 1 84.31 90 LYS B CA 1
ATOM 2789 C C . LYS B 1 90 ? -0.886 21.641 -4.793 1 84.31 90 LYS B C 1
ATOM 2791 O O . LYS B 1 90 ? -1.797 22.422 -4.496 1 84.31 90 LYS B O 1
ATOM 2796 N N . GLU B 1 91 ? -0.067 21.875 -5.723 1 80.38 91 GLU B N 1
ATOM 2797 C CA . GLU B 1 91 ? 0.068 23.203 -6.297 1 80.38 91 GLU B CA 1
ATOM 2798 C C . GLU B 1 91 ? -1.088 23.516 -7.242 1 80.38 91 GLU B C 1
ATOM 2800 O O . GLU B 1 91 ? -1.504 24.672 -7.363 1 80.38 91 GLU B O 1
ATOM 2805 N N . ASP B 1 92 ? -1.693 22.531 -7.863 1 83.25 92 ASP B N 1
ATOM 2806 C CA . ASP B 1 92 ? -2.627 22.844 -8.938 1 83.25 92 ASP B CA 1
ATOM 2807 C C . ASP B 1 92 ? -4.055 22.453 -8.562 1 83.25 92 ASP B C 1
ATOM 2809 O O . ASP B 1 92 ? -4.875 22.172 -9.438 1 83.25 92 ASP B O 1
ATOM 2813 N N . ALA B 1 93 ? -4.293 22.578 -7.316 1 89.25 93 ALA B N 1
ATOM 2814 C CA . ALA B 1 93 ? -5.656 22.234 -6.918 1 89.25 93 ALA B CA 1
ATOM 2815 C C . ALA B 1 93 ? -6.641 23.312 -7.383 1 89.25 93 ALA B C 1
ATOM 2817 O O . ALA B 1 93 ? -6.391 24.5 -7.215 1 89.25 93 ALA B O 1
ATOM 2818 N N . GLU B 1 94 ? -7.73 22.875 -7.969 1 92.31 94 GLU B N 1
ATOM 2819 C CA . GLU B 1 94 ? -8.727 23.812 -8.492 1 92.31 94 GLU B CA 1
ATOM 2820 C C . GLU B 1 94 ? -9.883 24 -7.512 1 92.31 94 GLU B C 1
ATOM 2822 O O . GLU B 1 94 ? -10.461 25.078 -7.418 1 92.31 94 GLU B O 1
ATOM 2827 N N . LEU B 1 95 ? -10.219 22.984 -6.879 1 95.75 95 LEU B N 1
ATOM 2828 C CA . LEU B 1 95 ? -11.398 22.984 -6.023 1 95.75 95 LEU B CA 1
ATOM 2829 C C . LEU B 1 95 ? -11.266 21.953 -4.91 1 95.75 95 LEU B C 1
ATOM 2831 O O . LEU B 1 95 ? -10.812 20.828 -5.152 1 95.75 95 LEU B O 1
ATOM 2835 N N . LEU B 1 96 ? -11.594 22.391 -3.672 1 97.44 96 LEU B N 1
ATOM 2836 C CA . LEU B 1 96 ? -11.703 21.531 -2.504 1 97.44 96 LEU B CA 1
ATOM 2837 C C . LEU B 1 96 ? -13.117 21.562 -1.929 1 97.44 96 LEU B C 1
ATOM 2839 O O . LEU B 1 96 ? -13.867 22.5 -2.176 1 97.44 96 LEU B O 1
ATOM 2843 N N . ALA B 1 97 ? -13.43 20.609 -1.188 1 98.19 97 ALA B N 1
ATOM 2844 C CA . ALA B 1 97 ? -14.727 20.609 -0.517 1 98.19 97 ALA B CA 1
ATOM 2845 C C . ALA B 1 97 ? -14.578 20.234 0.957 1 98.19 97 ALA B C 1
ATOM 2847 O O . ALA B 1 97 ? -13.703 19.453 1.321 1 98.19 97 ALA B O 1
ATOM 2848 N N . VAL B 1 98 ? -15.344 20.844 1.749 1 98.38 98 VAL B N 1
ATOM 2849 C CA . VAL B 1 98 ? -15.562 20.406 3.123 1 98.38 98 VAL B CA 1
ATOM 2850 C C . VAL B 1 98 ? -16.797 19.5 3.186 1 98.38 98 VAL B C 1
ATOM 2852 O O . VAL B 1 98 ? -17.891 19.906 2.771 1 98.38 98 VAL B O 1
ATOM 2855 N N . ILE B 1 99 ? -16.656 18.344 3.715 1 98.69 99 ILE B N 1
ATOM 2856 C CA . ILE B 1 99 ? -17.719 17.344 3.707 1 98.69 99 ILE B CA 1
ATOM 2857 C C . ILE B 1 99 ? -18.047 16.938 5.141 1 98.69 99 ILE B C 1
ATOM 2859 O O . ILE B 1 99 ? -17.141 16.797 5.973 1 98.69 99 ILE B O 1
ATOM 2863 N N . ALA B 1 100 ? -19.297 16.703 5.41 1 98.69 100 ALA B N 1
ATOM 2864 C CA . ALA B 1 100 ? -19.75 16.266 6.734 1 98.69 100 ALA B CA 1
ATOM 2865 C C . ALA B 1 100 ? -19.422 14.797 6.969 1 98.69 100 ALA B C 1
ATOM 2867 O O . ALA B 1 100 ? -19.594 13.969 6.074 1 98.69 100 ALA B O 1
ATOM 2868 N N . MET B 1 101 ? -19 14.508 8.164 1 98.38 101 MET B N 1
ATOM 2869 C CA . MET B 1 101 ? -18.75 13.117 8.531 1 98.38 101 MET B CA 1
ATOM 2870 C C . MET B 1 101 ? -20.062 12.367 8.742 1 98.38 101 MET B C 1
ATOM 2872 O O . MET B 1 101 ? -21.078 12.977 9.086 1 98.38 101 MET B O 1
ATOM 2876 N N . ARG B 1 102 ? -20.016 11.141 8.508 1 98 102 ARG B N 1
ATOM 2877 C CA . ARG B 1 102 ? -21.141 10.273 8.836 1 98 102 ARG B CA 1
ATOM 2878 C C . ARG B 1 102 ? -20.906 9.578 10.18 1 98 102 ARG B C 1
ATOM 2880 O O . ARG B 1 102 ? -19.781 9.422 10.625 1 98 102 ARG B O 1
ATOM 2887 N N . PRO B 1 103 ? -21.969 9.172 10.828 1 96.88 103 PRO B N 1
ATOM 2888 C CA . PRO B 1 103 ? -21.844 8.594 12.164 1 96.88 103 PRO B CA 1
ATOM 2889 C C . PRO B 1 103 ? -21.078 7.27 12.164 1 96.88 103 PRO B C 1
ATOM 2891 O O . PRO B 1 103 ? -21.125 6.52 11.18 1 96.88 103 PRO B O 1
ATOM 2894 N N . ASP B 1 104 ? -20.359 7.051 13.258 1 96.06 104 ASP B N 1
ATOM 2895 C CA . ASP B 1 104 ? -19.703 5.758 13.469 1 96.06 104 ASP B CA 1
ATOM 2896 C C . ASP B 1 104 ? -20.688 4.73 14.016 1 96.06 104 ASP B C 1
ATOM 2898 O O . ASP B 1 104 ? -20.672 4.41 15.203 1 96.06 104 ASP B O 1
ATOM 2902 N N . ASP B 1 105 ? -21.562 4.281 13.172 1 96.56 105 ASP B N 1
ATOM 2903 C CA . ASP B 1 105 ? -22.625 3.314 13.453 1 96.56 105 ASP B CA 1
ATOM 2904 C C . ASP B 1 105 ? -22.453 2.057 12.602 1 96.56 105 ASP B C 1
ATOM 2906 O O . ASP B 1 105 ? -22.562 2.113 11.375 1 96.56 105 ASP B O 1
ATOM 2910 N N . LEU B 1 106 ? -22.266 0.914 13.281 1 97.62 106 LEU B N 1
ATOM 2911 C CA . LEU B 1 106 ? -22.047 -0.345 12.578 1 97.62 106 LEU B CA 1
ATOM 2912 C C . LEU B 1 106 ? -23.25 -0.695 11.711 1 97.62 106 LEU B C 1
ATOM 2914 O O . LEU B 1 106 ? -23.125 -1.465 10.75 1 97.62 106 LEU B O 1
ATOM 2918 N N . ASP B 1 107 ? -24.359 -0.095 11.977 1 95.62 107 ASP B N 1
ATOM 2919 C CA . ASP B 1 107 ? -25.562 -0.379 11.219 1 95.62 107 ASP B CA 1
ATOM 2920 C C . ASP B 1 107 ? -25.5 0.226 9.82 1 95.62 107 ASP B C 1
ATOM 2922 O O . ASP B 1 107 ? -26.312 -0.099 8.961 1 95.62 107 ASP B O 1
ATOM 2926 N N . ARG B 1 108 ? -24.547 1.062 9.594 1 97.5 108 ARG B N 1
ATOM 2927 C CA . ARG B 1 108 ? -24.312 1.582 8.25 1 97.5 108 ARG B CA 1
ATOM 2928 C C . ARG B 1 108 ? -23.797 0.491 7.32 1 97.5 108 ARG B C 1
ATOM 2930 O O . ARG B 1 108 ? -23.781 0.662 6.098 1 97.5 108 ARG B O 1
ATOM 2937 N N . ILE B 1 109 ? -23.297 -0.549 7.855 1 98.25 109 ILE B N 1
ATOM 2938 C CA . ILE B 1 109 ? -22.797 -1.677 7.074 1 98.25 109 ILE B CA 1
ATOM 2939 C C . ILE B 1 109 ? -23.891 -2.736 6.953 1 98.25 109 ILE B C 1
ATOM 2941 O O . ILE B 1 109 ? -24.25 -3.387 7.938 1 98.25 109 ILE B O 1
ATOM 2945 N N . GLU B 1 110 ? -24.375 -2.891 5.773 1 96.75 110 GLU B N 1
ATOM 2946 C CA . GLU B 1 110 ? -25.422 -3.885 5.52 1 96.75 110 GLU B CA 1
ATOM 2947 C C . GLU B 1 110 ? -24.828 -5.289 5.422 1 96.75 110 GLU B C 1
ATOM 2949 O O . GLU B 1 110 ? -23.859 -5.512 4.68 1 96.75 110 GLU B O 1
ATOM 2954 N N . ALA B 1 111 ? -25.406 -6.195 6.195 1 97.31 111 ALA B N 1
ATOM 2955 C CA . ALA B 1 111 ? -24.891 -7.566 6.195 1 97.31 111 ALA B CA 1
ATOM 2956 C C . ALA B 1 111 ? -25.984 -8.555 5.789 1 97.31 111 ALA B C 1
ATOM 2958 O O . ALA B 1 111 ? -26.953 -8.758 6.531 1 97.31 111 ALA B O 1
ATOM 2959 N N . GLY B 1 112 ? -25.859 -9.062 4.594 1 97.38 112 GLY B N 1
ATOM 2960 C CA . GLY B 1 112 ? -26.734 -10.109 4.086 1 97.38 112 GLY B CA 1
ATOM 2961 C C . GLY B 1 112 ? -26 -11.398 3.779 1 97.38 112 GLY B C 1
ATOM 2962 O O . GLY B 1 112 ? -24.875 -11.602 4.23 1 97.38 112 GLY B O 1
ATOM 2963 N N . PRO B 1 113 ? -26.578 -12.297 3.029 1 97.12 113 PRO B N 1
ATOM 2964 C CA . PRO B 1 113 ? -26.016 -13.625 2.766 1 97.12 113 PRO B CA 1
ATOM 2965 C C . PRO B 1 113 ? -24.719 -13.555 1.969 1 97.12 113 PRO B C 1
ATOM 2967 O O . PRO B 1 113 ? -23.906 -14.484 2.027 1 97.12 113 PRO B O 1
ATOM 2970 N N . ASP B 1 114 ? -24.516 -12.508 1.238 1 97.19 114 ASP B N 1
ATOM 2971 C CA . ASP B 1 114 ? -23.297 -12.359 0.445 1 97.19 114 ASP B CA 1
ATOM 2972 C C . ASP B 1 114 ? -22.312 -11.398 1.115 1 97.19 114 ASP B C 1
ATOM 2974 O O . ASP B 1 114 ? -21.422 -10.867 0.464 1 97.19 114 ASP B O 1
ATOM 2978 N N . PHE B 1 115 ? -22.469 -11.211 2.406 1 98.62 115 PHE B N 1
ATOM 2979 C CA . PHE B 1 115 ? -21.703 -10.203 3.148 1 98.62 115 PHE B CA 1
ATOM 2980 C C . PHE B 1 115 ? -20.219 -10.469 3.047 1 98.62 115 PHE B C 1
ATOM 2982 O O . PHE B 1 115 ? -19.766 -11.609 3.205 1 98.62 115 PHE B O 1
ATOM 2989 N N . LEU B 1 116 ? -19.547 -9.461 2.729 1 98.75 116 LEU B N 1
ATOM 2990 C CA . LEU B 1 116 ? -18.094 -9.367 2.814 1 98.75 116 LEU B CA 1
ATOM 2991 C C . LEU B 1 116 ? -17.656 -8.078 3.504 1 98.75 116 LEU B C 1
ATOM 2993 O O . LEU B 1 116 ? -18.016 -6.984 3.053 1 98.75 116 LEU B O 1
ATOM 2997 N N . GLY B 1 117 ? -17.016 -8.148 4.66 1 98.81 117 GLY B N 1
ATOM 2998 C CA . GLY B 1 117 ? -16.547 -6.988 5.402 1 98.81 117 GLY B CA 1
ATOM 2999 C C . GLY B 1 117 ? -15.109 -7.113 5.867 1 98.81 117 GLY B C 1
ATOM 3000 O O . GLY B 1 117 ? -14.531 -8.203 5.832 1 98.81 117 GLY B O 1
ATOM 3001 N N . VAL B 1 118 ? -14.531 -6.043 6.266 1 98.81 118 VAL B N 1
ATOM 3002 C CA . VAL B 1 118 ? -13.156 -6.02 6.734 1 98.81 118 VAL B CA 1
ATOM 3003 C C . VAL B 1 118 ? -13.078 -5.277 8.07 1 98.81 118 VAL B C 1
ATOM 3005 O O . VAL B 1 118 ? -13.672 -4.211 8.227 1 98.81 118 VAL B O 1
ATOM 3008 N N . VAL B 1 119 ? -12.445 -5.859 8.961 1 98.81 119 VAL B N 1
ATOM 3009 C CA . VAL B 1 119 ? -11.992 -5.156 10.156 1 98.81 119 VAL B CA 1
ATOM 3010 C C . VAL B 1 119 ? -10.492 -4.883 10.062 1 98.81 119 VAL B C 1
ATOM 3012 O O . VAL B 1 119 ? -9.703 -5.797 9.812 1 98.81 119 VAL B O 1
ATOM 3015 N N . PHE B 1 120 ? -10.102 -3.717 10.156 1 98.44 120 PHE B N 1
ATOM 3016 C CA . PHE B 1 120 ? -8.703 -3.332 10.273 1 98.44 120 PHE B CA 1
ATOM 3017 C C . PHE B 1 120 ? -8.391 -2.875 11.695 1 98.44 120 PHE B C 1
ATOM 3019 O O . PHE B 1 120 ? -8.727 -1.755 12.086 1 98.44 120 PHE B O 1
ATOM 3026 N N . ASP B 1 121 ? -7.703 -3.732 12.406 1 98.06 121 ASP B N 1
ATOM 3027 C CA . ASP B 1 121 ? -7.492 -3.512 13.836 1 98.06 121 ASP B CA 1
ATOM 3028 C C . ASP B 1 121 ? -6.266 -2.641 14.086 1 98.06 121 ASP B C 1
ATOM 3030 O O . ASP B 1 121 ? -5.145 -3.02 13.727 1 98.06 121 ASP B O 1
ATOM 3034 N N . ARG B 1 122 ? -6.457 -1.507 14.664 1 97.44 122 ARG B N 1
ATOM 3035 C CA . ARG B 1 122 ? -5.469 -0.538 15.125 1 97.44 122 ARG B CA 1
ATOM 3036 C C . ARG B 1 122 ? -4.48 -0.192 14.016 1 97.44 122 ARG B C 1
ATOM 3038 O O . ARG B 1 122 ? -3.266 -0.229 14.227 1 97.44 122 ARG B O 1
ATOM 3045 N N . PRO B 1 123 ? -5.078 0.112 12.812 1 97.94 123 PRO B N 1
ATOM 3046 C CA . PRO B 1 123 ? -4.145 0.569 11.781 1 97.94 123 PRO B CA 1
ATOM 3047 C C . PRO B 1 123 ? -3.396 1.838 12.18 1 97.94 123 PRO B C 1
ATOM 3049 O O . PRO B 1 123 ? -3.975 2.727 12.812 1 97.94 123 PRO B O 1
ATOM 3052 N N . THR B 1 124 ? -2.162 1.946 11.797 1 97.25 124 THR B N 1
ATOM 3053 C CA . THR B 1 124 ? -1.359 3.1 12.188 1 97.25 124 THR B CA 1
ATOM 3054 C C . THR B 1 124 ? -1.09 4.004 10.992 1 97.25 124 THR B C 1
ATOM 3056 O O . THR B 1 124 ? -0.77 5.184 11.148 1 97.25 124 THR B O 1
ATOM 3059 N N . GLN B 1 125 ? -1.173 3.504 9.82 1 96.75 125 GLN B N 1
ATOM 3060 C CA . GLN B 1 125 ? -0.872 4.273 8.617 1 96.75 125 GLN B CA 1
ATOM 3061 C C . GLN B 1 125 ? -2.148 4.637 7.859 1 96.75 125 GLN B C 1
ATOM 3063 O O . GLN B 1 125 ? -2.814 3.764 7.301 1 96.75 125 GLN B O 1
ATOM 3068 N N . PRO B 1 126 ? -2.477 5.934 7.746 1 97.5 126 PRO B N 1
ATOM 3069 C CA . PRO B 1 126 ? -3.684 6.34 7.023 1 97.5 126 PRO B CA 1
ATOM 3070 C C . PRO B 1 126 ? -3.703 5.844 5.578 1 97.5 126 PRO B C 1
ATOM 3072 O O . PRO B 1 126 ? -4.762 5.469 5.066 1 97.5 126 PRO B O 1
ATOM 3075 N N . GLY B 1 127 ? -2.57 5.82 4.938 1 97 127 GLY B N 1
ATOM 3076 C CA . GLY B 1 127 ? -2.488 5.328 3.57 1 97 127 GLY B CA 1
ATOM 3077 C C . GLY B 1 127 ? -2.967 3.895 3.426 1 97 127 GLY B C 1
ATOM 3078 O O . GLY B 1 127 ? -3.635 3.555 2.447 1 97 127 GLY B O 1
ATOM 3079 N N . ASN B 1 128 ? -2.617 3.059 4.398 1 98 128 ASN B N 1
ATOM 3080 C CA . ASN B 1 128 ? -3.064 1.67 4.379 1 98 128 ASN B CA 1
ATOM 3081 C C . ASN B 1 128 ? -4.578 1.567 4.539 1 98 128 ASN B C 1
ATOM 3083 O O . ASN B 1 128 ? -5.211 0.701 3.934 1 98 128 ASN B O 1
ATOM 3087 N N . ILE B 1 129 ? -5.133 2.434 5.363 1 98.56 129 ILE B N 1
ATOM 3088 C CA . ILE B 1 129 ? -6.586 2.453 5.512 1 98.56 129 ILE B CA 1
ATOM 3089 C C . ILE B 1 129 ? -7.242 2.725 4.16 1 98.56 129 ILE B C 1
ATOM 3091 O O . ILE B 1 129 ? -8.117 1.977 3.729 1 98.56 129 ILE B O 1
ATOM 3095 N N . GLY B 1 130 ? -6.754 3.795 3.486 1 98.25 130 GLY B N 1
ATOM 3096 C CA . GLY B 1 130 ? -7.293 4.117 2.176 1 98.25 130 GLY B CA 1
ATOM 3097 C C . GLY B 1 130 ? -7.152 2.986 1.175 1 98.25 130 GLY B C 1
ATOM 3098 O O . GLY B 1 130 ? -8.086 2.697 0.42 1 98.25 130 GLY B O 1
ATOM 3099 N N . ALA B 1 131 ? -6 2.336 1.173 1 98.31 131 ALA B N 1
ATOM 3100 C CA . ALA B 1 131 ? -5.742 1.234 0.25 1 98.31 131 ALA B CA 1
ATOM 3101 C C . ALA B 1 131 ? -6.68 0.061 0.52 1 98.31 131 ALA B C 1
ATOM 3103 O O . ALA B 1 131 ? -7.176 -0.571 -0.415 1 98.31 131 ALA B O 1
ATOM 3104 N N . VAL B 1 132 ? -6.926 -0.226 1.789 1 98.69 132 VAL B N 1
ATOM 3105 C CA . VAL B 1 132 ? -7.824 -1.313 2.156 1 98.69 132 VAL B CA 1
ATOM 3106 C C . VAL B 1 132 ? -9.25 -0.974 1.723 1 98.69 132 VAL B C 1
ATOM 3108 O O . VAL B 1 132 ? -9.953 -1.821 1.17 1 98.69 132 VAL B O 1
ATOM 3111 N N . VAL B 1 133 ? -9.656 0.259 1.949 1 98.69 133 VAL B N 1
ATOM 3112 C CA . VAL B 1 133 ? -10.984 0.706 1.547 1 98.69 133 VAL B CA 1
ATOM 3113 C C . VAL B 1 133 ? -11.133 0.583 0.032 1 98.69 133 VAL B C 1
ATOM 3115 O O . VAL B 1 133 ? -12.172 0.127 -0.461 1 98.69 133 VAL B O 1
ATOM 3118 N N . ARG B 1 134 ? -10.094 0.992 -0.637 1 98.38 134 ARG B N 1
ATOM 3119 C CA . ARG B 1 134 ? -10.094 0.911 -2.094 1 98.38 134 ARG B CA 1
ATOM 3120 C C . ARG B 1 134 ? -10.227 -0.534 -2.562 1 98.38 134 ARG B C 1
ATOM 3122 O O . ARG B 1 134 ? -11.016 -0.834 -3.457 1 98.38 134 ARG B O 1
ATOM 3129 N N . SER B 1 135 ? -9.508 -1.45 -1.992 1 98.62 135 SER B N 1
ATOM 3130 C CA . SER B 1 135 ? -9.602 -2.869 -2.316 1 98.62 135 SER B CA 1
ATOM 3131 C C . SER B 1 135 ? -10.969 -3.43 -1.943 1 98.62 135 SER B C 1
ATOM 3133 O O . SER B 1 135 ? -11.539 -4.23 -2.684 1 98.62 135 SER B O 1
ATOM 3135 N N . ALA B 1 136 ? -11.461 -3.025 -0.78 1 98.69 136 ALA B N 1
ATOM 3136 C CA . ALA B 1 136 ? -12.781 -3.457 -0.344 1 98.69 136 ALA B CA 1
ATOM 3137 C C . ALA B 1 136 ? -13.852 -3.084 -1.373 1 98.69 136 ALA B C 1
ATOM 3139 O O . ALA B 1 136 ? -14.648 -3.928 -1.778 1 98.69 136 ALA B O 1
ATOM 3140 N N . ASP B 1 137 ? -13.82 -1.885 -1.815 1 98.38 137 ASP B N 1
ATOM 3141 C CA . ASP B 1 137 ? -14.742 -1.412 -2.844 1 98.38 137 ASP B CA 1
ATOM 3142 C C . ASP B 1 137 ? -14.578 -2.209 -4.137 1 98.38 137 ASP B C 1
ATOM 3144 O O . ASP B 1 137 ? -15.555 -2.723 -4.684 1 98.38 137 ASP B O 1
ATOM 3148 N N . ALA B 1 138 ? -13.344 -2.371 -4.555 1 97.62 138 ALA B N 1
ATOM 3149 C CA . ALA B 1 138 ? -13.023 -3.01 -5.828 1 97.62 138 ALA B CA 1
ATOM 3150 C C . ALA B 1 138 ? -13.516 -4.457 -5.855 1 97.62 138 ALA B C 1
ATOM 3152 O O . ALA B 1 138 ? -13.898 -4.969 -6.91 1 97.62 138 ALA B O 1
ATOM 3153 N N . PHE B 1 139 ? -13.484 -5.086 -4.707 1 98.06 139 PHE B N 1
ATOM 3154 C CA . PHE B 1 139 ? -13.781 -6.512 -4.695 1 98.06 139 PHE B CA 1
ATOM 3155 C C . PHE B 1 139 ? -15.148 -6.773 -4.078 1 98.06 139 PHE B C 1
ATOM 3157 O O . PHE B 1 139 ? -15.484 -7.918 -3.756 1 98.06 139 PHE B O 1
ATOM 3164 N N . GLY B 1 140 ? -15.898 -5.73 -3.836 1 97.31 140 GLY B N 1
ATOM 3165 C CA . GLY B 1 140 ? -17.312 -5.855 -3.533 1 97.31 140 GLY B CA 1
ATOM 3166 C C . GLY B 1 140 ? -17.594 -6.012 -2.051 1 97.31 140 GLY B C 1
ATOM 3167 O O . GLY B 1 140 ? -18.609 -6.605 -1.663 1 97.31 140 GLY B O 1
ATOM 3168 N N . ALA B 1 141 ? -16.703 -5.617 -1.218 1 98.44 141 ALA B N 1
ATOM 3169 C CA . ALA B 1 141 ? -16.969 -5.637 0.218 1 98.44 141 ALA B CA 1
ATOM 3170 C C . ALA B 1 141 ? -18.031 -4.602 0.59 1 98.44 141 ALA B C 1
ATOM 3172 O O . ALA B 1 141 ? -18.172 -3.586 -0.093 1 98.44 141 ALA B O 1
ATOM 3173 N N . HIS B 1 142 ? -18.688 -4.848 1.717 1 98.56 142 HIS B N 1
ATOM 3174 C CA . HIS B 1 142 ? -19.859 -4.059 2.092 1 98.56 142 HIS B CA 1
ATOM 3175 C C . HIS B 1 142 ? -19.484 -2.982 3.107 1 98.56 142 HIS B C 1
ATOM 3177 O O . HIS B 1 142 ? -20.297 -2.105 3.41 1 98.56 142 HIS B O 1
ATOM 3183 N N . GLY B 1 143 ? -18.281 -3.059 3.637 1 98.62 143 GLY B N 1
ATOM 3184 C CA . GLY B 1 143 ? -17.844 -2.039 4.574 1 98.62 143 GLY B CA 1
ATOM 3185 C C . GLY B 1 143 ? -16.5 -2.359 5.219 1 98.62 143 GLY B C 1
ATOM 3186 O O . GLY B 1 143 ? -16.016 -3.486 5.121 1 98.62 143 GLY B O 1
ATOM 3187 N N . VAL B 1 144 ? -15.938 -1.362 5.84 1 98.81 144 VAL B N 1
ATOM 3188 C CA . VAL B 1 144 ? -14.68 -1.468 6.578 1 98.81 144 VAL B CA 1
ATOM 3189 C C . VAL B 1 144 ? -14.852 -0.897 7.98 1 98.81 144 VAL B C 1
ATOM 3191 O O . VAL B 1 144 ? -15.422 0.185 8.156 1 98.81 144 VAL B O 1
ATOM 3194 N N . ILE B 1 145 ? -14.383 -1.643 8.945 1 98.81 145 ILE B N 1
ATOM 3195 C CA . ILE B 1 145 ? -14.422 -1.216 10.344 1 98.81 145 ILE B CA 1
ATOM 3196 C C . ILE B 1 145 ? -12.992 -1.013 10.852 1 98.81 145 ILE B C 1
ATOM 3198 O O . ILE B 1 145 ? -12.156 -1.908 10.742 1 98.81 145 ILE B O 1
ATOM 3202 N N . THR B 1 146 ? -12.695 0.144 11.336 1 98.44 146 THR B N 1
ATOM 3203 C CA . THR B 1 146 ? -11.445 0.334 12.055 1 98.44 146 THR B CA 1
ATOM 3204 C C . THR B 1 146 ? -11.672 0.271 13.562 1 98.44 146 THR B C 1
ATOM 3206 O O . THR B 1 146 ? -12.68 0.777 14.062 1 98.44 146 THR B O 1
ATOM 3209 N N . THR B 1 147 ? -10.727 -0.376 14.273 1 97.88 147 THR B N 1
ATOM 3210 C CA . THR B 1 147 ? -10.953 -0.541 15.703 1 97.88 147 THR B CA 1
ATOM 3211 C C . THR B 1 147 ? -9.797 0.057 16.5 1 97.88 147 THR B C 1
ATOM 3213 O O . THR B 1 147 ? -8.695 0.229 15.984 1 97.88 147 THR B O 1
ATOM 3216 N N . GLY B 1 148 ? -10.117 0.431 17.75 1 95 148 GLY B N 1
ATOM 3217 C CA . GLY B 1 148 ? -9.125 0.853 18.734 1 95 148 GLY B CA 1
ATOM 3218 C C . GLY B 1 148 ? -8.516 2.207 18.406 1 95 148 GLY B C 1
ATOM 3219 O O . GLY B 1 148 ? -9.164 3.053 17.781 1 95 148 GLY B O 1
ATOM 3220 N N . HIS B 1 149 ? -7.297 2.449 18.969 1 93.38 149 HIS B N 1
ATOM 3221 C CA . HIS B 1 149 ? -6.574 3.68 18.672 1 93.38 149 HIS B CA 1
ATOM 3222 C C . HIS B 1 149 ? -5.934 3.615 17.281 1 93.38 149 HIS B C 1
ATOM 3224 O O . HIS B 1 149 ? -4.715 3.475 17.172 1 93.38 149 HIS B O 1
ATOM 3230 N N . ALA B 1 150 ? -6.723 3.816 16.312 1 94.62 150 ALA B N 1
ATOM 3231 C CA . ALA B 1 150 ? -6.344 3.682 14.914 1 94.62 150 ALA B CA 1
ATOM 3232 C C . ALA B 1 150 ? -6.016 5.039 14.297 1 94.62 150 ALA B C 1
ATOM 3234 O O . ALA B 1 150 ? -6.457 6.078 14.797 1 94.62 150 ALA B O 1
ATOM 3235 N N . ALA B 1 151 ? -5.195 4.977 13.289 1 96.75 151 ALA B N 1
ATOM 3236 C CA . ALA B 1 151 ? -5.105 6.148 12.422 1 96.75 151 ALA B CA 1
ATOM 3237 C C . ALA B 1 151 ? -6.488 6.602 11.961 1 96.75 151 ALA B C 1
ATOM 3239 O O . ALA B 1 151 ? -7.438 5.812 11.969 1 96.75 151 ALA B O 1
ATOM 3240 N N . ASP B 1 152 ? -6.57 7.863 11.633 1 97.56 152 ASP B N 1
ATOM 3241 C CA . ASP B 1 152 ? -7.844 8.5 11.305 1 97.56 152 ASP B CA 1
ATOM 3242 C C . ASP B 1 152 ? -8.258 8.188 9.867 1 97.56 152 ASP B C 1
ATOM 3244 O O . ASP B 1 152 ? -7.57 8.57 8.922 1 97.56 152 ASP B O 1
ATOM 3248 N N . ALA B 1 153 ? -9.422 7.5 9.656 1 97.75 153 ALA B N 1
ATOM 3249 C CA . ALA B 1 153 ? -9.922 7.184 8.32 1 97.75 153 ALA B CA 1
ATOM 3250 C C . ALA B 1 153 ? -10.25 8.453 7.539 1 97.75 153 ALA B C 1
ATOM 3252 O O . ALA B 1 153 ? -10.234 8.461 6.305 1 97.75 153 ALA B O 1
ATOM 3253 N N . TYR B 1 154 ? -10.5 9.547 8.242 1 98.12 154 TYR B N 1
ATOM 3254 C CA . TYR B 1 154 ? -10.883 10.805 7.617 1 98.12 154 TYR B CA 1
ATOM 3255 C C . TYR B 1 154 ? -9.672 11.68 7.359 1 98.12 154 TYR B C 1
ATOM 3257 O O . TYR B 1 154 ? -9.797 12.797 6.848 1 98.12 154 TYR B O 1
ATOM 3265 N N . ASP B 1 155 ? -8.523 11.18 7.738 1 97.44 155 ASP B N 1
ATOM 3266 C CA . ASP B 1 155 ? -7.293 11.875 7.379 1 97.44 155 ASP B CA 1
ATOM 3267 C C . ASP B 1 155 ? -7.199 12.086 5.867 1 97.44 155 ASP B C 1
ATOM 3269 O O . ASP B 1 155 ? -7.52 11.18 5.09 1 97.44 155 ASP B O 1
ATOM 3273 N N . PRO B 1 156 ? -6.75 13.289 5.461 1 95.94 156 PRO B N 1
ATOM 3274 C CA . PRO B 1 156 ? -6.633 13.539 4.023 1 95.94 156 PRO B CA 1
ATOM 3275 C C . PRO B 1 156 ? -5.824 12.469 3.297 1 95.94 156 PRO B C 1
ATOM 3277 O O . PRO B 1 156 ? -6.152 12.102 2.166 1 95.94 156 PRO B O 1
ATOM 3280 N N . LYS B 1 157 ? -4.852 11.938 3.945 1 95.25 157 LYS B N 1
ATOM 3281 C CA . LYS B 1 157 ? -4.027 10.898 3.334 1 95.25 157 LYS B CA 1
ATOM 3282 C C . LYS B 1 157 ? -4.828 9.617 3.109 1 95.25 157 LYS B C 1
ATOM 3284 O O . LYS B 1 157 ? -4.656 8.945 2.092 1 95.25 157 LYS B O 1
ATOM 3289 N N . SER B 1 158 ? -5.645 9.266 4.059 1 97.56 158 SER B N 1
ATOM 3290 C CA . SER B 1 158 ? -6.5 8.086 3.928 1 97.56 158 SER B CA 1
ATOM 3291 C C . SER B 1 158 ? -7.52 8.266 2.811 1 97.56 158 SER B C 1
ATOM 3293 O O . SER B 1 158 ? -7.68 7.387 1.96 1 97.56 158 SER B O 1
ATOM 3295 N N . VAL B 1 159 ? -8.148 9.375 2.799 1 97.56 159 VAL B N 1
ATOM 3296 C CA . VAL B 1 159 ? -9.18 9.68 1.816 1 97.56 159 VAL B CA 1
ATOM 3297 C C . VAL B 1 159 ? -8.578 9.695 0.415 1 97.56 159 VAL B C 1
ATOM 3299 O O . VAL B 1 159 ? -9.117 9.094 -0.513 1 97.56 159 VAL B O 1
ATOM 3302 N N . ARG B 1 160 ? -7.445 10.312 0.286 1 95 160 ARG B N 1
ATOM 3303 C CA . ARG B 1 160 ? -6.762 10.375 -1.004 1 95 160 ARG B CA 1
ATOM 3304 C C . ARG B 1 160 ? -6.367 8.984 -1.481 1 95 160 ARG B C 1
ATOM 3306 O O . ARG B 1 160 ? -6.543 8.648 -2.656 1 95 160 ARG B O 1
ATOM 3313 N N . ALA B 1 161 ? -5.895 8.164 -0.594 1 95.88 161 ALA B N 1
ATOM 3314 C CA . ALA B 1 161 ? -5.418 6.824 -0.936 1 95.88 161 ALA B CA 1
ATOM 3315 C C . ALA B 1 161 ? -6.57 5.93 -1.379 1 95.88 161 ALA B C 1
ATOM 3317 O O . ALA B 1 161 ? -6.363 4.945 -2.096 1 95.88 161 ALA B O 1
ATOM 3318 N N . SER B 1 162 ? -7.785 6.258 -1.011 1 97.38 162 SER B N 1
ATOM 3319 C CA . SER B 1 162 ? -8.945 5.457 -1.385 1 97.38 162 SER B CA 1
ATOM 3320 C C . SER B 1 162 ? -9.375 5.746 -2.818 1 97.38 162 SER B C 1
ATOM 3322 O O . SER B 1 162 ? -10.156 4.988 -3.402 1 97.38 162 SER B O 1
ATOM 3324 N N . THR B 1 163 ? -8.969 6.973 -3.344 1 95.44 163 THR B N 1
ATOM 3325 C CA . THR B 1 163 ? -9.281 7.422 -4.695 1 95.44 163 THR B CA 1
ATOM 3326 C C . THR B 1 163 ? -10.797 7.418 -4.922 1 95.44 163 THR B C 1
ATOM 3328 O O . THR B 1 163 ? -11.266 6.953 -5.961 1 95.44 163 THR B O 1
ATOM 3331 N N . GLY B 1 164 ? -11.5 7.801 -3.906 1 97.25 164 GLY B N 1
ATOM 3332 C CA . GLY B 1 164 ? -12.938 7.945 -4.039 1 97.25 164 GLY B CA 1
ATOM 3333 C C . GLY B 1 164 ? -13.711 6.789 -3.436 1 97.25 164 GLY B C 1
ATOM 3334 O O . GLY B 1 164 ? -14.891 6.934 -3.098 1 97.25 164 GLY B O 1
ATOM 3335 N N . SER B 1 165 ? -13.133 5.621 -3.223 1 98.19 165 SER B N 1
ATOM 3336 C CA . SER B 1 165 ? -13.812 4.445 -2.688 1 98.19 165 SER B CA 1
ATOM 3337 C C . SER B 1 165 ? -14.352 4.707 -1.285 1 98.19 165 SER B C 1
ATOM 3339 O O . SER B 1 165 ? -15.312 4.074 -0.857 1 98.19 165 SER B O 1
ATOM 3341 N N . PHE B 1 166 ? -13.766 5.629 -0.595 1 98.31 166 PHE B N 1
ATOM 3342 C CA . PHE B 1 166 ? -14.18 6.02 0.746 1 98.31 166 PHE B CA 1
ATOM 3343 C C . PHE B 1 166 ? -15.641 6.465 0.747 1 98.31 166 PHE B C 1
ATOM 3345 O O . PHE B 1 166 ? -16.359 6.254 1.728 1 98.31 166 PHE B O 1
ATOM 3352 N N . PHE B 1 167 ? -16.062 6.98 -0.313 1 98.31 167 PHE B N 1
ATOM 3353 C CA . PHE B 1 167 ? -17.391 7.574 -0.367 1 98.31 167 PHE B CA 1
ATOM 3354 C C . PHE B 1 167 ? -18.422 6.555 -0.839 1 98.31 167 PHE B C 1
ATOM 3356 O O . PHE B 1 167 ? -19.625 6.766 -0.69 1 98.31 167 PHE B O 1
ATOM 3363 N N . ALA B 1 168 ? -17.969 5.457 -1.387 1 97.75 168 ALA B N 1
ATOM 3364 C CA . ALA B 1 168 ? -18.859 4.43 -1.913 1 97.75 168 ALA B CA 1
ATOM 3365 C C . ALA B 1 168 ? -19 3.266 -0.935 1 97.75 168 ALA B C 1
ATOM 3367 O O . ALA B 1 168 ? -19.953 2.49 -1.008 1 97.75 168 ALA B O 1
ATOM 3368 N N . THR B 1 169 ? -18.062 3.102 -0.06 1 97.75 169 THR B N 1
ATOM 3369 C CA . THR B 1 169 ? -18 2.002 0.897 1 97.75 169 THR B CA 1
ATOM 3370 C C . THR B 1 169 ? -18.078 2.525 2.328 1 97.75 169 THR B C 1
ATOM 3372 O O . THR B 1 169 ? -17.25 3.328 2.75 1 97.75 169 THR B O 1
ATOM 3375 N N . PRO B 1 170 ? -19.047 2.039 3.102 1 98.38 170 PRO B N 1
ATOM 3376 C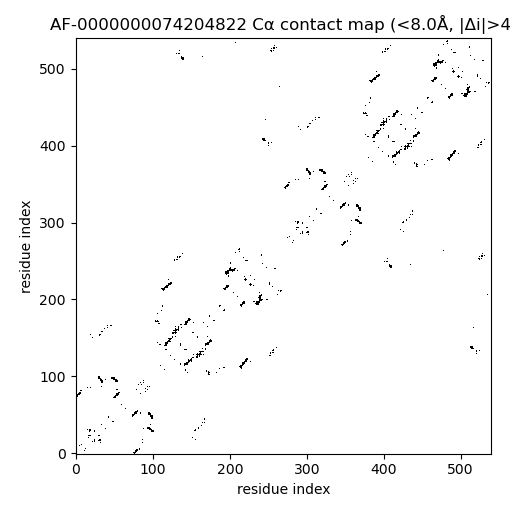 CA . PRO B 1 170 ? -19.109 2.496 4.492 1 98.38 170 PRO B CA 1
ATOM 3377 C C . PRO B 1 170 ? -17.828 2.197 5.27 1 98.38 170 PRO B C 1
ATOM 3379 O O . PRO B 1 170 ? -17.344 1.06 5.262 1 98.38 170 PRO B O 1
ATOM 3382 N N . VAL B 1 171 ? -17.281 3.197 5.879 1 98.62 171 VAL B N 1
ATOM 3383 C CA . VAL B 1 171 ? -16.156 3.084 6.805 1 98.62 171 VAL B CA 1
ATOM 3384 C C . VAL B 1 171 ? -16.578 3.557 8.195 1 98.62 171 VAL B C 1
ATOM 3386 O O . VAL B 1 171 ? -16.969 4.711 8.367 1 98.62 171 VAL B O 1
ATOM 3389 N N . VAL B 1 172 ? -16.484 2.662 9.148 1 98.25 172 VAL B N 1
ATOM 3390 C CA . VAL B 1 172 ? -17 2.961 10.484 1 98.25 172 VAL B CA 1
ATOM 3391 C C . VAL B 1 172 ? -15.906 2.676 11.523 1 98.25 172 VAL B C 1
ATOM 3393 O O . VAL B 1 172 ? -15.156 1.704 11.398 1 98.25 172 VAL B O 1
ATOM 3396 N N . ARG B 1 173 ? -15.859 3.537 12.5 1 97.38 173 ARG B N 1
ATOM 3397 C CA . ARG B 1 173 ? -14.93 3.33 13.602 1 97.38 173 ARG B CA 1
ATOM 3398 C C . ARG B 1 173 ? -15.633 2.678 14.789 1 97.38 173 ARG B C 1
ATOM 3400 O O . ARG B 1 173 ? -16.766 3.025 15.117 1 97.38 173 ARG B O 1
ATOM 3407 N N . SER B 1 174 ? -14.969 1.716 15.336 1 97.12 174 SER B N 1
ATOM 3408 C CA . SER B 1 174 ? -15.43 1.068 16.562 1 97.12 174 SER B CA 1
ATOM 3409 C C . SER B 1 174 ? -14.344 1.085 17.641 1 97.12 174 SER B C 1
ATOM 3411 O O . SER B 1 174 ? -13.172 0.875 17.344 1 97.12 174 SER B O 1
ATOM 3413 N N . PRO B 1 175 ? -14.727 1.33 18.875 1 92.5 175 PRO B N 1
ATOM 3414 C CA . PRO B 1 175 ? -13.711 1.5 19.922 1 92.5 175 PRO B CA 1
ATOM 3415 C C . PRO B 1 175 ? -12.969 0.204 20.234 1 92.5 175 PRO B C 1
ATOM 3417 O O . PRO B 1 175 ? -11.82 0.241 20.688 1 92.5 175 PRO B O 1
ATOM 3420 N N . SER B 1 176 ? -13.719 -0.991 20.047 1 90.81 176 SER B N 1
ATOM 3421 C CA . SER B 1 176 ? -13.055 -2.191 20.531 1 90.81 176 SER B CA 1
ATOM 3422 C C . SER B 1 176 ? -13.523 -3.432 19.781 1 90.81 176 SER B C 1
ATOM 3424 O O . SER B 1 176 ? -14.547 -3.395 19.094 1 90.81 176 SER B O 1
ATOM 3426 N N . THR B 1 177 ? -12.719 -4.523 20.094 1 92.75 177 THR B N 1
ATOM 3427 C CA . THR B 1 177 ? -13.055 -5.852 19.594 1 92.75 177 THR B CA 1
ATOM 3428 C C . THR B 1 177 ? -14.422 -6.289 20.109 1 92.75 177 THR B C 1
ATOM 3430 O O . THR B 1 177 ? -15.219 -6.863 19.359 1 92.75 177 THR B O 1
ATOM 3433 N N . ALA B 1 178 ? -14.719 -5.93 21.312 1 95.56 178 ALA B N 1
ATOM 3434 C CA . ALA B 1 178 ? -15.945 -6.379 21.969 1 95.56 178 ALA B CA 1
ATOM 3435 C C . ALA B 1 178 ? -17.172 -5.836 21.25 1 95.56 178 ALA B C 1
ATOM 3437 O O . ALA B 1 178 ? -18.141 -6.566 21.016 1 95.56 178 ALA B O 1
ATOM 3438 N N . GLU B 1 179 ? -17.141 -4.586 20.906 1 96.94 179 GLU B N 1
ATOM 3439 C CA . GLU B 1 179 ? -18.266 -3.957 20.234 1 96.94 179 GLU B CA 1
ATOM 3440 C C . GLU B 1 179 ? -18.516 -4.59 18.859 1 96.94 179 GLU B C 1
ATOM 3442 O O . GLU B 1 179 ? -19.672 -4.824 18.484 1 96.94 179 GLU B O 1
ATOM 3447 N N . VAL B 1 180 ? -17.484 -4.887 18.141 1 98.25 180 VAL B N 1
ATOM 3448 C CA . VAL B 1 180 ? -17.625 -5.512 16.828 1 98.25 180 VAL B CA 1
ATOM 3449 C C . VAL B 1 180 ? -18.188 -6.918 16.984 1 98.25 180 VAL B C 1
ATOM 3451 O O . VAL B 1 180 ? -19.078 -7.328 16.219 1 98.25 180 VAL B O 1
ATOM 3454 N N . MET B 1 181 ? -17.703 -7.629 18 1 98.25 181 MET B N 1
ATOM 3455 C CA . MET B 1 181 ? -18.156 -9 18.203 1 98.25 181 MET B CA 1
ATOM 3456 C C . MET B 1 181 ? -19.609 -9.039 18.672 1 98.25 181 MET B C 1
ATOM 3458 O O . MET B 1 181 ? -20.344 -9.977 18.375 1 98.25 181 MET B O 1
ATOM 3462 N N . GLU B 1 182 ? -20 -8.039 19.438 1 98.06 182 GLU B N 1
ATOM 3463 C CA . GLU B 1 182 ? -21.422 -7.91 19.766 1 98.06 182 GLU B CA 1
ATOM 3464 C C . GLU B 1 182 ? -22.266 -7.75 18.516 1 98.06 182 GLU B C 1
ATOM 3466 O O . GLU B 1 182 ? -23.344 -8.344 18.406 1 98.06 182 GLU B O 1
ATOM 3471 N N . TRP B 1 183 ? -21.828 -6.938 17.641 1 98.19 183 TRP B N 1
ATOM 3472 C CA . TRP B 1 183 ? -22.5 -6.746 16.359 1 98.19 183 TRP B CA 1
ATOM 3473 C C . TRP B 1 183 ? -22.562 -8.055 15.586 1 98.19 183 TRP B C 1
ATOM 3475 O O . TRP B 1 183 ? -23.609 -8.406 15.039 1 98.19 183 TRP B O 1
ATOM 3485 N N . VAL B 1 184 ? -21.484 -8.828 15.516 1 98.56 184 VAL B N 1
ATOM 3486 C CA . VAL B 1 184 ? -21.422 -10.125 14.852 1 98.56 184 VAL B CA 1
ATOM 3487 C C . VAL B 1 184 ? -22.422 -11.078 15.477 1 98.56 184 VAL B C 1
ATOM 3489 O O . VAL B 1 184 ? -23.188 -11.742 14.766 1 98.56 184 VAL B O 1
ATOM 3492 N N . THR B 1 185 ? -22.422 -11.086 16.797 1 98.19 185 THR B N 1
ATOM 3493 C CA . THR B 1 185 ? -23.328 -11.961 17.531 1 98.19 185 THR B CA 1
ATOM 3494 C C . THR B 1 185 ? -24.781 -11.641 17.203 1 98.19 185 THR B C 1
ATOM 3496 O O . THR B 1 185 ? -25.594 -12.547 17 1 98.19 185 THR B O 1
ATOM 3499 N N . ALA B 1 186 ? -25.062 -10.398 17.156 1 98.12 186 ALA B N 1
ATOM 3500 C CA . ALA B 1 186 ? -26.422 -9.969 16.812 1 98.12 186 ALA B CA 1
ATOM 3501 C C . ALA B 1 186 ? -26.812 -10.414 15.414 1 98.12 186 ALA B C 1
ATOM 3503 O O . ALA B 1 186 ? -27.953 -10.828 15.18 1 98.12 186 ALA B O 1
ATOM 3504 N N . ARG B 1 187 ? -25.938 -10.328 14.445 1 98 187 ARG B N 1
ATOM 3505 C CA . ARG B 1 187 ? -26.203 -10.766 13.078 1 98 187 ARG B CA 1
ATOM 3506 C C . ARG B 1 187 ? -26.406 -12.273 13.016 1 98 187 ARG B C 1
ATOM 3508 O O . ARG B 1 187 ? -27.297 -12.758 12.312 1 98 187 ARG B O 1
ATOM 3515 N N . ARG B 1 188 ? -25.578 -12.969 13.75 1 98.31 188 ARG B N 1
ATOM 3516 C CA . ARG B 1 188 ? -25.734 -14.414 13.82 1 98.31 188 ARG B CA 1
ATOM 3517 C C . ARG B 1 188 ? -27.078 -14.805 14.43 1 98.31 188 ARG B C 1
ATOM 3519 O O . ARG B 1 188 ? -27.766 -15.688 13.914 1 98.31 188 ARG B O 1
ATOM 3526 N N . ALA B 1 189 ? -27.406 -14.125 15.461 1 98.25 189 ALA B N 1
ATOM 3527 C CA . ALA B 1 189 ? -28.672 -14.391 16.125 1 98.25 189 ALA B CA 1
ATOM 3528 C C . ALA B 1 189 ? -29.844 -14.117 15.188 1 98.25 189 ALA B C 1
ATOM 3530 O O . ALA B 1 189 ? -30.891 -14.766 15.289 1 98.25 189 ALA B O 1
ATOM 3531 N N . ALA B 1 190 ? -29.641 -13.227 14.305 1 97.69 190 ALA B N 1
ATOM 3532 C CA . ALA B 1 190 ? -30.672 -12.875 13.336 1 97.69 190 ALA B CA 1
ATOM 3533 C C . ALA B 1 190 ? -30.672 -13.836 12.148 1 97.69 190 ALA B C 1
ATOM 3535 O O . ALA B 1 190 ? -31.438 -13.656 11.195 1 97.69 190 ALA B O 1
ATOM 3536 N N . GLY B 1 191 ? -29.766 -14.789 12.148 1 98 191 GLY B N 1
ATOM 3537 C CA . GLY B 1 191 ? -29.828 -15.859 11.172 1 98 191 GLY B CA 1
ATOM 3538 C C . GLY B 1 191 ? -28.719 -15.789 10.125 1 98 191 GLY B C 1
ATOM 3539 O O . GLY B 1 191 ? -28.719 -16.562 9.164 1 98 191 GLY B O 1
ATOM 3540 N N . LEU B 1 192 ? -27.828 -14.867 10.242 1 98.25 192 LEU B N 1
ATOM 3541 C CA . LEU B 1 192 ? -26.719 -14.75 9.305 1 98.25 192 LEU B CA 1
ATOM 3542 C C . LEU B 1 192 ? -25.516 -15.57 9.773 1 98.25 192 LEU B C 1
ATOM 3544 O O . LEU B 1 192 ? -24.922 -15.258 10.805 1 98.25 192 LEU B O 1
ATOM 3548 N N . PRO B 1 193 ? -25.172 -16.578 9.039 1 98.19 193 PRO B N 1
ATOM 3549 C CA . PRO B 1 193 ? -24.016 -17.391 9.453 1 98.19 193 PRO B CA 1
ATOM 3550 C C . PRO B 1 193 ? -22.688 -16.719 9.156 1 98.19 193 PRO B C 1
ATOM 3552 O O . PRO B 1 193 ? -21.859 -17.266 8.414 1 98.19 193 PRO B O 1
ATOM 3555 N N . LEU B 1 194 ? -22.469 -15.68 9.797 1 98.31 194 LEU B N 1
ATOM 3556 C CA . LEU B 1 194 ? -21.297 -14.844 9.586 1 98.31 194 LEU B CA 1
ATOM 3557 C C . LEU B 1 194 ? -20.047 -15.508 10.172 1 98.31 194 LEU B C 1
ATOM 3559 O O . LEU B 1 194 ? -20.047 -15.922 11.336 1 98.31 194 LEU B O 1
ATOM 3563 N N . VAL B 1 195 ? -19.016 -15.664 9.344 1 98.44 195 VAL B N 1
ATOM 3564 C CA . VAL B 1 195 ? -17.75 -16.234 9.805 1 98.44 195 VAL B CA 1
ATOM 3565 C C . VAL B 1 195 ? -16.703 -15.141 9.953 1 98.44 195 VAL B C 1
ATOM 3567 O O . VAL B 1 195 ? -16.531 -14.305 9.062 1 98.44 195 VAL B O 1
ATOM 3570 N N . VAL B 1 196 ? -16.047 -15.125 11.086 1 98.62 196 VAL B N 1
ATOM 3571 C CA . VAL B 1 196 ? -14.945 -14.203 11.352 1 98.62 196 VAL B CA 1
ATOM 3572 C C . VAL B 1 196 ? -13.625 -14.867 10.992 1 98.62 196 VAL B C 1
ATOM 3574 O O . VAL B 1 196 ? -13.258 -15.898 11.562 1 98.62 196 VAL B O 1
ATOM 3577 N N . VAL B 1 197 ? -12.906 -14.227 10.062 1 98.38 197 VAL B N 1
ATOM 3578 C CA . VAL B 1 197 ? -11.734 -14.859 9.461 1 98.38 197 VAL B CA 1
ATOM 3579 C C . VAL B 1 197 ? -10.477 -14.055 9.797 1 98.38 197 VAL B C 1
ATOM 3581 O O . VAL B 1 197 ? -10.398 -12.859 9.492 1 98.38 197 VAL B O 1
ATOM 3584 N N . ALA B 1 198 ? -9.523 -14.648 10.43 1 97.25 198 ALA B N 1
ATOM 3585 C CA . ALA B 1 198 ? -8.203 -14.07 10.648 1 97.25 198 ALA B CA 1
ATOM 3586 C C . ALA B 1 198 ? -7.195 -14.609 9.633 1 97.25 198 ALA B C 1
ATOM 3588 O O . ALA B 1 198 ? -7.457 -15.602 8.961 1 97.25 198 ALA B O 1
ATOM 3589 N N . THR B 1 199 ? -6.117 -13.883 9.453 1 90.31 199 THR B N 1
ATOM 3590 C CA . THR B 1 199 ? -5.023 -14.375 8.625 1 90.31 199 THR B CA 1
ATOM 3591 C C . THR B 1 199 ? -3.727 -14.453 9.43 1 90.31 199 THR B C 1
ATOM 3593 O O . THR B 1 199 ? -3.469 -13.602 10.281 1 90.31 199 THR B O 1
ATOM 3596 N N . ASP B 1 200 ? -3.045 -15.445 9.156 1 85.19 200 ASP B N 1
ATOM 3597 C CA . ASP B 1 200 ? -1.741 -15.672 9.773 1 85.19 200 ASP B CA 1
ATOM 3598 C C . ASP B 1 200 ? -0.878 -16.594 8.914 1 85.19 200 ASP B C 1
ATOM 3600 O O . ASP B 1 200 ? -1.4 -17.406 8.156 1 85.19 200 ASP B O 1
ATOM 3604 N N . GLU B 1 201 ? 0.425 -16.406 9 1 78.62 201 GLU B N 1
ATOM 3605 C CA . GLU B 1 201 ? 1.332 -17.25 8.234 1 78.62 201 GLU B CA 1
ATOM 3606 C C . GLU B 1 201 ? 1.123 -18.719 8.578 1 78.62 201 GLU B C 1
ATOM 3608 O O . GLU B 1 201 ? 1.311 -19.594 7.727 1 78.62 201 GLU B O 1
ATOM 3613 N N . HIS B 1 202 ? 0.785 -18.969 9.844 1 79.38 202 HIS B N 1
ATOM 3614 C CA . HIS B 1 202 ? 0.614 -20.344 10.312 1 79.38 202 HIS B CA 1
ATOM 3615 C C . HIS B 1 202 ? -0.859 -20.672 10.523 1 79.38 202 HIS B C 1
ATOM 3617 O O . HIS B 1 202 ? -1.204 -21.422 11.438 1 79.38 202 HIS B O 1
ATOM 3623 N N . GLY B 1 203 ? -1.608 -20.172 9.633 1 83.38 203 GLY B N 1
ATOM 3624 C CA . GLY B 1 203 ? -3.045 -20.359 9.758 1 83.38 203 GLY B CA 1
ATOM 3625 C C . GLY B 1 203 ? -3.477 -21.797 9.57 1 83.38 203 GLY B C 1
ATOM 3626 O O . GLY B 1 203 ? -2.686 -22.641 9.133 1 83.38 203 GLY B O 1
ATOM 3627 N N . ASP B 1 204 ? -4.691 -22.125 9.867 1 83.25 204 ASP B N 1
ATOM 3628 C CA . ASP B 1 204 ? -5.32 -23.453 9.898 1 83.25 204 ASP B CA 1
ATOM 3629 C C . ASP B 1 204 ? -5.504 -24 8.484 1 83.25 204 ASP B C 1
ATOM 3631 O O . ASP B 1 204 ? -5.543 -25.219 8.297 1 83.25 204 ASP B O 1
ATOM 3635 N N . ALA B 1 205 ? -5.762 -23.062 7.602 1 89.38 205 ALA B N 1
ATOM 3636 C CA . ALA B 1 205 ? -6.039 -23.438 6.219 1 89.38 205 ALA B CA 1
ATOM 3637 C C . ALA B 1 205 ? -5.52 -22.391 5.246 1 89.38 205 ALA B C 1
ATOM 3639 O O . ALA B 1 205 ? -5.367 -21.219 5.613 1 89.38 205 ALA B O 1
ATOM 3640 N N . ASP B 1 206 ? -5.344 -22.875 4.027 1 94.12 206 ASP B N 1
ATOM 3641 C CA . ASP B 1 206 ? -4.988 -21.938 2.959 1 94.12 206 ASP B CA 1
ATOM 3642 C C . ASP B 1 206 ? -6.195 -21.109 2.539 1 94.12 206 ASP B C 1
ATOM 3644 O O . ASP B 1 206 ? -7.312 -21.625 2.443 1 94.12 206 ASP B O 1
ATOM 3648 N N . VAL B 1 207 ? -5.973 -19.906 2.289 1 96.69 207 VAL B N 1
ATOM 3649 C CA . VAL B 1 207 ? -7.031 -18.969 1.935 1 96.69 207 VAL B CA 1
ATOM 3650 C C . VAL B 1 207 ? -7.797 -19.484 0.719 1 96.69 207 VAL B C 1
ATOM 3652 O O . VAL B 1 207 ? -9.016 -19.328 0.635 1 96.69 207 VAL B O 1
ATOM 3655 N N . SER B 1 208 ? -7.086 -20.141 -0.218 1 95.56 208 SER B N 1
ATOM 3656 C CA . SER B 1 208 ? -7.727 -20.594 -1.448 1 95.56 208 SER B CA 1
ATOM 3657 C C . SER B 1 208 ? -8.539 -21.859 -1.216 1 95.56 208 SER B C 1
ATOM 3659 O O . SER B 1 208 ? -9.383 -22.219 -2.037 1 95.56 208 SER B O 1
ATOM 3661 N N . ALA B 1 209 ? -8.305 -22.531 -0.156 1 95.31 209 ALA B N 1
ATOM 3662 C CA . ALA B 1 209 ? -8.977 -23.797 0.131 1 95.31 209 ALA B CA 1
ATOM 3663 C C . ALA B 1 209 ? -10.18 -23.594 1.037 1 95.31 209 ALA B C 1
ATOM 3665 O O . ALA B 1 209 ? -10.961 -24.516 1.268 1 95.31 209 ALA B O 1
ATOM 3666 N N . TYR B 1 210 ? -10.344 -22.453 1.601 1 96.94 210 TYR B N 1
ATOM 3667 C CA . TYR B 1 210 ? -11.453 -22.141 2.482 1 96.94 210 TYR B CA 1
ATOM 3668 C C . TYR B 1 210 ? -12.609 -21.516 1.702 1 96.94 210 TYR B C 1
ATOM 3670 O O . TYR B 1 210 ? -12.383 -20.734 0.769 1 96.94 210 TYR B O 1
ATOM 3678 N N . ASP B 1 211 ? -13.859 -21.812 2.088 1 97.75 211 ASP B N 1
ATOM 3679 C CA . ASP B 1 211 ? -15.039 -21.297 1.401 1 97.75 211 ASP B CA 1
ATOM 3680 C C . ASP B 1 211 ? -15.297 -19.844 1.794 1 97.75 211 ASP B C 1
ATOM 3682 O O . ASP B 1 211 ? -15.922 -19.578 2.824 1 97.75 211 ASP B O 1
ATOM 3686 N N . LEU B 1 212 ? -14.961 -18.938 0.886 1 98.12 212 LEU B N 1
ATOM 3687 C CA . LEU B 1 212 ? -15.133 -17.5 1.151 1 98.12 212 LEU B CA 1
ATOM 3688 C C . LEU B 1 212 ? -16.406 -16.984 0.48 1 98.12 212 LEU B C 1
ATOM 3690 O O . LEU B 1 212 ? -16.609 -15.766 0.409 1 98.12 212 LEU B O 1
ATOM 3694 N N . THR B 1 213 ? -17.219 -17.859 -0.001 1 98 213 THR B N 1
ATOM 3695 C CA . THR B 1 213 ? -18.469 -17.438 -0.601 1 98 213 THR B CA 1
ATOM 3696 C C . THR B 1 213 ? -19.547 -17.234 0.471 1 98 213 THR B C 1
ATOM 3698 O O . THR B 1 213 ? -20.594 -16.641 0.205 1 98 213 THR B O 1
ATOM 3701 N N . GLN B 1 214 ? -19.328 -17.75 1.654 1 98.12 214 GLN B N 1
ATOM 3702 C CA . GLN B 1 214 ? -20.203 -17.469 2.791 1 98.12 214 GLN B CA 1
ATOM 3703 C C . GLN B 1 214 ? -20.031 -16.047 3.297 1 98.12 214 GLN B C 1
ATOM 3705 O O . GLN B 1 214 ? -19.125 -15.336 2.865 1 98.12 214 GLN B O 1
ATOM 3710 N N . PRO B 1 215 ? -20.984 -15.586 4.184 1 98.69 215 PRO B N 1
ATOM 3711 C CA . PRO B 1 215 ? -20.766 -14.258 4.754 1 98.69 215 PRO B CA 1
ATOM 3712 C C . PRO B 1 215 ? -19.5 -14.188 5.602 1 98.69 215 PRO B C 1
ATOM 3714 O O . PRO B 1 215 ? -19.328 -14.977 6.539 1 98.69 215 PRO B O 1
ATOM 3717 N N . VAL B 1 216 ? -18.641 -13.211 5.289 1 98.81 216 VAL B N 1
ATOM 3718 C CA . VAL B 1 216 ? -17.312 -13.219 5.871 1 98.81 216 VAL B CA 1
ATOM 3719 C C . VAL B 1 216 ? -16.984 -11.836 6.445 1 98.81 216 VAL B C 1
ATOM 3721 O O . VAL B 1 216 ? -17.281 -10.812 5.812 1 98.81 216 VAL B O 1
ATOM 3724 N N . LEU B 1 217 ? -16.484 -11.805 7.629 1 98.88 217 LEU B N 1
ATOM 3725 C CA . LEU B 1 217 ? -15.797 -10.648 8.203 1 98.88 217 LEU B CA 1
ATOM 3726 C C . LEU B 1 217 ? -14.297 -10.922 8.328 1 98.88 217 LEU B C 1
ATOM 3728 O O . LEU B 1 217 ? -13.883 -11.719 9.172 1 98.88 217 LEU B O 1
ATOM 3732 N N . LEU B 1 218 ? -13.539 -10.273 7.512 1 98.81 218 LEU B N 1
ATOM 3733 C CA . LEU B 1 218 ? -12.094 -10.469 7.457 1 98.81 218 LEU B CA 1
ATOM 3734 C C . LEU B 1 218 ? -11.391 -9.578 8.477 1 98.81 218 LEU B C 1
ATOM 3736 O O . LEU B 1 218 ? -11.617 -8.367 8.508 1 98.81 218 LEU B O 1
ATOM 3740 N N . LEU B 1 219 ? -10.539 -10.164 9.234 1 98.44 219 LEU B N 1
ATOM 3741 C CA . LEU B 1 219 ? -9.734 -9.422 10.195 1 98.44 219 LEU B CA 1
ATOM 3742 C C . LEU B 1 219 ? -8.352 -9.109 9.633 1 98.44 219 LEU B C 1
ATOM 3744 O O . LEU B 1 219 ? -7.652 -10.008 9.172 1 98.44 219 LEU B O 1
ATOM 3748 N N . VAL B 1 220 ? -7.992 -7.891 9.641 1 96.94 220 VAL B N 1
ATOM 3749 C CA . VAL B 1 220 ? -6.656 -7.414 9.297 1 96.94 220 VAL B CA 1
ATOM 3750 C C . VAL B 1 220 ? -6.004 -6.781 10.531 1 96.94 220 VAL B C 1
ATOM 3752 O O . VAL B 1 220 ? -6.594 -5.906 11.164 1 96.94 220 VAL B O 1
ATOM 3755 N N . GLY B 1 221 ? -4.852 -7.164 10.883 1 96.06 221 GLY B N 1
ATOM 3756 C CA . GLY B 1 221 ? -4.215 -6.711 12.102 1 96.06 221 GLY B CA 1
ATOM 3757 C C . GLY B 1 221 ? -3.348 -5.48 11.906 1 96.06 221 GLY B C 1
ATOM 3758 O O . GLY B 1 221 ? -3.184 -5.008 10.781 1 96.06 221 GLY B O 1
ATOM 3759 N N . ASN B 1 222 ? -2.809 -5.039 13.031 1 96.12 222 ASN B N 1
ATOM 3760 C CA . ASN B 1 222 ? -1.851 -3.938 13.047 1 96.12 222 ASN B CA 1
ATOM 3761 C C . ASN B 1 222 ? -0.65 -4.227 12.148 1 96.12 222 ASN B C 1
ATOM 3763 O O . ASN B 1 222 ? -0.143 -5.348 12.125 1 96.12 222 ASN B O 1
ATOM 3767 N N . GLU B 1 223 ? -0.105 -3.186 11.477 1 94.31 223 GLU B N 1
ATOM 3768 C CA . GLU B 1 223 ? 0.95 -3.322 10.477 1 94.31 223 GLU B CA 1
ATOM 3769 C C . GLU B 1 223 ? 2.234 -3.863 11.102 1 94.31 223 GLU B C 1
ATOM 3771 O O . GLU B 1 223 ? 3.02 -4.535 10.43 1 94.31 223 GLU B O 1
ATOM 3776 N N . THR B 1 224 ? 2.412 -3.578 12.391 1 90.62 224 THR B N 1
ATOM 3777 C CA . THR B 1 224 ? 3.645 -3.975 13.062 1 90.62 224 THR B CA 1
ATOM 3778 C C . THR B 1 224 ? 3.41 -5.199 13.945 1 90.62 224 THR B C 1
ATOM 3780 O O . THR B 1 224 ? 4.156 -6.18 13.867 1 90.62 224 THR B O 1
ATOM 3783 N N . THR B 1 225 ? 2.271 -5.242 14.672 1 92.81 225 THR B N 1
ATOM 3784 C CA . THR B 1 225 ? 2.115 -6.227 15.734 1 92.81 225 THR B CA 1
ATOM 3785 C C . THR B 1 225 ? 1.117 -7.309 15.328 1 92.81 225 THR B C 1
ATOM 3787 O O . THR B 1 225 ? 1.005 -8.336 15.992 1 92.81 225 THR B O 1
ATOM 3790 N N . GLY B 1 226 ? 0.405 -7.109 14.195 1 94.06 226 GLY B N 1
ATOM 3791 C CA . GLY B 1 226 ? -0.604 -8.07 13.781 1 94.06 226 GLY B CA 1
ATOM 3792 C C . GLY B 1 226 ? -1.825 -8.078 14.68 1 94.06 226 GLY B C 1
ATOM 3793 O O . GLY B 1 226 ? -2.174 -7.051 15.266 1 94.06 226 GLY B O 1
ATOM 3794 N N . LEU B 1 227 ? -2.523 -9.148 14.68 1 95.62 227 LEU B N 1
ATOM 3795 C CA . LEU B 1 227 ? -3.738 -9.289 15.477 1 95.62 227 LEU B CA 1
ATOM 3796 C C . LEU B 1 227 ? -3.404 -9.625 16.922 1 95.62 227 LEU B C 1
ATOM 3798 O O . LEU B 1 227 ? -2.557 -10.477 17.188 1 95.62 227 LEU B O 1
ATOM 3802 N N . PRO B 1 228 ? -4.035 -8.992 17.844 1 95.12 228 PRO B N 1
ATOM 3803 C CA . PRO B 1 228 ? -3.875 -9.406 19.234 1 95.12 228 PRO B CA 1
ATOM 3804 C C . PRO B 1 228 ? -4.594 -10.711 19.547 1 95.12 228 PRO B C 1
ATOM 3806 O O . PRO B 1 228 ? -5.391 -11.195 18.734 1 95.12 228 PRO B O 1
ATOM 3809 N N . GLN B 1 229 ? -4.344 -11.234 20.656 1 95.06 229 GLN B N 1
ATOM 3810 C CA . GLN B 1 229 ? -4.906 -12.516 21.062 1 95.06 229 GLN B CA 1
ATOM 3811 C C . GLN B 1 229 ? -6.43 -12.453 21.141 1 95.06 229 GLN B C 1
ATOM 3813 O O . GLN B 1 229 ? -7.113 -13.43 20.844 1 95.06 229 GLN B O 1
ATOM 3818 N N . SER B 1 230 ? -6.98 -11.375 21.562 1 95.62 230 SER B N 1
ATOM 3819 C CA . SER B 1 230 ? -8.43 -11.219 21.656 1 95.62 230 SER B CA 1
ATOM 3820 C C . SER B 1 230 ? -9.109 -11.508 20.328 1 95.62 230 SER B C 1
ATOM 3822 O O . SER B 1 230 ? -10.133 -12.195 20.281 1 95.62 230 SER B O 1
ATOM 3824 N N . TRP B 1 231 ? -8.562 -11.023 19.25 1 96.25 231 TRP B N 1
ATOM 3825 C CA . TRP B 1 231 ? -9.125 -11.281 17.922 1 96.25 231 TRP B CA 1
ATOM 3826 C C . TRP B 1 231 ? -8.891 -12.727 17.516 1 96.25 231 TRP B C 1
ATOM 3828 O O . TRP B 1 231 ? -9.75 -13.336 16.859 1 96.25 231 TRP B O 1
ATOM 3838 N N . ARG B 1 232 ? -7.742 -13.227 17.797 1 94.38 232 ARG B N 1
ATOM 3839 C CA . ARG B 1 232 ? -7.449 -14.617 17.453 1 94.38 232 ARG B CA 1
ATOM 3840 C C . ARG B 1 232 ? -8.438 -15.562 18.125 1 94.38 232 ARG B C 1
ATOM 3842 O O . ARG B 1 232 ? -8.867 -16.562 17.531 1 94.38 232 ARG B O 1
ATOM 3849 N N . ASP B 1 233 ? -8.781 -15.211 19.359 1 95.5 233 ASP B N 1
ATOM 3850 C CA . ASP B 1 233 ? -9.75 -16 20.109 1 95.5 233 ASP B CA 1
ATOM 3851 C C . ASP B 1 233 ? -11.156 -15.852 19.516 1 95.5 233 ASP B C 1
ATOM 3853 O O . ASP B 1 233 ? -11.961 -16.781 19.578 1 95.5 233 ASP B O 1
ATOM 3857 N N . ALA B 1 234 ? -11.453 -14.711 18.984 1 96.56 234 ALA B N 1
ATOM 3858 C CA . ALA B 1 234 ? -12.789 -14.406 18.484 1 96.56 234 ALA B CA 1
ATOM 3859 C C . ALA B 1 234 ? -12.977 -14.969 17.078 1 96.56 234 ALA B C 1
ATOM 3861 O O . ALA B 1 234 ? -14.109 -15.164 16.625 1 96.56 234 ALA B O 1
ATOM 3862 N N . ALA B 1 235 ? -11.906 -15.203 16.391 1 97.31 235 ALA B N 1
ATOM 3863 C CA . ALA B 1 235 ? -11.969 -15.68 15.016 1 97.31 235 ALA B CA 1
ATOM 3864 C C . ALA B 1 235 ? -12.523 -17.094 14.945 1 97.31 235 ALA B C 1
ATOM 3866 O O . ALA B 1 235 ? -12.234 -17.922 15.812 1 97.31 235 ALA B O 1
ATOM 3867 N N . ASP B 1 236 ? -13.289 -17.344 13.945 1 97.56 236 ASP B N 1
ATOM 3868 C CA . ASP B 1 236 ? -13.805 -18.688 13.711 1 97.56 236 ASP B CA 1
ATOM 3869 C C . ASP B 1 236 ? -12.773 -19.562 13.008 1 97.56 236 ASP B C 1
ATOM 3871 O O . ASP B 1 236 ? -12.773 -20.781 13.164 1 97.56 236 ASP B O 1
ATOM 3875 N N . VAL B 1 237 ? -11.938 -18.953 12.203 1 97.12 237 VAL B N 1
ATOM 3876 C CA . VAL B 1 237 ? -10.898 -19.641 11.461 1 97.12 237 VAL B CA 1
ATOM 3877 C C . VAL B 1 237 ? -9.711 -18.703 11.219 1 97.12 237 VAL B C 1
ATOM 3879 O O . VAL B 1 237 ? -9.883 -17.484 11.133 1 97.12 237 VAL B O 1
ATOM 3882 N N . THR B 1 238 ? -8.539 -19.25 11.203 1 96.81 238 THR B N 1
ATOM 3883 C CA . THR B 1 238 ? -7.328 -18.531 10.805 1 96.81 238 THR B CA 1
ATOM 3884 C C . THR B 1 238 ? -6.77 -19.109 9.5 1 96.81 238 THR B C 1
ATOM 3886 O O . THR B 1 238 ? -6.457 -20.297 9.43 1 96.81 238 THR B O 1
ATOM 3889 N N . LEU B 1 239 ? -6.695 -18.203 8.547 1 96.19 239 LEU B N 1
ATOM 3890 C CA . LEU B 1 239 ? -6.246 -18.641 7.227 1 96.19 239 LEU B CA 1
ATOM 3891 C C . LEU B 1 239 ? -4.816 -18.188 6.961 1 96.19 239 LEU B C 1
ATOM 3893 O O . LEU B 1 239 ? -4.34 -17.234 7.57 1 96.19 239 LEU B O 1
ATOM 3897 N N . SER B 1 240 ? -4.199 -18.906 6.078 1 94.81 240 SER B N 1
ATOM 3898 C CA . SER B 1 240 ? -2.854 -18.516 5.648 1 94.81 240 SER B CA 1
ATOM 3899 C C . SER B 1 240 ? -2.816 -18.219 4.156 1 94.81 240 SER B C 1
ATOM 3901 O O . SER B 1 240 ? -3.516 -18.844 3.367 1 94.81 240 SER B O 1
ATOM 3903 N N . ILE B 1 241 ? -2.143 -17.203 3.82 1 95.38 241 ILE B N 1
ATOM 3904 C CA . ILE B 1 241 ? -1.777 -16.938 2.434 1 95.38 241 ILE B CA 1
ATOM 3905 C C . ILE B 1 241 ? -0.494 -17.688 2.084 1 95.38 241 ILE B C 1
ATOM 3907 O O . ILE B 1 241 ? 0.515 -17.562 2.781 1 95.38 241 ILE B O 1
ATOM 3911 N N . PRO B 1 242 ? -0.54 -18.469 1.141 1 91.5 242 PRO B N 1
ATOM 3912 C CA . PRO B 1 242 ? 0.663 -19.25 0.834 1 91.5 242 PRO B CA 1
ATOM 3913 C C . PRO B 1 242 ? 1.836 -18.375 0.398 1 91.5 242 PRO B C 1
ATOM 3915 O O . PRO B 1 242 ? 1.784 -17.75 -0.665 1 91.5 242 PRO B O 1
ATOM 3918 N N . MET B 1 243 ? 2.842 -18.344 1.146 1 92.5 243 MET B N 1
ATOM 3919 C CA . MET B 1 243 ? 4.02 -17.516 0.868 1 92.5 243 MET B CA 1
ATOM 3920 C C . MET B 1 243 ? 5.273 -18.391 0.788 1 92.5 243 MET B C 1
ATOM 3922 O O . MET B 1 243 ? 5.258 -19.547 1.193 1 92.5 243 MET B O 1
ATOM 3926 N N . THR B 1 244 ? 6.199 -17.859 0.208 1 91.38 244 THR B N 1
ATOM 3927 C CA . THR B 1 244 ? 7.539 -18.438 0.127 1 91.38 244 THR B CA 1
ATOM 3928 C C . THR B 1 244 ? 8.602 -17.359 0.273 1 91.38 244 THR B C 1
ATOM 3930 O O . THR B 1 244 ? 8.336 -16.281 0.816 1 91.38 244 THR B O 1
ATOM 3933 N N . GLY B 1 245 ? 9.758 -17.672 -0.109 1 85.94 245 GLY B N 1
ATOM 3934 C CA . GLY B 1 245 ? 10.836 -16.703 -0.01 1 85.94 245 GLY B CA 1
ATOM 3935 C C . GLY B 1 245 ? 11.234 -16.391 1.422 1 85.94 245 GLY B C 1
ATOM 3936 O O . GLY B 1 245 ? 11.156 -17.25 2.295 1 85.94 245 GLY B O 1
ATOM 3937 N N . SER B 1 246 ? 11.727 -15.125 1.578 1 87.56 246 SER B N 1
ATOM 3938 C CA . SER B 1 246 ? 12.219 -14.711 2.889 1 87.56 246 SER B CA 1
ATOM 3939 C C . SER B 1 246 ? 11.188 -13.859 3.625 1 87.56 246 SER B C 1
ATOM 3941 O O . SER B 1 246 ? 11.352 -13.578 4.812 1 87.56 246 SER B O 1
ATOM 3943 N N . ALA B 1 247 ? 10.188 -13.5 2.846 1 84.81 247 ALA B N 1
ATOM 3944 C CA . ALA B 1 247 ? 9.164 -12.664 3.475 1 84.81 247 ALA B CA 1
ATOM 3945 C C . ALA B 1 247 ? 8.352 -13.461 4.492 1 84.81 247 ALA B C 1
ATOM 3947 O O . ALA B 1 247 ? 7.941 -14.586 4.223 1 84.81 247 ALA B O 1
ATOM 3948 N N . SER B 1 248 ? 8.219 -12.891 5.672 1 81.88 248 SER B N 1
ATOM 3949 C CA . SER B 1 248 ? 7.434 -13.562 6.703 1 81.88 248 SER B CA 1
ATOM 3950 C C . SER B 1 248 ? 6 -13.039 6.73 1 81.88 248 SER B C 1
ATOM 3952 O O . SER B 1 248 ? 5.129 -13.633 7.375 1 81.88 248 SER B O 1
ATOM 3954 N N . SER B 1 249 ? 5.797 -11.953 6.105 1 90.81 249 SER B N 1
ATOM 3955 C CA . SER B 1 249 ? 4.461 -11.375 6.047 1 90.81 249 SER B CA 1
ATOM 3956 C C . SER B 1 249 ? 4.332 -10.391 4.887 1 90.81 249 SER B C 1
ATOM 3958 O O . SER B 1 249 ? 5.336 -10.008 4.277 1 90.81 249 SER B O 1
ATOM 3960 N N . LEU B 1 250 ? 3.125 -10.062 4.602 1 95.75 250 LEU B N 1
ATOM 3961 C CA . LEU B 1 250 ? 2.809 -9.055 3.596 1 95.75 250 LEU B CA 1
ATOM 3962 C C . LEU B 1 250 ? 2.455 -7.723 4.25 1 95.75 250 LEU B C 1
ATOM 3964 O O . LEU B 1 250 ? 2.199 -7.668 5.457 1 95.75 250 LEU B O 1
ATOM 3968 N N . ASN B 1 251 ? 2.596 -6.629 3.469 1 96.12 251 ASN B N 1
ATOM 3969 C CA . ASN B 1 251 ? 1.947 -5.383 3.871 1 96.12 251 ASN B CA 1
ATOM 3970 C C . ASN B 1 251 ? 0.473 -5.602 4.199 1 96.12 251 ASN B C 1
ATOM 3972 O O . ASN B 1 251 ? -0.221 -6.34 3.5 1 96.12 251 ASN B O 1
ATOM 3976 N N . ALA B 1 252 ? 0.01 -4.969 5.23 1 96.5 252 ALA B N 1
ATOM 3977 C CA . ALA B 1 252 ? -1.339 -5.219 5.73 1 96.5 252 ALA B CA 1
ATOM 3978 C C . ALA B 1 252 ? -2.379 -5.016 4.633 1 96.5 252 ALA B C 1
ATOM 3980 O O . ALA B 1 252 ? -3.307 -5.816 4.492 1 96.5 252 ALA B O 1
ATOM 3981 N N . ALA B 1 253 ? -2.234 -3.908 3.863 1 98.06 253 ALA B N 1
ATOM 3982 C CA . ALA B 1 253 ? -3.189 -3.643 2.789 1 98.06 253 ALA B CA 1
ATOM 3983 C C . ALA B 1 253 ? -3.08 -4.691 1.688 1 98.06 253 ALA B C 1
ATOM 3985 O O . ALA B 1 253 ? -4.086 -5.078 1.089 1 98.06 253 ALA B O 1
ATOM 3986 N N . ASN B 1 254 ? -1.846 -5.156 1.396 1 98.12 254 ASN B N 1
ATOM 3987 C CA . ASN B 1 254 ? -1.646 -6.215 0.411 1 98.12 254 ASN B CA 1
ATOM 3988 C C . ASN B 1 254 ? -2.271 -7.531 0.865 1 98.12 254 ASN B C 1
ATOM 3990 O O . ASN B 1 254 ? -2.898 -8.234 0.069 1 98.12 254 ASN B O 1
ATOM 3994 N N . ALA B 1 255 ? -2.107 -7.883 2.146 1 97.56 255 ALA B N 1
ATOM 3995 C CA . ALA B 1 255 ? -2.695 -9.102 2.688 1 97.56 255 ALA B CA 1
ATOM 3996 C C . ALA B 1 255 ? -4.219 -9.07 2.592 1 97.56 255 ALA B C 1
ATOM 3998 O O . ALA B 1 255 ? -4.84 -10.031 2.141 1 97.56 255 ALA B O 1
ATOM 3999 N N . ALA B 1 256 ? -4.793 -7.938 3.023 1 98.31 256 ALA B N 1
ATOM 4000 C CA . ALA B 1 256 ? -6.242 -7.77 2.914 1 98.31 256 ALA B CA 1
ATOM 4001 C C . ALA B 1 256 ? -6.703 -7.922 1.469 1 98.31 256 ALA B C 1
ATOM 4003 O O . ALA B 1 256 ? -7.703 -8.586 1.198 1 98.31 256 ALA B O 1
ATOM 4004 N N . THR B 1 257 ? -5.973 -7.32 0.547 1 98.56 257 THR B N 1
ATOM 4005 C CA . THR B 1 257 ? -6.312 -7.324 -0.871 1 98.56 257 THR B CA 1
ATOM 4006 C C . THR B 1 257 ? -6.32 -8.75 -1.422 1 98.56 257 THR B C 1
ATOM 4008 O O . THR B 1 257 ? -7.207 -9.117 -2.195 1 98.56 257 THR B O 1
ATOM 4011 N N . VAL B 1 258 ? -5.379 -9.586 -0.997 1 98.44 258 VAL B N 1
ATOM 4012 C CA . VAL B 1 258 ? -5.285 -10.969 -1.454 1 98.44 258 VAL B CA 1
ATOM 4013 C C . VAL B 1 258 ? -6.539 -11.734 -1.041 1 98.44 258 VAL B C 1
ATOM 4015 O O . VAL B 1 258 ? -7.145 -12.438 -1.858 1 98.44 258 VAL B O 1
ATOM 4018 N N . VAL B 1 259 ? -6.934 -11.594 0.196 1 98.56 259 VAL B N 1
ATOM 4019 C CA . VAL B 1 259 ? -8.078 -12.352 0.698 1 98.56 259 VAL B CA 1
ATOM 4020 C C . VAL B 1 259 ? -9.359 -11.852 0.039 1 98.56 259 VAL B C 1
ATOM 4022 O O . VAL B 1 259 ? -10.219 -12.648 -0.337 1 98.56 259 VAL B O 1
ATOM 4025 N N . LEU B 1 260 ? -9.477 -10.562 -0.145 1 98.62 260 LEU B N 1
ATOM 4026 C CA . LEU B 1 260 ? -10.633 -9.977 -0.817 1 98.62 260 LEU B CA 1
ATOM 4027 C C . LEU B 1 260 ? -10.711 -10.453 -2.266 1 98.62 260 LEU B C 1
ATOM 4029 O O . LEU B 1 260 ? -11.797 -10.773 -2.758 1 98.62 260 LEU B O 1
ATOM 4033 N N . TYR B 1 261 ? -9.57 -10.5 -2.924 1 98.5 261 TYR B N 1
ATOM 4034 C CA . TYR B 1 261 ? -9.5 -11.008 -4.289 1 98.5 261 TYR B CA 1
ATOM 4035 C C . TYR B 1 261 ? -9.969 -12.461 -4.348 1 98.5 261 TYR B C 1
ATOM 4037 O O . TYR B 1 261 ? -10.773 -12.828 -5.207 1 98.5 261 TYR B O 1
ATOM 4045 N N . GLU B 1 262 ? -9.422 -13.25 -3.418 1 98.38 262 GLU B N 1
ATOM 4046 C CA . GLU B 1 262 ? -9.781 -14.664 -3.393 1 98.38 262 GLU B CA 1
ATOM 4047 C C . GLU B 1 262 ? -11.281 -14.844 -3.154 1 98.38 262 GLU B C 1
ATOM 4049 O O . GLU B 1 262 ? -11.914 -15.695 -3.783 1 98.38 262 GLU B O 1
ATOM 4054 N N . ALA B 1 263 ? -11.836 -14.062 -2.238 1 98.31 263 ALA B N 1
ATOM 4055 C CA . ALA B 1 263 ? -13.273 -14.109 -2 1 98.31 263 ALA B CA 1
ATOM 4056 C C . ALA B 1 263 ? -14.055 -13.789 -3.275 1 98.31 263 ALA B C 1
ATOM 4058 O O . ALA B 1 263 ? -15.008 -14.5 -3.619 1 98.31 263 ALA B O 1
ATOM 4059 N N . ARG B 1 264 ? -13.633 -12.75 -3.973 1 97.31 264 ARG B N 1
ATOM 4060 C CA . ARG B 1 264 ? -14.297 -12.359 -5.211 1 97.31 264 ARG B CA 1
ATOM 4061 C C . ARG B 1 264 ? -14.172 -13.445 -6.27 1 97.31 264 ARG B C 1
ATOM 4063 O O . ARG B 1 264 ? -15.156 -13.789 -6.938 1 97.31 264 ARG B O 1
ATOM 4070 N N . ARG B 1 265 ? -13 -13.945 -6.422 1 96.88 265 ARG B N 1
ATOM 4071 C CA . ARG B 1 265 ? -12.75 -15.008 -7.395 1 96.88 265 ARG B CA 1
ATOM 4072 C C . ARG B 1 265 ? -13.664 -16.203 -7.152 1 96.88 265 ARG B C 1
ATOM 4074 O O . ARG B 1 265 ? -14.273 -16.719 -8.086 1 96.88 265 ARG B O 1
ATOM 4081 N N . GLN B 1 266 ? -13.781 -16.594 -5.891 1 97.5 266 GLN B N 1
ATOM 4082 C CA . GLN B 1 266 ? -14.633 -17.734 -5.539 1 97.5 266 GLN B CA 1
ATOM 4083 C C . GLN B 1 266 ? -16.109 -17.422 -5.801 1 97.5 266 GLN B C 1
ATOM 4085 O O . GLN B 1 266 ? -16.844 -18.281 -6.289 1 97.5 266 GLN B O 1
ATOM 4090 N N . ARG B 1 267 ? -16.516 -16.25 -5.535 1 96.75 267 ARG B N 1
ATOM 4091 C CA . ARG B 1 267 ? -17.922 -15.852 -5.672 1 96.75 267 ARG B CA 1
ATOM 4092 C C . ARG B 1 267 ? -18.312 -15.758 -7.141 1 96.75 267 ARG B C 1
ATOM 4094 O O . ARG B 1 267 ? -19.484 -15.977 -7.484 1 96.75 267 ARG B O 1
ATOM 4101 N N . LEU B 1 268 ? -17.359 -15.445 -7.996 1 94.56 268 LEU B N 1
ATOM 4102 C CA . LEU B 1 268 ? -17.609 -15.375 -9.43 1 94.56 268 LEU B CA 1
ATOM 4103 C C . LEU B 1 268 ? -17.656 -16.766 -10.047 1 94.56 268 LEU B C 1
ATOM 4105 O O . LEU B 1 268 ? -18.312 -16.969 -11.07 1 94.56 268 LEU B O 1
ATOM 4109 N N . ALA B 1 269 ? -16.922 -17.703 -9.461 1 90.12 269 ALA B N 1
ATOM 4110 C CA . ALA B 1 269 ? -16.875 -19.062 -9.969 1 90.12 269 ALA B CA 1
ATOM 4111 C C . ALA B 1 269 ? -18.141 -19.828 -9.578 1 90.12 269 ALA B C 1
ATOM 4113 O O . ALA B 1 269 ? -18.469 -20.859 -10.188 1 90.12 269 ALA B O 1
ATOM 4114 N N . LYS B 1 270 ? -18.875 -19.344 -8.609 1 79.25 270 LYS B N 1
ATOM 4115 C CA . LYS B 1 270 ? -20.125 -19.984 -8.195 1 79.25 270 LYS B CA 1
ATOM 4116 C C . LYS B 1 270 ? -21.297 -19.484 -9.016 1 79.25 270 LYS B C 1
ATOM 4118 O O . LYS B 1 270 ? -22.25 -20.219 -9.273 1 79.25 270 LYS B O 1
#

Solvent-accessible surface area (backbone atoms only — not comparable to full-atom values): 28123 Å² total; per-residue (Å²): 131,64,48,76,39,80,61,92,43,71,66,50,52,56,56,45,35,36,67,76,29,68,69,60,13,59,73,70,39,35,31,57,46,60,51,71,59,31,49,50,33,28,54,74,59,64,51,53,66,57,30,41,38,30,42,64,81,58,88,70,54,69,67,57,51,51,55,50,65,73,41,74,87,38,48,37,32,32,24,34,60,69,60,48,15,61,70,62,74,36,82,80,62,58,54,36,32,33,31,51,61,74,77,65,43,74,79,69,40,67,77,57,74,74,21,30,34,37,35,37,36,37,35,71,50,31,48,44,52,10,40,36,39,20,38,34,20,18,40,54,32,41,25,39,35,39,23,47,90,37,44,52,71,70,35,51,56,6,43,57,47,14,65,21,18,58,46,77,26,45,71,27,58,39,76,38,72,64,61,53,49,50,52,50,50,53,43,38,73,73,68,42,79,64,42,34,36,34,69,35,81,82,30,82,38,46,55,88,77,47,84,52,56,48,20,36,37,36,48,36,37,18,77,85,77,40,64,54,68,71,54,62,69,65,32,74,44,38,23,11,69,87,63,34,71,82,36,81,66,66,57,51,38,42,48,50,38,44,54,41,48,50,26,37,54,51,47,69,74,99,131,64,47,77,40,80,61,93,42,70,67,50,52,55,57,46,34,36,68,76,30,69,68,59,12,60,73,69,39,36,31,57,46,60,51,71,57,32,50,51,34,27,55,74,59,65,52,51,66,56,30,39,39,30,42,64,84,57,88,72,54,68,68,56,51,50,53,50,66,74,40,72,86,38,48,37,33,34,23,34,60,70,60,49,17,62,71,62,74,37,83,81,63,59,54,37,33,33,33,50,62,76,76,65,44,75,78,68,39,67,77,56,76,72,22,31,33,36,33,37,37,36,36,70,50,30,48,44,51,9,39,37,40,20,40,33,20,19,40,53,32,42,26,38,34,39,23,47,88,38,45,51,71,71,34,51,58,5,43,55,48,12,66,21,18,58,45,76,28,44,69,27,58,38,75,36,71,64,61,53,50,50,52,51,49,52,43,39,73,73,68,40,80,65,39,35,35,35,68,36,80,83,30,83,38,48,54,88,77,48,83,54,57,48,20,36,37,36,47,37,37,18,78,86,75,39,64,54,67,71,54,63,69,65,30,73,44,38,23,11,69,88,63,35,72,82,35,81,66,64,56,50,37,44,49,49,37,42,55,40,46,52,26,37,54,51,50,71,73,103

pLDDT: mean 95.59, std 4.23, range [69.75, 98.88]

Sequence (540 aa):
MATRISQRNARFQQLQTLVTNRNKRHRAGEFLVQGVRPLTMAVEHGWEVRALLYDGERRLSQWARDLLAAHPHTEHVKMAPDLLAELAEKEDAELLAVIAMRPDDLDRIEAGPDFLGVVFDRPTQPGNIGAVVRSADAFGAHGVITTGHAADAYDPKSVRASTGSFFATPVVRSPSTAEVMEWVTARRAAGLPLVVVATDEHGDADVSAYDLTQPVLLLVGNETTGLPQSWRDAADVTLSIPMTGSASSLNAANAATVVLYEARRQRLAKMATRISQRNARFQQLQTLVTNRNKRHRAGEFLVQGVRPLTMAVEHGWEVRALLYDGERRLSQWARDLLAAHPHTEHVKMAPDLLAELAEKEDAELLAVIAMRPDDLDRIEAGPDFLGVVFDRPTQPGNIGAVVRSADAFGAHGVITTGHAADAYDPKSVRASTGSFFATPVVRSPSTAEVMEWVTARRAAGLPLVVVATDEHGDADVSAYDLTQPVLLLVGNETTGLPQSWRDAADVTLSIPMTGSASSLNAANAATVVLYEARRQRLAK

Nearest PDB structures (foldseek):
  1x7p-assembly1_A  TM=9.610E-01  e=5.994E-37  Streptomyces viridochromogenes
  1x7o-assembly1_B  TM=9.752E-01  e=5.043E-36  Streptomyces viridochromogenes
  1x7p-assembly1_B  TM=9.782E-01  e=1.236E-35  Streptomyces viridochromogenes
  3nk7-assembly1_B  TM=7.977E-01  e=6.153E-18  Streptomyces actuosus
  3gyq-assembly1_B  TM=7.530E-01  e=1.588E-16  Streptomyces cyaneus

Radius of gyration: 24.53 Å; Cα contacts (8 Å, |Δi|>4): 1151; chains: 2; bounding box: 70×64×54 Å

Foldseek 3Di:
DAAEAEDPDPVLVLLLCLAVPPVSVVVVQKHKEFDLQQVVLQVVLPWDWAEKEFAQPDDADPSSVVVCVVCVPHHYYHYHQVSVCSSVVHNDTGMMTMTGHDAQDPVQQDFDFQADEEEEEAEEDLLLLLLLLLLCQVLPHRAYEYEANHDDCRHNNNSVSVSNSPNVHYYHYYHHPVVVLVVVVVVVVVPAPEFEEEEAQPWPEALLPDQLRGHYYYYFYYQPPTDDVVSVVSGPTYHYHDDDDPDRDDGRSVVSSVSSVSSSVNNVVD/DAAEAEDDDPVLVLLLCLAVPPVSVVVVQKHKEFDLQQVVLQVVLPWAWAEKEFAQPDDADPSSVVVCVVCVPHHYYHYHQVSVCSSVVHNDTGMMTMTGHDAQDPVQQDFDFQADEEEEEAEEDLLLLLLLLLLCQVLPHRAYEYEANHDDCRHNNNSVSVSNSPNVHYYHYYHHPVVVLVVVVVVVVVPAPEFEEEEAQPWPEALLPDQLRGHYYYYFYYQPPTDDPVSVVSGPTYHYHDDDDPDRDDGRSVVSSVSSVSSSVNNVVD

Secondary structure (DSSP, 8-state):
--EEE-S--HHHHHHHHHHH-HHHHHHHTEEEEESHHHHHHHHHTTPPEEEEEEESSSPPPHHHHHHHHH-TTSEEEEE-HHHHHHHHTSTT--EEEEEEPPP--GGGS---TT-EEEEEES---HHHHHHHHHHHHHTT--EEEEESSPPPTTSHHHHHHHTTHHHHS-EEEES-HHHHHHHHHHHHHTT---EEEEE-TT-SEEGGGS-TTS-EEEEE-BTTTB--HHHHHH-SEEEE----TT-----HHHHHHHHHHHHHHHHHH-/--EEE-S--HHHHHHHHHHH-HHHHHHHTEEEEESHHHHHHHHHTTPPEEEEEEESSSPPPHHHHHHHHH-TTSEEEEE-HHHHHHHHTSTT--EEEEEEPPP--GGGS---TT-EEEEEES---HHHHHHHHHHHHHTT--EEEEESSPPPTTSHHHHHHHTTHHHHS-EEEES-HHHHHHHHHHHHHTT---EEEEE-TT-SEEGGGS-TTS-EEEEE-BTTTB--HHHHHH-SEEEE----TT-----HHHHHHHHHHHHHHHHHH-

Organism: NCBI:txid88382

InterPro domains:
  IPR001537 tRNA/rRNA methyltransferase, SpoU type [PF00588] (118-261)
  IPR029026 tRNA (guanine-N1-)-methyltransferase, N-terminal [G3DSA:3.40.1280.10] (106-269)
  IPR029028 Alpha/beta knot methyltransferases [SSF75217] (112-268)
  IPR029064 Ribosomal protein eL30-like superfamily [G3DSA:3.30.1330.30] (8-105)
  IPR029064 Ribosomal protein eL30-like superfamily [SSF55315] (6-99)
  IPR051259 Ribosomal RNA Methyltransferase [PTHR43191] (3-266)
  IPR054578 SpoU L30e-like, N-terminal [PF22655] (9-93)